Protein AF-0000000065910110 (afdb_homodimer)

InterPro domains:
  IPR002678 DUF34/NIF3 [PF01784] (1-261)
  IPR002678 DUF34/NIF3 [PTHR13799] (2-263)
  IPR002678 DUF34/NIF3 [TIGR00486] (2-240)
  IPR036069 DUF34/NIF3 superfamily [SSF102705] (1-264)

Solvent-accessible surface area (backbone atoms only — not comparable to full-atom values): 27875 Å² total; per-residue (Å²): 96,46,42,45,59,56,50,52,55,48,35,72,70,43,40,71,82,56,33,53,88,89,60,66,60,42,78,77,38,80,65,44,88,37,78,42,53,25,36,30,24,31,48,57,69,46,72,61,39,51,53,50,35,60,74,70,57,34,30,33,34,45,24,32,47,56,76,67,82,62,88,80,88,67,74,56,69,88,37,58,71,35,36,52,55,50,51,33,58,75,62,59,29,19,34,33,25,50,35,52,16,38,38,28,36,81,88,21,56,33,47,50,52,27,63,71,70,53,44,38,85,64,46,56,44,41,77,75,51,90,94,37,17,39,29,26,30,23,35,38,77,75,39,30,42,46,55,49,50,53,47,52,32,58,73,68,69,49,95,52,31,41,33,38,52,83,53,77,68,54,40,64,38,77,32,42,29,42,21,37,25,72,30,72,36,59,86,48,51,63,43,31,49,75,72,59,29,44,32,39,37,27,4,66,68,44,70,69,56,46,46,49,34,48,62,73,66,33,37,36,39,32,70,39,42,62,67,52,48,56,54,16,60,53,49,37,49,51,51,49,51,49,30,65,75,68,64,55,90,56,45,77,39,56,59,81,59,82,81,61,34,70,44,74,87,95,46,42,47,59,56,49,52,56,47,35,72,67,43,39,72,83,57,34,52,88,90,59,65,61,42,78,77,40,79,64,45,89,38,78,43,53,25,36,31,23,32,48,57,69,46,72,60,39,51,52,51,35,60,74,71,57,34,32,34,34,45,26,33,46,55,76,67,81,62,87,80,89,69,74,54,68,90,38,58,72,35,37,51,53,50,51,32,57,76,62,60,29,19,35,34,25,50,36,52,14,38,38,28,35,82,86,21,56,31,48,50,52,27,62,72,71,53,42,37,85,65,44,56,42,41,76,74,51,90,93,37,17,38,30,26,30,23,34,38,77,76,40,30,42,47,56,50,50,52,48,52,31,58,75,67,69,48,94,52,30,41,33,37,52,82,52,77,68,54,40,64,38,77,32,41,29,41,22,37,26,71,30,71,36,58,86,47,50,65,44,32,49,76,71,59,29,45,31,39,37,26,3,64,70,44,70,68,57,46,45,49,35,49,62,73,66,32,36,36,39,33,70,39,41,63,67,51,48,56,53,15,59,53,50,38,50,52,52,50,51,49,28,64,76,68,65,54,89,55,45,77,39,56,59,81,58,81,82,58,35,70,44,76,89

Sequence (530 aa):
MLASEVIQAYEAFCPQEFSMEGDSRGLQIGTLDKGIQRVMVALDIREETVAEAIEKGVDLIIVKHAPIFRPIKDLLASRPQNQIYIDLIKHDIAVYVSHTNIDIVENGLNDWFCQMLGIEETTYLQETGPERGIGRIGNIQPQTFWELAQQVKQVFDLDSLRMVHYQEDDLQKPISRVAICGGSGQSFYKDALAKGADVYITGDIYYHTAQDMLSDGLLALDPGHYIEVIFVEKIAALLSQWKEDKGWSIDILPSQASTNPFHHIMLASEVIQAYEAFCPQEFSMEGDSRGLQIGTLDKGIQRVMVALDIREETVAEAIEKGVDLIIVKHAPIFRPIKDLLASRPQNQIYIDLIKHDIAVYVSHTNIDIVENGLNDWFCQMLGIEETTYLQETGPERGIGRIGNIQPQTFWELAQQVKQVFDLDSLRMVHYQEDDLQKPISRVAICGGSGQSFYKDALAKGADVYITGDIYYHTAQDMLSDGLLALDPGHYIEVIFVEKIAALLSQWKEDKGWSIDILPSQASTNPFHHI

pLDDT: mean 97.44, std 2.27, range [83.0, 98.94]

Structure (mmCIF, N/CA/C/O backbone):
data_AF-0000000065910110-model_v1
#
loop_
_entity.id
_entity.type
_entity.pdbx_description
1 polymer 'GTP cyclohydrolase 1 type 2 homolog'
#
loop_
_atom_site.group_PDB
_atom_site.id
_atom_site.type_symbol
_atom_site.label_atom_id
_atom_site.label_alt_id
_atom_site.label_comp_id
_atom_site.label_asym_id
_atom_site.label_entity_id
_atom_site.label_seq_id
_atom_site.pdbx_PDB_ins_code
_atom_site.Cartn_x
_atom_site.Cartn_y
_atom_site.Cartn_z
_atom_site.occupancy
_atom_site.B_iso_or_equiv
_atom_site.auth_seq_id
_atom_site.auth_comp_id
_atom_site.auth_asym_id
_atom_site.auth_atom_id
_atom_site.pdbx_PDB_model_num
ATOM 1 N N . MET A 1 1 ? -8.703 39.375 13.594 1 95.12 1 MET A N 1
ATOM 2 C CA . MET A 1 1 ? -7.734 39.469 12.5 1 95.12 1 MET A CA 1
ATOM 3 C C . MET A 1 1 ? -8.211 38.688 11.281 1 95.12 1 MET A C 1
ATOM 5 O O . MET A 1 1 ? -9.102 37.844 11.391 1 95.12 1 MET A O 1
ATOM 9 N N . LEU A 1 2 ? -7.582 38.969 10.086 1 97.31 2 LEU A N 1
ATOM 10 C CA . LEU A 1 2 ? -8 38.281 8.867 1 97.31 2 LEU A CA 1
ATOM 11 C C . LEU A 1 2 ? -7.277 36.938 8.719 1 97.31 2 LEU A C 1
ATOM 13 O O . LEU A 1 2 ? -6.133 36.781 9.148 1 97.31 2 LEU A O 1
ATOM 17 N N . ALA A 1 3 ? -7.984 36 8.094 1 98.31 3 ALA A N 1
ATOM 18 C CA . ALA A 1 3 ? -7.379 34.688 7.801 1 98.31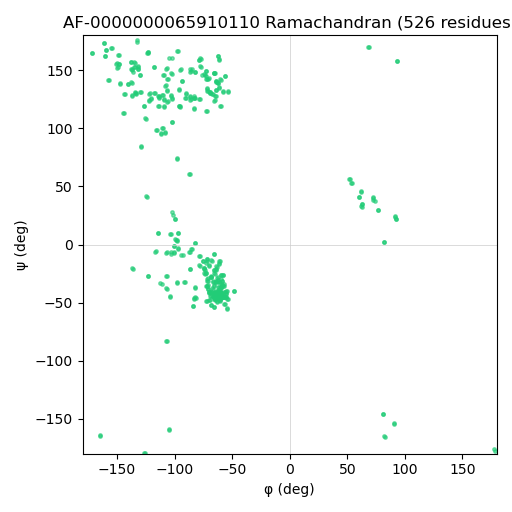 3 ALA A CA 1
ATOM 19 C C . ALA A 1 3 ? -6.113 34.875 6.961 1 98.31 3 ALA A C 1
ATOM 21 O O . ALA A 1 3 ? -5.148 34.125 7.125 1 98.31 3 ALA A O 1
ATOM 22 N N . SER A 1 4 ? -6.121 35.844 6.074 1 98.44 4 SER A N 1
ATOM 23 C CA . SER A 1 4 ? -4.992 36.094 5.176 1 98.44 4 SER A CA 1
ATOM 24 C C . SER A 1 4 ? -3.725 36.406 5.957 1 98.44 4 SER A C 1
ATOM 26 O O . SER A 1 4 ? -2.617 36.125 5.516 1 98.44 4 SER A O 1
ATOM 28 N N . GLU A 1 5 ? -3.857 36.969 7.082 1 98.12 5 GLU A N 1
ATOM 29 C CA . GLU A 1 5 ? -2.701 37.344 7.902 1 98.12 5 GLU A CA 1
ATOM 30 C C . GLU A 1 5 ? -2.012 36.094 8.438 1 98.12 5 GLU A C 1
ATOM 32 O O . GLU A 1 5 ? -0.78 36 8.469 1 98.12 5 GLU A O 1
ATOM 37 N N . VAL A 1 6 ? -2.816 35.156 8.844 1 98.5 6 VAL A N 1
ATOM 38 C CA . VAL A 1 6 ? -2.277 33.875 9.32 1 98.5 6 VAL A CA 1
ATOM 39 C C . VAL A 1 6 ? -1.574 33.156 8.172 1 98.5 6 VAL A C 1
ATOM 41 O O . VAL A 1 6 ? -0.458 32.656 8.344 1 98.5 6 VAL A O 1
ATOM 44 N N . ILE A 1 7 ? -2.197 33.156 7.047 1 98.69 7 ILE A N 1
ATOM 45 C CA . ILE A 1 7 ? -1.679 32.375 5.918 1 98.69 7 ILE A CA 1
ATOM 46 C C . ILE A 1 7 ? -0.417 33.062 5.379 1 98.69 7 ILE A C 1
ATOM 48 O O . ILE A 1 7 ? 0.522 32.375 4.953 1 98.69 7 ILE A O 1
ATOM 52 N N . GLN A 1 8 ? -0.402 34.344 5.406 1 98.19 8 GLN A N 1
ATOM 53 C CA . GLN A 1 8 ? 0.81 35.062 5.008 1 98.19 8 GLN A CA 1
ATOM 54 C C . GLN A 1 8 ? 1.992 34.688 5.891 1 98.19 8 GLN A C 1
ATOM 56 O O . GLN A 1 8 ? 3.1 34.469 5.395 1 98.19 8 GLN A O 1
ATOM 61 N N . ALA A 1 9 ? 1.739 34.625 7.148 1 98.31 9 ALA A N 1
ATOM 62 C CA . ALA A 1 9 ? 2.787 34.188 8.062 1 98.31 9 ALA A CA 1
ATOM 63 C C . ALA A 1 9 ? 3.193 32.75 7.781 1 98.31 9 ALA A C 1
ATOM 65 O O . ALA A 1 9 ? 4.383 32.438 7.777 1 98.31 9 ALA A O 1
ATOM 66 N N . TYR A 1 10 ? 2.244 31.891 7.535 1 98.69 10 TYR A N 1
ATOM 67 C CA . TYR A 1 10 ? 2.518 30.484 7.227 1 98.69 10 TYR A CA 1
ATOM 68 C C . TYR A 1 10 ? 3.348 30.359 5.957 1 98.69 10 TYR A C 1
ATOM 70 O O . TYR A 1 10 ? 4.312 29.594 5.91 1 98.69 10 TYR A O 1
ATOM 78 N N . GLU A 1 11 ? 3.037 31.156 4.988 1 98.5 11 GLU A N 1
ATOM 79 C CA . GLU A 1 11 ? 3.709 31.062 3.695 1 98.5 11 GLU A CA 1
ATOM 80 C C . GLU A 1 11 ? 5.121 31.641 3.768 1 98.5 11 GLU A C 1
ATOM 82 O O . GLU A 1 11 ? 5.977 31.297 2.943 1 98.5 11 GLU A O 1
ATOM 87 N N . ALA A 1 12 ? 5.324 32.5 4.668 1 98.19 12 ALA A N 1
ATOM 88 C CA . ALA A 1 12 ? 6.688 32.969 4.902 1 98.19 12 ALA A CA 1
ATOM 89 C C . ALA A 1 12 ? 7.574 31.828 5.406 1 98.19 12 ALA A C 1
ATOM 91 O O . ALA A 1 12 ? 8.766 31.766 5.078 1 98.19 12 ALA A O 1
ATOM 92 N N . PHE A 1 13 ? 7.004 30.969 6.109 1 98.19 13 PHE A N 1
ATOM 93 C CA . PHE A 1 13 ? 7.688 29.781 6.621 1 98.19 13 PHE A CA 1
ATOM 94 C C . PHE A 1 13 ? 7.723 28.672 5.57 1 98.19 13 PHE A C 1
ATOM 96 O O . PHE A 1 13 ? 8.766 28.062 5.344 1 98.19 13 PHE A O 1
ATOM 103 N N . CYS A 1 14 ? 6.594 28.484 5.004 1 98.31 14 CYS A N 1
ATOM 104 C CA . CYS A 1 14 ? 6.387 27.391 4.07 1 98.31 14 CYS A CA 1
ATOM 105 C C . CYS A 1 14 ? 5.773 27.891 2.77 1 98.31 14 CYS A C 1
ATOM 107 O O . CYS A 1 14 ? 4.57 27.719 2.543 1 98.31 14 CYS A O 1
ATOM 109 N N . PRO A 1 15 ? 6.66 28.344 1.885 1 97.69 15 PRO A N 1
ATOM 110 C CA . PRO A 1 15 ? 6.16 28.938 0.643 1 97.69 15 PRO A CA 1
ATOM 111 C C . PRO A 1 15 ? 5.414 27.938 -0.233 1 97.69 15 PRO A C 1
ATOM 113 O O . PRO A 1 15 ? 5.855 26.781 -0.38 1 97.69 15 PRO A O 1
ATOM 116 N N . GLN A 1 16 ? 4.328 28.406 -0.835 1 96.31 16 GLN A N 1
ATOM 117 C CA . GLN A 1 16 ? 3.529 27.547 -1.717 1 96.31 16 GLN A CA 1
ATOM 118 C C . GLN A 1 16 ? 4.34 27.109 -2.928 1 96.31 16 GLN A C 1
ATOM 120 O O . GLN A 1 16 ? 4.141 26 -3.443 1 96.31 16 GLN A O 1
ATOM 125 N N . GLU A 1 17 ? 5.266 27.875 -3.357 1 95.06 17 GLU A N 1
ATOM 126 C CA . GLU A 1 17 ? 6.055 27.625 -4.559 1 95.06 17 GLU A CA 1
ATOM 127 C C . GLU A 1 17 ? 6.973 26.422 -4.383 1 95.06 17 GLU A C 1
ATOM 129 O O . GLU A 1 17 ? 7.531 25.906 -5.355 1 95.06 17 GLU A O 1
ATOM 134 N N . PHE A 1 18 ? 7.133 25.984 -3.164 1 96.62 18 PHE A N 1
ATOM 135 C CA . PHE A 1 18 ? 7.973 24.828 -2.904 1 96.62 18 PHE A CA 1
ATOM 136 C C . PHE A 1 18 ? 7.234 23.531 -3.244 1 96.62 18 PHE A C 1
ATOM 138 O O . PHE A 1 18 ? 7.848 22.469 -3.348 1 96.62 18 PHE A O 1
ATOM 145 N N . SER A 1 19 ? 5.941 23.656 -3.496 1 95.81 19 SER A N 1
ATOM 146 C CA . SER A 1 19 ? 5.152 22.469 -3.781 1 95.81 19 SER A CA 1
ATOM 147 C C . SER A 1 19 ? 5.594 21.812 -5.086 1 95.81 19 SER A C 1
ATOM 149 O O . SER A 1 19 ? 5.988 22.5 -6.031 1 95.81 19 SER A O 1
ATOM 151 N N . MET A 1 20 ? 5.469 20.5 -5.094 1 94.75 20 MET A N 1
ATOM 152 C CA . MET A 1 20 ? 5.754 19.766 -6.32 1 94.75 20 MET A CA 1
ATOM 153 C C . MET A 1 20 ? 4.82 20.188 -7.445 1 94.75 20 MET A C 1
ATOM 155 O O . MET A 1 20 ? 3.713 20.656 -7.191 1 94.75 20 MET A O 1
ATOM 159 N N . GLU A 1 21 ? 5.281 19.906 -8.633 1 91.62 21 GLU A N 1
ATOM 160 C CA . GLU A 1 21 ? 4.457 20.234 -9.789 1 91.62 21 GLU A CA 1
ATOM 161 C C . GLU A 1 21 ? 3.158 19.438 -9.789 1 91.62 21 GLU A C 1
ATOM 163 O O . GLU A 1 21 ? 3.168 18.234 -9.539 1 91.62 21 GLU A O 1
ATOM 168 N N . GLY A 1 22 ? 2.084 20.156 -10.023 1 90.56 22 GLY A N 1
ATOM 169 C CA . GLY A 1 22 ? 0.792 19.5 -10.133 1 90.56 22 GLY A CA 1
ATOM 170 C C . GLY A 1 22 ? 0.157 19.203 -8.789 1 90.56 22 GLY A C 1
ATOM 171 O O . GLY A 1 22 ? -0.932 18.625 -8.727 1 90.56 22 GLY A O 1
ATOM 172 N N . ASP A 1 23 ? 0.724 19.562 -7.789 1 93.12 23 ASP A N 1
ATOM 173 C CA . ASP A 1 23 ? 0.249 19.297 -6.434 1 93.12 23 ASP A CA 1
ATOM 174 C C . ASP A 1 23 ? -0.969 20.156 -6.105 1 93.12 23 ASP A C 1
ATOM 176 O O . ASP A 1 23 ? -1.176 21.219 -6.719 1 93.12 23 ASP A O 1
ATOM 180 N N . SER A 1 24 ? -1.874 19.656 -5.25 1 91.75 24 SER A N 1
ATOM 181 C CA . SER A 1 24 ? -2.969 20.438 -4.688 1 91.75 24 SER A CA 1
ATOM 182 C C . SER A 1 24 ? -2.506 21.234 -3.479 1 91.75 24 SER A C 1
ATOM 184 O O . SER A 1 24 ? -2.068 20.672 -2.477 1 91.75 24 SER A O 1
ATOM 186 N N . ARG A 1 25 ? -2.582 22.609 -3.609 1 94.25 25 ARG A N 1
ATOM 187 C CA . ARG A 1 25 ? -2.047 23.453 -2.551 1 94.25 25 ARG A CA 1
ATOM 188 C C . ARG A 1 25 ? -2.826 24.766 -2.453 1 94.25 25 ARG A C 1
ATOM 190 O O . ARG A 1 25 ? -3.561 25.125 -3.375 1 94.25 25 ARG A O 1
ATOM 197 N N . GLY A 1 26 ? -2.658 25.422 -1.347 1 97.06 26 GLY A N 1
ATOM 198 C CA . GLY A 1 26 ? -3.262 26.734 -1.163 1 97.06 26 GLY A CA 1
ATOM 199 C C . GLY A 1 26 ? -4.715 26.656 -0.729 1 97.06 26 GLY A C 1
ATOM 200 O O . GLY A 1 26 ? -5.156 25.656 -0.175 1 97.06 26 GLY A O 1
ATOM 201 N N . LEU A 1 27 ? -5.363 27.844 -0.854 1 98.12 27 LEU A N 1
ATOM 202 C CA . LEU A 1 27 ? -6.766 27.922 -0.463 1 98.12 27 LEU A CA 1
ATOM 203 C C . LEU A 1 27 ? -7.633 27.062 -1.369 1 98.12 27 LEU A C 1
ATOM 205 O O . LEU A 1 27 ? -7.602 27.203 -2.592 1 98.12 27 LEU A O 1
ATOM 209 N N . GLN A 1 28 ? -8.383 26.125 -0.744 1 96.75 28 GLN A N 1
ATOM 210 C CA . GLN A 1 28 ? -9.234 25.234 -1.539 1 96.75 28 GLN A CA 1
ATOM 211 C C . GLN A 1 28 ? -10.711 25.547 -1.307 1 96.75 28 GLN A C 1
ATOM 213 O O . GLN A 1 28 ? -11.531 25.359 -2.203 1 96.75 28 GLN A O 1
ATOM 218 N N . ILE A 1 29 ? -10.984 25.938 -0.11 1 97.44 29 ILE A N 1
ATOM 219 C CA . ILE A 1 29 ? -12.375 26.188 0.253 1 97.44 29 ILE A CA 1
ATOM 220 C C . ILE A 1 29 ? -12.477 27.516 1.02 1 97.44 29 ILE A C 1
ATOM 222 O O . ILE A 1 29 ? -11.688 27.766 1.927 1 97.44 29 ILE A O 1
ATOM 226 N N . GLY A 1 30 ? -13.445 28.391 0.574 1 97.75 30 GLY A N 1
ATOM 227 C CA . GLY A 1 30 ? -13.75 29.594 1.32 1 97.75 30 GLY A CA 1
ATOM 228 C C . GLY A 1 30 ? -12.922 30.781 0.886 1 97.75 30 GLY A C 1
ATOM 229 O O . GLY A 1 30 ? -12.609 30.938 -0.298 1 97.75 30 GLY A O 1
ATOM 230 N N . THR A 1 31 ? -12.742 31.719 1.814 1 98.06 31 THR A N 1
ATOM 231 C CA . THR A 1 31 ? -12 32.969 1.555 1 98.06 31 THR A CA 1
ATOM 232 C C . THR A 1 31 ? -11.062 33.281 2.713 1 98.06 31 THR A C 1
ATOM 234 O O . THR A 1 31 ? -11.328 32.906 3.857 1 98.06 31 THR A O 1
ATOM 237 N N . LEU A 1 32 ? -10.047 33.875 2.342 1 98.19 32 LEU A N 1
ATOM 238 C CA . LEU A 1 32 ? -9.109 34.344 3.363 1 98.19 32 LEU A CA 1
ATOM 239 C C . LEU A 1 32 ? -9.398 35.781 3.771 1 98.19 32 LEU A C 1
ATOM 241 O O . LEU A 1 32 ? -8.82 36.281 4.73 1 98.19 32 LEU A O 1
ATOM 245 N N . ASP A 1 33 ? -10.281 36.312 2.98 1 98.06 33 ASP A N 1
ATOM 246 C CA . ASP A 1 33 ? -10.703 37.688 3.271 1 98.06 33 ASP A CA 1
ATOM 247 C C . ASP A 1 33 ? -11.844 37.688 4.285 1 98.06 33 ASP A C 1
ATOM 249 O O . ASP A 1 33 ? -12.922 38.219 4 1 98.06 33 ASP A O 1
ATOM 253 N N . LYS A 1 34 ? -11.672 37.188 5.445 1 97.56 34 LYS A N 1
ATOM 254 C CA . LYS A 1 34 ? -12.648 37.156 6.527 1 97.56 34 LYS A CA 1
ATOM 255 C C . LYS A 1 34 ? -11.969 37.219 7.891 1 97.56 34 LYS A C 1
ATOM 257 O O . LYS A 1 34 ? -10.836 36.719 8.039 1 97.56 34 LYS A O 1
ATOM 262 N N . GLY A 1 35 ? -12.719 37.75 8.844 1 98 35 GLY A N 1
ATOM 263 C CA . GLY A 1 35 ? -12.266 37.688 10.227 1 98 35 GLY A CA 1
ATOM 264 C C . GLY A 1 35 ? -12.336 36.281 10.805 1 98 35 GLY A C 1
ATOM 265 O O . GLY A 1 35 ? -13.273 35.531 10.523 1 98 35 GLY A O 1
ATOM 266 N N . ILE A 1 36 ? -11.281 36 11.633 1 98.38 36 ILE A N 1
ATOM 267 C CA . ILE A 1 36 ? -11.281 34.656 12.227 1 98.38 36 ILE A CA 1
ATOM 268 C C . ILE A 1 36 ? -10.953 34.75 13.711 1 98.38 36 ILE A C 1
ATOM 270 O O . ILE A 1 36 ? -10.312 35.719 14.156 1 98.38 36 ILE A O 1
ATOM 274 N N . GLN A 1 37 ? -11.406 33.719 14.406 1 98.5 37 GLN A N 1
ATOM 275 C CA . GLN A 1 37 ? -11.133 33.625 15.836 1 98.5 37 GLN A CA 1
ATOM 276 C C . GLN A 1 37 ? -10.414 32.312 16.172 1 98.5 37 GLN A C 1
ATOM 278 O O . GLN A 1 37 ? -9.664 32.25 17.141 1 98.5 37 GLN A O 1
ATOM 283 N N . ARG A 1 38 ? -10.609 31.297 15.391 1 98.81 38 ARG A N 1
ATOM 284 C CA . ARG A 1 38 ? -10.047 29.984 15.695 1 98.81 38 ARG A CA 1
ATOM 285 C C . ARG A 1 38 ? -9.469 29.328 14.445 1 98.81 38 ARG A C 1
ATOM 287 O O . ARG A 1 38 ? -10.125 29.281 13.406 1 98.81 38 ARG A O 1
ATOM 294 N N . VAL A 1 39 ? -8.234 28.891 14.547 1 98.88 39 VAL A N 1
ATOM 295 C CA . VAL A 1 39 ? -7.523 28.156 13.5 1 98.88 39 VAL A CA 1
ATOM 296 C C . VAL A 1 39 ? -7.242 26.734 13.961 1 98.88 39 VAL A C 1
ATOM 298 O O . VAL A 1 39 ? -6.707 26.516 15.047 1 98.88 39 VAL A O 1
ATOM 301 N N . MET A 1 40 ? -7.66 25.797 13.133 1 98.94 40 MET A N 1
ATOM 302 C CA . MET A 1 40 ? -7.379 24.391 13.422 1 98.94 40 MET A CA 1
ATOM 303 C C . MET A 1 40 ? -6.328 23.828 12.461 1 98.94 40 MET A C 1
ATOM 305 O O . MET A 1 40 ? -6.344 24.141 11.273 1 98.94 40 MET A O 1
ATOM 309 N N . VAL A 1 41 ? -5.379 23.062 13.008 1 98.94 41 VAL A N 1
ATOM 310 C CA . VAL A 1 41 ? -4.422 22.328 12.195 1 98.94 41 VAL A CA 1
ATOM 311 C C . VAL A 1 41 ? -4.816 20.844 12.156 1 98.94 41 VAL A C 1
ATOM 313 O O . VAL A 1 41 ? -5.113 20.25 13.195 1 98.94 41 VAL A O 1
ATOM 316 N N . ALA A 1 42 ? -4.91 20.266 10.977 1 98.88 42 ALA A N 1
ATOM 317 C CA . ALA A 1 42 ? -5.301 18.875 10.812 1 98.88 42 ALA A CA 1
ATOM 318 C C . ALA A 1 42 ? -4.445 18.172 9.758 1 98.88 42 ALA A C 1
ATOM 320 O O . ALA A 1 42 ? -3.828 18.844 8.922 1 98.88 42 ALA A O 1
ATOM 321 N N . LEU A 1 43 ? -4.367 16.859 9.836 1 98.75 43 LEU A N 1
ATOM 322 C CA . LEU A 1 43 ? -3.684 16.078 8.805 1 98.75 43 LEU A CA 1
ATOM 323 C C . LEU A 1 43 ? -4.602 15.844 7.605 1 98.75 43 LEU A C 1
ATOM 325 O O . LEU A 1 43 ? -4.18 16 6.457 1 98.75 43 LEU A O 1
ATOM 329 N N . ASP A 1 44 ? -5.789 15.477 7.902 1 98.25 44 ASP A N 1
ATOM 330 C CA . ASP A 1 44 ? -6.82 15.141 6.922 1 98.25 44 ASP A CA 1
ATOM 331 C C . ASP A 1 44 ? -8.133 15.844 7.25 1 98.25 44 ASP A C 1
ATOM 333 O O . ASP A 1 44 ? -8.406 16.156 8.414 1 98.25 44 ASP A O 1
ATOM 337 N N . ILE A 1 45 ? -8.875 16.109 6.227 1 97.75 45 ILE A N 1
ATOM 338 C CA . ILE A 1 45 ? -10.258 16.547 6.41 1 97.75 45 ILE A CA 1
ATOM 339 C C . ILE A 1 45 ? -11.195 15.375 6.125 1 97.75 45 ILE A C 1
ATOM 341 O O . ILE A 1 45 ? -11.414 15.016 4.965 1 97.75 45 ILE A O 1
ATOM 345 N N . ARG A 1 46 ? -11.703 14.859 7.203 1 96.88 46 ARG A N 1
ATOM 346 C CA . ARG A 1 46 ? -12.688 13.781 7.172 1 96.88 46 ARG A CA 1
ATOM 347 C C . ARG A 1 46 ? -13.93 14.156 7.965 1 96.88 46 ARG A C 1
ATOM 349 O O . ARG A 1 46 ? -14.023 15.258 8.5 1 96.88 46 ARG A O 1
ATOM 356 N N . GLU A 1 47 ? -14.906 13.242 8.023 1 96.12 47 GLU A N 1
ATOM 357 C CA . GLU A 1 47 ? -16.172 13.516 8.703 1 96.12 47 GLU A CA 1
ATOM 358 C C . GLU A 1 47 ? -15.93 13.945 10.148 1 96.12 47 GLU A C 1
ATOM 360 O O . GLU A 1 47 ? -16.484 14.945 10.602 1 96.12 47 GLU A O 1
ATOM 365 N N . GLU A 1 48 ? -15.008 13.258 10.797 1 96 48 GLU A N 1
ATOM 366 C CA . GLU A 1 48 ? -14.758 13.539 12.211 1 96 48 GLU A CA 1
ATOM 367 C C . GLU A 1 48 ? -14.031 14.867 12.391 1 96 48 GLU A C 1
ATOM 369 O O . GLU A 1 48 ? -14.273 15.594 13.359 1 96 48 GLU A O 1
ATOM 374 N N . THR A 1 49 ? -13.164 15.18 11.484 1 98.12 49 THR A N 1
ATOM 375 C CA . THR A 1 49 ? -12.438 16.453 11.547 1 98.12 49 THR A CA 1
ATOM 376 C C . THR A 1 49 ? -13.391 17.625 11.352 1 98.12 49 THR A C 1
ATOM 378 O O . THR A 1 49 ? -13.289 18.641 12.047 1 98.12 49 THR A O 1
ATOM 381 N N . VAL A 1 50 ? -14.297 17.469 10.406 1 98.19 50 VAL A N 1
ATOM 382 C CA . VAL A 1 50 ? -15.266 18.516 10.117 1 98.19 50 VAL A CA 1
ATOM 383 C C . VAL A 1 50 ? -16.203 18.688 11.305 1 98.19 50 VAL A C 1
ATOM 385 O O . VAL A 1 50 ? -16.5 19.812 11.711 1 98.19 50 VAL A O 1
ATOM 388 N N . ALA A 1 51 ? -16.688 17.594 11.844 1 98.06 51 ALA A N 1
ATOM 389 C CA . ALA A 1 51 ? -17.547 17.656 13.016 1 98.06 51 ALA A CA 1
ATOM 390 C C . ALA A 1 51 ? -16.844 18.391 14.172 1 98.06 51 ALA A C 1
ATOM 392 O O . ALA A 1 51 ? -17.453 19.219 14.844 1 98.06 51 ALA A O 1
ATOM 393 N N . GLU A 1 52 ? -15.594 18.062 14.414 1 98.69 52 GLU A N 1
ATOM 394 C CA . GLU A 1 52 ? -14.812 18.734 15.453 1 98.69 52 GLU A CA 1
ATOM 395 C C . GLU A 1 52 ? -14.703 20.234 15.195 1 98.69 52 GLU A C 1
ATOM 397 O O . GLU A 1 52 ? -14.867 21.031 16.109 1 98.69 52 GLU A O 1
ATOM 402 N N . ALA A 1 53 ? -14.422 20.594 13.953 1 98.81 53 ALA A N 1
ATOM 403 C CA . ALA A 1 53 ? -14.266 22 13.57 1 98.81 53 ALA A CA 1
ATOM 404 C C . ALA A 1 53 ? -15.555 22.781 13.812 1 98.81 53 ALA A C 1
ATOM 406 O O . ALA A 1 53 ? -15.516 23.906 14.336 1 98.81 53 ALA A O 1
ATOM 407 N N . ILE A 1 54 ? -16.656 22.156 13.438 1 98.81 54 ILE A N 1
ATOM 408 C CA . ILE A 1 54 ? -17.953 22.797 13.617 1 98.81 54 ILE A CA 1
ATOM 409 C C . ILE A 1 54 ? -18.234 22.969 15.109 1 98.81 54 ILE A C 1
ATOM 411 O O . ILE A 1 54 ? -18.609 24.062 15.555 1 98.81 54 ILE A O 1
ATOM 415 N N . GLU A 1 55 ? -18 21.922 15.828 1 98.69 55 GLU A N 1
ATOM 416 C CA . GLU A 1 55 ? -18.266 21.922 17.266 1 98.69 55 GLU A CA 1
ATOM 417 C C . GLU A 1 55 ? -17.453 23 17.969 1 98.69 55 GLU A C 1
ATOM 419 O O . GLU A 1 55 ? -17.953 23.672 18.891 1 98.69 55 GLU A O 1
ATOM 424 N N . LYS A 1 56 ? -16.266 23.266 17.547 1 98.69 56 LYS A N 1
ATOM 425 C CA . LYS A 1 56 ? -15.344 24.172 18.234 1 98.69 56 LYS A CA 1
ATOM 426 C C . LYS A 1 56 ? -15.391 25.562 17.625 1 98.69 56 LYS A C 1
ATOM 428 O O . LYS A 1 56 ? -14.648 26.453 18.031 1 98.69 56 LYS A O 1
ATOM 433 N N . GLY A 1 57 ? -16.172 25.734 16.578 1 98.62 57 GLY A N 1
ATOM 434 C CA . GLY A 1 57 ? -16.328 27.047 15.969 1 98.62 57 GLY A CA 1
ATOM 435 C C . GLY A 1 57 ? -15.094 27.484 15.195 1 98.62 57 GLY A C 1
ATOM 436 O O . GLY A 1 57 ? -14.688 28.656 15.297 1 98.62 57 GLY A O 1
ATOM 437 N N . VAL A 1 58 ? -14.492 26.625 14.508 1 98.81 58 VAL A N 1
ATOM 438 C CA . VAL A 1 58 ? -13.281 26.906 13.734 1 98.81 58 VAL A CA 1
ATOM 439 C C . VAL A 1 58 ? -13.625 27.75 12.516 1 98.81 58 VAL A C 1
ATOM 441 O O . VAL A 1 58 ? -14.656 27.531 11.867 1 98.81 58 VAL A O 1
ATOM 444 N N . ASP A 1 59 ? -12.711 28.688 12.211 1 98.88 59 ASP A N 1
ATOM 445 C CA . ASP A 1 59 ? -12.922 29.562 11.062 1 98.88 59 ASP A CA 1
ATOM 446 C C . ASP A 1 59 ? -12 29.203 9.906 1 98.88 59 ASP A C 1
ATOM 448 O O . ASP A 1 59 ? -12.305 29.484 8.75 1 98.88 59 ASP A O 1
ATOM 452 N N . LEU A 1 60 ? -10.852 28.625 10.227 1 98.88 60 LEU A N 1
ATOM 453 C CA . LEU A 1 60 ? -9.82 28.281 9.258 1 98.88 60 LEU A CA 1
ATOM 454 C C . LEU A 1 60 ? -9.141 26.969 9.641 1 98.88 60 LEU A C 1
ATOM 456 O O . LEU A 1 60 ? -8.758 26.766 10.797 1 98.88 60 LEU A O 1
ATOM 460 N N . ILE A 1 61 ? -9.062 26.047 8.664 1 98.94 61 ILE A N 1
ATOM 461 C CA . ILE A 1 61 ? -8.281 24.828 8.844 1 98.94 61 ILE A CA 1
ATOM 462 C C . ILE A 1 61 ? -7.035 24.891 7.965 1 98.94 61 ILE A C 1
ATOM 464 O O . ILE A 1 61 ? -7.125 25.172 6.766 1 98.94 61 ILE A O 1
ATOM 468 N N . ILE A 1 62 ? -5.887 24.719 8.547 1 98.88 62 ILE A N 1
ATOM 469 C CA . ILE A 1 62 ? -4.66 24.422 7.816 1 98.88 62 ILE A CA 1
ATOM 470 C C . ILE A 1 62 ? -4.426 22.906 7.816 1 98.88 62 ILE A C 1
ATOM 472 O O . ILE A 1 62 ? -4.305 22.297 8.883 1 98.88 62 ILE A O 1
ATOM 476 N N . VAL A 1 63 ? -4.402 22.328 6.633 1 98.88 63 VAL A N 1
ATOM 477 C CA . VAL A 1 63 ? -4.387 20.875 6.531 1 98.88 63 VAL A CA 1
ATOM 478 C C . VAL A 1 63 ? -3.293 20.438 5.559 1 98.88 63 VAL A C 1
ATOM 480 O O . VAL A 1 63 ? -2.928 21.188 4.648 1 98.88 63 VAL A O 1
ATOM 483 N N . LYS A 1 64 ? -2.799 19.219 5.785 1 98.56 64 LYS A N 1
ATOM 484 C CA . LYS A 1 64 ? -1.766 18.703 4.887 1 98.56 64 LYS A CA 1
ATOM 485 C C . LYS A 1 64 ? -2.383 18.078 3.641 1 98.56 64 LYS A C 1
ATOM 487 O O . LYS A 1 64 ? -1.968 18.391 2.52 1 98.56 64 LYS A O 1
ATOM 492 N N . HIS A 1 65 ? -3.326 17.141 3.84 1 98.12 65 HIS A N 1
ATOM 493 C CA . HIS A 1 65 ? -3.922 16.438 2.707 1 98.12 65 HIS A CA 1
ATOM 494 C C . HIS A 1 65 ? -5.156 17.172 2.191 1 98.12 65 HIS A C 1
ATOM 496 O O . HIS A 1 65 ? -6.082 17.453 2.957 1 98.12 65 HIS A O 1
ATOM 502 N N . ALA A 1 66 ? -5.184 17.391 0.957 1 96.94 66 ALA A N 1
ATOM 503 C CA . ALA A 1 66 ? -6.25 18.156 0.318 1 96.94 66 ALA A CA 1
ATOM 504 C C . ALA A 1 66 ? -7.566 17.391 0.347 1 96.94 66 ALA A C 1
ATOM 506 O O . ALA A 1 66 ? -7.617 16.219 -0.036 1 96.94 66 ALA A O 1
ATOM 507 N N . PRO A 1 67 ? -8.617 18.078 0.783 1 94.94 67 PRO A N 1
ATOM 508 C CA . PRO A 1 67 ? -9.914 17.391 0.731 1 94.94 67 PRO A CA 1
ATOM 509 C C . PRO A 1 67 ? -10.445 17.25 -0.692 1 94.94 67 PRO A C 1
ATOM 511 O O . PRO A 1 67 ? -11.297 16.391 -0.951 1 94.94 67 PRO A O 1
ATOM 514 N N . ILE A 1 68 ? -10.008 18.109 -1.55 1 91.94 68 ILE A N 1
ATOM 515 C CA . ILE A 1 68 ? -10.367 18.031 -2.961 1 91.94 68 ILE A CA 1
ATOM 516 C C . ILE A 1 68 ? -9.156 17.578 -3.773 1 91.94 68 ILE A C 1
ATOM 518 O O . ILE A 1 68 ? -8.289 18.391 -4.105 1 91.94 68 ILE A O 1
ATOM 522 N N . PHE A 1 69 ? -9.156 16.328 -3.988 1 83.81 69 PHE A N 1
ATOM 523 C CA . PHE A 1 69 ? -8.008 15.797 -4.711 1 83.81 69 PHE A CA 1
ATOM 524 C C . PHE A 1 69 ? -8.328 15.633 -6.191 1 83.81 69 PHE A C 1
ATOM 526 O O . PHE A 1 69 ? -7.434 15.719 -7.039 1 83.81 69 PHE A O 1
ATOM 533 N N . ARG A 1 70 ? -9.617 15.32 -6.453 1 83 70 ARG A N 1
ATOM 534 C CA . ARG A 1 70 ? -10.141 15.258 -7.812 1 83 70 ARG A CA 1
ATOM 535 C C . ARG A 1 70 ? -11.25 16.281 -8.023 1 83 70 ARG A C 1
ATOM 537 O O . ARG A 1 70 ? -11.938 16.656 -7.07 1 83 70 ARG A O 1
ATOM 544 N N . PRO A 1 71 ? -11.328 16.641 -9.312 1 89.12 71 PRO A N 1
ATOM 545 C CA . PRO A 1 71 ? -12.383 17.625 -9.57 1 89.12 71 PRO A CA 1
ATOM 546 C C . PRO A 1 71 ? -13.758 17.156 -9.109 1 89.12 71 PRO A C 1
ATOM 548 O O . PRO A 1 71 ? -14.086 15.969 -9.258 1 89.12 71 PRO A O 1
ATOM 551 N N . ILE A 1 72 ? -14.539 18.094 -8.633 1 91.5 72 ILE A N 1
ATOM 552 C CA . ILE A 1 72 ? -15.875 17.828 -8.125 1 91.5 72 ILE A CA 1
ATOM 553 C C . ILE A 1 72 ? -16.875 17.766 -9.281 1 91.5 72 ILE A C 1
ATOM 555 O O . ILE A 1 72 ? -16.969 18.703 -10.07 1 91.5 72 ILE A O 1
ATOM 559 N N . LYS A 1 73 ? -17.656 16.734 -9.43 1 91.06 73 LYS A N 1
ATOM 560 C CA . LYS A 1 73 ? -18.594 16.547 -10.523 1 91.06 73 LYS A CA 1
ATOM 561 C C . LYS A 1 73 ? -19.969 17.109 -10.172 1 91.06 73 LYS A C 1
ATOM 563 O O . LYS A 1 73 ? -20.703 17.562 -11.047 1 91.06 73 LYS A O 1
ATOM 568 N N . ASP A 1 74 ? -20.266 17.031 -8.969 1 92.25 74 ASP A N 1
ATOM 569 C CA . ASP A 1 74 ? -21.531 17.5 -8.43 1 92.25 74 ASP A CA 1
ATOM 570 C C . ASP A 1 74 ? -21.438 17.703 -6.918 1 92.25 74 ASP A C 1
ATOM 572 O O . ASP A 1 74 ? -20.391 17.453 -6.312 1 92.25 74 ASP A O 1
ATOM 576 N N . LEU A 1 75 ? -22.406 18.219 -6.344 1 94.19 75 LEU A N 1
ATOM 577 C CA . LEU A 1 75 ? -22.453 18.438 -4.902 1 94.19 75 LEU A CA 1
ATOM 578 C C . LEU A 1 75 ? -23.688 17.781 -4.293 1 94.19 75 LEU A C 1
ATOM 580 O O . LEU A 1 75 ? -24.344 18.375 -3.438 1 94.19 75 LEU A O 1
ATOM 584 N N . LEU A 1 76 ? -23.984 16.578 -4.75 1 94.19 76 LEU A N 1
ATOM 585 C CA . LEU A 1 76 ? -25.078 15.805 -4.176 1 94.19 76 LEU A CA 1
ATOM 586 C C . LEU A 1 76 ? -24.781 15.438 -2.723 1 94.19 76 LEU A C 1
ATOM 588 O O . LEU A 1 76 ? -23.75 14.836 -2.422 1 94.19 76 LEU A O 1
ATOM 592 N N . ALA A 1 77 ? -25.719 15.742 -1.841 1 92.69 77 ALA A N 1
ATOM 593 C CA . ALA A 1 77 ? -25.531 15.562 -0.403 1 92.69 77 ALA A CA 1
ATOM 594 C C . ALA A 1 77 ? -25.5 14.086 -0.036 1 92.69 77 ALA A C 1
ATOM 596 O O . ALA A 1 77 ? -25.047 13.719 1.056 1 92.69 77 ALA A O 1
ATOM 597 N N . SER A 1 78 ? -25.984 13.25 -0.903 1 91 78 SER A N 1
ATOM 598 C CA . SER A 1 78 ? -26.031 11.82 -0.63 1 91 78 SER A CA 1
ATOM 599 C C . SER A 1 78 ? -24.641 11.203 -0.691 1 91 78 SER A C 1
ATOM 601 O O . SER A 1 78 ? -24.422 10.086 -0.218 1 91 78 SER A O 1
ATOM 603 N N . ARG A 1 79 ? -23.719 11.898 -1.251 1 90.44 79 ARG A N 1
ATOM 604 C CA . ARG A 1 79 ? -22.328 11.445 -1.303 1 90.44 79 ARG A CA 1
ATOM 605 C C . ARG A 1 79 ? -21.547 11.938 -0.093 1 90.44 79 ARG A C 1
ATOM 607 O O . ARG A 1 79 ? -21.391 13.148 0.102 1 90.44 79 ARG A O 1
ATOM 614 N N . PRO A 1 80 ? -20.922 11.094 0.619 1 91.38 80 PRO A N 1
ATOM 615 C CA . PRO A 1 80 ? -20.266 11.469 1.868 1 91.38 80 PRO A CA 1
ATOM 616 C C . PRO A 1 80 ? -19.156 12.508 1.662 1 91.38 80 PRO A C 1
ATOM 618 O O . PRO A 1 80 ? -19.047 13.461 2.443 1 91.38 80 PRO A O 1
ATOM 621 N N . GLN A 1 81 ? -18.453 12.375 0.668 1 91.69 81 GLN A N 1
ATOM 622 C CA . GLN A 1 81 ? -17.391 13.336 0.386 1 91.69 81 GLN A CA 1
ATOM 623 C C . GLN A 1 81 ? -17.969 14.727 0.138 1 91.69 81 GLN A C 1
ATOM 625 O O . GLN A 1 81 ? -17.406 15.727 0.583 1 91.69 81 GLN A O 1
ATOM 630 N N . ASN A 1 82 ? -19.016 14.766 -0.624 1 94.5 82 ASN A N 1
ATOM 631 C CA . ASN A 1 82 ? -19.672 16.047 -0.875 1 94.5 82 ASN A CA 1
ATOM 632 C C . ASN A 1 82 ? -20.172 16.688 0.42 1 94.5 82 ASN A C 1
ATOM 634 O O . ASN A 1 82 ? -20.141 17.906 0.566 1 94.5 82 ASN A O 1
ATOM 638 N N . GLN A 1 83 ? -20.656 15.836 1.294 1 95.5 83 GLN A N 1
ATOM 639 C CA . GLN A 1 83 ? -21.172 16.359 2.553 1 95.5 83 GLN A CA 1
ATOM 640 C C . GLN A 1 83 ? -20.094 17.094 3.336 1 95.5 83 GLN A C 1
ATOM 642 O O . GLN A 1 83 ? -20.375 18.078 4.023 1 95.5 83 GLN A O 1
ATOM 647 N N . ILE A 1 84 ? -18.891 16.656 3.203 1 95.88 84 ILE A N 1
ATOM 648 C CA . ILE A 1 84 ? -17.75 17.312 3.82 1 95.88 84 ILE A CA 1
ATOM 649 C C . ILE A 1 84 ? -17.641 18.75 3.285 1 95.88 84 ILE A C 1
ATOM 651 O O . ILE A 1 84 ? -17.562 19.703 4.059 1 95.88 84 ILE A O 1
ATOM 655 N N . TYR A 1 85 ? -17.719 18.875 1.976 1 96.5 85 TYR A N 1
ATOM 656 C CA . TYR A 1 85 ? -17.609 20.188 1.354 1 96.5 85 TYR A CA 1
ATOM 657 C C . TYR A 1 85 ? -18.781 21.078 1.763 1 96.5 85 TYR A C 1
ATOM 659 O O . TYR A 1 85 ? -18.594 22.25 2.096 1 96.5 85 TYR A O 1
ATOM 667 N N . ILE A 1 86 ? -19.938 20.469 1.726 1 97.44 86 ILE A N 1
ATOM 668 C CA . ILE A 1 86 ? -21.156 21.203 2.021 1 97.44 86 ILE A CA 1
ATOM 669 C C . ILE A 1 86 ? -21.109 21.734 3.455 1 97.44 86 ILE A C 1
ATOM 671 O O . ILE A 1 86 ? -21.391 22.906 3.701 1 97.44 86 ILE A O 1
ATOM 675 N N . ASP A 1 87 ? -20.656 20.891 4.367 1 97.94 87 ASP A N 1
ATOM 676 C CA . ASP A 1 87 ? -20.594 21.297 5.766 1 97.94 87 ASP A CA 1
ATOM 677 C C . ASP A 1 87 ? -19.578 22.422 5.961 1 97.94 87 ASP A C 1
ATOM 679 O O . ASP A 1 87 ? -19.828 23.375 6.688 1 97.94 87 ASP A O 1
ATOM 683 N N . LEU A 1 88 ? -18.453 22.312 5.363 1 98.25 88 LEU A N 1
ATOM 684 C CA . LEU A 1 88 ? -17.422 23.344 5.48 1 98.25 88 LEU A CA 1
ATOM 685 C C . LEU A 1 88 ? -17.938 24.688 4.977 1 98.25 88 LEU A C 1
ATOM 687 O O . LEU A 1 88 ? -17.75 25.719 5.625 1 98.25 88 LEU A O 1
ATOM 691 N N . ILE A 1 89 ? -18.625 24.641 3.883 1 97.5 89 ILE A N 1
ATOM 692 C CA . ILE A 1 89 ? -19.141 25.859 3.256 1 97.5 89 ILE A CA 1
ATOM 693 C C . ILE A 1 89 ? -20.25 26.453 4.117 1 97.5 89 ILE A C 1
ATOM 695 O O . ILE A 1 89 ? -20.266 27.656 4.395 1 97.5 89 ILE A O 1
ATOM 699 N N . LYS A 1 90 ? -21.156 25.594 4.527 1 97.94 90 LYS A N 1
ATOM 700 C CA . LYS A 1 90 ? -22.297 26.031 5.32 1 97.94 90 LYS A CA 1
ATOM 701 C C . LYS A 1 90 ? -21.844 26.703 6.609 1 97.94 90 LYS A C 1
ATOM 703 O O . LYS A 1 90 ? -22.516 27.625 7.105 1 97.94 90 LYS A O 1
ATOM 708 N N . HIS A 1 91 ? -20.781 26.328 7.152 1 98.5 91 HIS A N 1
ATOM 709 C CA . HIS A 1 91 ? -20.344 26.844 8.445 1 98.5 91 HIS A CA 1
ATOM 710 C C . HIS A 1 91 ? -19.219 27.859 8.273 1 98.5 91 HIS A C 1
ATOM 712 O O . HIS A 1 91 ? -18.547 28.203 9.242 1 98.5 91 HIS A O 1
ATOM 718 N N . ASP A 1 92 ? -18.953 28.234 7.066 1 98.38 92 ASP A N 1
ATOM 719 C CA . ASP A 1 92 ? -18.016 29.297 6.711 1 98.38 92 ASP A CA 1
ATOM 720 C C . ASP A 1 92 ? -16.609 28.984 7.203 1 98.38 92 ASP A C 1
ATOM 722 O O . ASP A 1 92 ? -15.945 29.828 7.801 1 98.38 92 ASP A O 1
ATOM 726 N N . ILE A 1 93 ? -16.234 27.719 7.062 1 98.81 93 ILE A N 1
ATOM 727 C CA . ILE A 1 93 ? -14.891 27.281 7.434 1 98.81 93 ILE A CA 1
ATOM 728 C C . ILE A 1 93 ? -13.992 27.266 6.199 1 98.81 93 ILE A C 1
ATOM 730 O O . ILE A 1 93 ? -14.266 26.562 5.23 1 98.81 93 ILE A O 1
ATOM 734 N N . ALA A 1 94 ? -12.93 28.047 6.195 1 98.81 94 ALA A N 1
ATOM 735 C CA . ALA A 1 94 ? -11.953 28.047 5.109 1 98.81 94 ALA A CA 1
ATOM 736 C C . ALA A 1 94 ? -10.945 26.906 5.285 1 98.81 94 ALA A C 1
ATOM 738 O O . ALA A 1 94 ? -10.633 26.516 6.414 1 98.81 94 ALA A O 1
ATOM 739 N N . VAL A 1 95 ? -10.453 26.375 4.168 1 98.81 95 VAL A N 1
ATOM 740 C CA . VAL A 1 95 ? -9.477 25.297 4.203 1 98.81 95 VAL A CA 1
ATOM 741 C C . VAL A 1 95 ? -8.25 25.672 3.377 1 98.81 95 VAL A C 1
ATOM 743 O O . VAL A 1 95 ? -8.367 25.953 2.182 1 98.81 95 VAL A O 1
ATOM 746 N N . TYR A 1 96 ? -7.078 25.734 3.998 1 98.88 96 TYR A N 1
ATOM 747 C CA . TYR A 1 96 ? -5.789 25.969 3.365 1 98.88 96 TYR A CA 1
ATOM 748 C C . TYR A 1 96 ? -4.918 24.719 3.393 1 98.88 96 TYR A C 1
ATOM 750 O O . TYR A 1 96 ? -4.699 24.141 4.453 1 98.88 96 TYR A O 1
ATOM 758 N N . VAL A 1 97 ? -4.391 24.344 2.211 1 98.62 97 VAL A N 1
ATOM 759 C CA . VAL A 1 97 ? -3.666 23.094 2.066 1 98.62 97 VAL A CA 1
ATOM 760 C C . VAL A 1 97 ? -2.17 23.359 1.945 1 98.62 97 VAL A C 1
ATOM 762 O O . VAL A 1 97 ? -1.742 24.141 1.09 1 98.62 97 VAL A O 1
ATOM 765 N N . SER A 1 98 ? -1.406 22.781 2.814 1 98.44 98 SER A N 1
ATOM 766 C CA . SER A 1 98 ? 0.048 22.672 2.744 1 98.44 98 SER A CA 1
ATOM 767 C C . SER A 1 98 ? 0.492 21.234 2.6 1 98.44 98 SER A C 1
ATOM 769 O O . SER A 1 98 ? 0.612 20.5 3.594 1 98.44 98 SER A O 1
ATOM 771 N N . HIS A 1 99 ? 0.794 20.781 1.365 1 97.81 99 HIS A N 1
ATOM 772 C CA . HIS A 1 99 ? 0.963 19.375 1.083 1 97.81 99 HIS A CA 1
ATOM 773 C C . HIS A 1 99 ? 2.432 19.016 0.862 1 97.81 99 HIS A C 1
ATOM 775 O O . HIS A 1 99 ? 3.176 18.812 1.823 1 97.81 99 HIS A O 1
ATOM 781 N N . THR A 1 100 ? 2.99 19.203 -0.351 1 97.62 100 THR A N 1
ATOM 782 C CA . THR A 1 100 ? 4.367 18.781 -0.58 1 97.62 100 THR A CA 1
ATOM 783 C C . THR A 1 100 ? 5.348 19.875 -0.184 1 97.62 100 THR A C 1
ATOM 785 O O . THR A 1 100 ? 6.535 19.609 0.018 1 97.62 100 THR A O 1
ATOM 788 N N . ASN A 1 101 ? 4.883 21.141 -0.119 1 98 101 ASN A N 1
ATOM 789 C CA . ASN A 1 101 ? 5.766 22.219 0.324 1 98 101 ASN A CA 1
ATOM 790 C C . ASN A 1 101 ? 6.285 21.969 1.738 1 98 101 ASN A C 1
ATOM 792 O O . ASN A 1 101 ? 7.461 22.203 2.02 1 98 101 ASN A O 1
ATOM 796 N N . ILE A 1 102 ? 5.453 21.406 2.609 1 98.44 102 ILE A N 1
ATOM 797 C CA . ILE A 1 102 ? 5.875 21.141 3.98 1 98.44 102 ILE A CA 1
ATOM 798 C C . ILE A 1 102 ? 6.82 19.953 4.008 1 98.44 102 ILE A C 1
ATOM 800 O O . ILE A 1 102 ? 7.57 19.766 4.969 1 98.44 102 ILE A O 1
ATOM 804 N N . ASP A 1 103 ? 6.832 19.094 2.977 1 98.19 103 ASP A N 1
ATOM 805 C CA . ASP A 1 103 ? 7.762 17.969 2.842 1 98.19 103 ASP A CA 1
ATOM 806 C C . ASP A 1 103 ? 9.125 18.453 2.357 1 98.19 103 ASP A C 1
ATOM 808 O O . ASP A 1 103 ? 10.109 17.703 2.438 1 98.19 103 ASP A O 1
ATOM 812 N N . ILE A 1 104 ? 9.211 19.609 1.81 1 98.19 104 ILE A N 1
ATOM 813 C CA . ILE A 1 104 ? 10.391 20.094 1.102 1 98.19 104 ILE A CA 1
ATOM 814 C C . ILE A 1 104 ? 11.094 21.156 1.947 1 98.19 104 ILE A C 1
ATOM 816 O O . ILE A 1 104 ? 12.328 21.172 2.027 1 98.19 104 ILE A O 1
ATOM 820 N N . VAL A 1 105 ? 10.367 21.984 2.627 1 97.94 105 VAL A N 1
ATOM 821 C CA . VAL A 1 105 ? 10.898 23.156 3.301 1 97.94 105 VAL A CA 1
ATOM 822 C C . VAL A 1 105 ? 11.844 22.734 4.422 1 97.94 105 VAL A C 1
ATOM 824 O O . VAL A 1 105 ? 11.672 21.672 5.016 1 97.94 105 VAL A O 1
ATOM 827 N N . GLU A 1 106 ? 12.852 23.578 4.645 1 96.56 106 GLU A N 1
ATOM 828 C CA . GLU A 1 106 ? 13.711 23.375 5.805 1 96.56 106 GLU A CA 1
ATOM 829 C C . GLU A 1 106 ? 12.914 23.5 7.105 1 96.56 106 GLU A C 1
ATOM 831 O O . GLU A 1 106 ? 12.039 24.344 7.23 1 96.56 106 GLU A O 1
ATOM 836 N N . ASN A 1 107 ? 13.242 22.609 7.984 1 97.06 107 ASN A N 1
ATOM 837 C CA . ASN A 1 107 ? 12.508 22.547 9.242 1 97.06 107 ASN A CA 1
ATOM 838 C C . ASN A 1 107 ? 11.039 22.203 9.016 1 97.06 107 ASN A C 1
ATOM 840 O O . ASN A 1 107 ? 10.156 22.828 9.625 1 97.06 107 ASN A O 1
ATOM 844 N N . GLY A 1 108 ? 10.82 21.359 8.016 1 98.19 108 GLY A N 1
ATOM 845 C CA . GLY A 1 108 ? 9.5 20.812 7.746 1 98.19 108 GLY A CA 1
ATOM 846 C C . GLY A 1 108 ? 9.367 19.359 8.172 1 98.19 108 GLY A C 1
ATOM 847 O O . GLY A 1 108 ? 10.102 18.891 9.047 1 98.19 108 GLY A O 1
ATOM 848 N N . LEU A 1 109 ? 8.422 18.734 7.594 1 98.5 109 LEU A N 1
ATOM 849 C CA . LEU A 1 109 ? 7.965 17.422 8.039 1 98.5 109 LEU A CA 1
ATOM 850 C C . LEU A 1 109 ? 9.109 16.422 8.039 1 98.5 109 LEU A C 1
ATOM 852 O O . LEU A 1 109 ? 9.336 15.727 9.039 1 98.5 109 LEU A O 1
ATOM 856 N N . ASN A 1 110 ? 9.836 16.312 6.961 1 98.62 110 ASN A N 1
ATOM 857 C CA . ASN A 1 110 ? 10.891 15.305 6.867 1 98.62 110 ASN A CA 1
ATOM 858 C C . ASN A 1 110 ? 12.086 15.664 7.754 1 98.62 110 ASN A C 1
ATOM 860 O O . ASN A 1 110 ? 12.773 14.773 8.266 1 98.62 110 ASN A O 1
ATOM 864 N N . ASP A 1 111 ? 12.344 16.984 7.996 1 98.62 111 ASP A N 1
ATOM 865 C CA . ASP A 1 111 ? 13.344 17.375 8.984 1 98.62 111 ASP A CA 1
ATOM 866 C C . ASP A 1 111 ? 12.93 16.953 10.391 1 98.62 111 ASP A C 1
ATOM 868 O O . ASP A 1 111 ? 13.758 16.5 11.18 1 98.62 111 ASP A O 1
ATOM 872 N N . TRP A 1 112 ? 11.641 17.141 10.68 1 98.75 112 TRP A N 1
ATOM 873 C CA . TRP A 1 112 ? 11.141 16.75 11.984 1 98.75 112 TRP A CA 1
ATOM 874 C C . TRP A 1 112 ? 11.297 15.242 12.195 1 98.75 112 TRP A C 1
ATOM 876 O O . TRP A 1 112 ? 11.656 14.797 13.289 1 98.75 112 TRP A O 1
ATOM 886 N N . PHE A 1 113 ? 11.023 14.406 11.172 1 98.75 113 PHE A N 1
ATOM 887 C CA . PHE A 1 113 ? 11.258 12.969 11.266 1 98.75 113 PHE A CA 1
ATOM 888 C C . PHE A 1 113 ? 12.719 12.68 11.586 1 98.75 113 PHE A C 1
ATOM 890 O O . PHE A 1 113 ? 13.016 11.836 12.422 1 98.75 113 PHE A O 1
ATOM 897 N N . CYS A 1 114 ? 13.633 13.383 10.875 1 98.81 114 CYS A N 1
ATOM 898 C CA . CYS A 1 114 ? 15.062 13.18 11.094 1 98.81 114 CYS A CA 1
ATOM 899 C C . CYS A 1 114 ? 15.445 13.492 12.531 1 98.81 114 CYS A C 1
ATOM 901 O O . CYS A 1 114 ? 16.188 12.742 13.156 1 98.81 114 CYS A O 1
ATOM 903 N N . GLN A 1 115 ? 14.906 14.594 13.047 1 98.62 115 GLN A N 1
ATOM 904 C CA . GLN A 1 115 ? 15.18 14.977 14.43 1 98.62 115 GLN A CA 1
ATOM 905 C C . GLN A 1 115 ? 14.703 13.906 15.406 1 98.62 115 GLN A C 1
ATOM 907 O O . GLN A 1 115 ? 15.414 13.547 16.344 1 98.62 115 GLN A O 1
ATOM 912 N N . MET A 1 116 ? 13.578 13.375 15.188 1 98.56 116 MET A N 1
ATOM 913 C CA . MET A 1 116 ? 12.977 12.383 16.062 1 98.56 116 MET A CA 1
ATOM 914 C C . MET A 1 116 ? 13.781 11.086 16.047 1 98.56 116 MET A C 1
ATOM 916 O O . MET A 1 116 ? 13.859 10.383 17.062 1 98.56 116 MET A O 1
ATOM 920 N N . LEU A 1 117 ? 14.3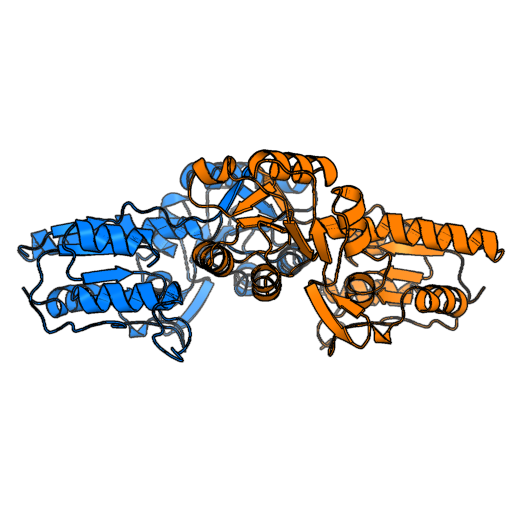98 10.781 14.891 1 98.69 117 LEU A N 1
ATOM 921 C CA . LEU A 1 117 ? 15.047 9.484 14.703 1 98.69 117 LEU A CA 1
ATOM 922 C C . LEU A 1 117 ? 16.547 9.594 14.898 1 98.69 117 LEU A C 1
ATOM 924 O O . LEU A 1 117 ? 17.266 8.586 14.852 1 98.69 117 LEU A O 1
ATOM 928 N N . GLY A 1 118 ? 17.078 10.773 15.055 1 98.56 118 GLY A N 1
ATOM 929 C CA . GLY A 1 118 ? 18.5 10.984 15.234 1 98.56 118 GLY A CA 1
ATOM 930 C C . GLY A 1 118 ? 19.281 10.867 13.945 1 98.56 118 GLY A C 1
ATOM 931 O O . GLY A 1 118 ? 20.422 10.398 13.945 1 98.56 118 GLY A O 1
ATOM 932 N N . ILE A 1 119 ? 18.625 11.195 12.867 1 98.81 119 ILE A N 1
ATOM 933 C CA . ILE A 1 119 ? 19.344 11.242 11.586 1 98.81 119 ILE A CA 1
ATOM 934 C C . ILE A 1 119 ? 20.047 12.586 11.438 1 98.81 119 ILE A C 1
ATOM 936 O O . ILE A 1 119 ? 19.406 13.633 11.477 1 98.81 119 ILE A O 1
ATOM 940 N N . GLU A 1 120 ? 21.297 12.562 11.188 1 98.62 120 GLU A N 1
ATOM 941 C CA . GLU A 1 120 ? 22.109 13.781 11.195 1 98.62 120 GLU A CA 1
ATOM 942 C C . GLU A 1 120 ? 22.812 13.977 9.852 1 98.62 120 GLU A C 1
ATOM 944 O O . GLU A 1 120 ? 22.812 13.078 9.008 1 98.62 120 GLU A O 1
ATOM 949 N N . GLU A 1 121 ? 23.359 15.258 9.656 1 98.38 121 GLU A N 1
ATOM 950 C CA . GLU A 1 121 ? 24.062 15.617 8.43 1 98.38 121 GLU A CA 1
ATOM 951 C C . GLU A 1 121 ? 23.203 15.312 7.199 1 98.38 121 GLU A C 1
ATOM 953 O O . GLU A 1 121 ? 23.656 14.641 6.27 1 98.38 121 GLU A O 1
ATOM 958 N N . THR A 1 122 ? 22.031 15.828 7.25 1 98.38 122 THR A N 1
ATOM 959 C CA . THR A 1 122 ? 21.031 15.43 6.266 1 98.38 122 THR A CA 1
ATOM 960 C C . THR A 1 122 ? 21.172 16.266 4.992 1 98.38 122 THR A C 1
ATOM 962 O O . THR A 1 122 ? 21.672 17.391 5.031 1 98.38 122 THR A O 1
ATOM 965 N N . THR A 1 123 ? 20.797 15.688 3.879 1 98 123 THR A N 1
ATOM 966 C CA . THR A 1 123 ? 20.547 16.344 2.602 1 98 123 THR A CA 1
ATOM 967 C C . THR A 1 123 ? 19.234 15.867 1.999 1 98 123 THR A C 1
ATOM 969 O O . THR A 1 123 ? 18.531 15.055 2.6 1 98 123 THR A O 1
ATOM 972 N N . TYR A 1 124 ? 18.891 16.484 0.865 1 97.44 124 TYR A N 1
ATOM 973 C CA . TYR A 1 124 ? 17.641 16.125 0.217 1 97.44 124 TYR A CA 1
ATOM 974 C C . TYR A 1 124 ? 17.781 14.789 -0.517 1 97.44 124 TYR A C 1
ATOM 976 O O . TYR A 1 124 ? 18.859 14.461 -1.023 1 97.44 124 TYR A O 1
ATOM 984 N N . LEU A 1 125 ? 16.688 14.016 -0.541 1 97.44 125 LEU A N 1
ATOM 985 C CA . LEU A 1 125 ? 16.641 12.789 -1.334 1 97.44 125 LEU A CA 1
ATOM 986 C C . LEU A 1 125 ? 16.656 13.109 -2.826 1 97.44 125 LEU A C 1
ATOM 988 O O . LEU A 1 125 ? 17.422 12.516 -3.586 1 97.44 125 LEU A O 1
ATOM 992 N N . GLN A 1 126 ? 15.734 13.984 -3.166 1 97.38 126 GLN A N 1
ATOM 993 C CA . GLN A 1 126 ? 15.617 14.438 -4.547 1 97.38 126 GLN A CA 1
ATOM 994 C C . GLN A 1 126 ? 15.484 15.953 -4.625 1 97.38 126 GLN A C 1
ATOM 996 O O . GLN A 1 126 ? 14.609 16.547 -3.992 1 97.38 126 GLN A O 1
ATOM 1001 N N . GLU A 1 127 ? 16.297 16.516 -5.441 1 96.31 127 GLU A N 1
ATOM 1002 C CA . GLU A 1 127 ? 16.219 17.953 -5.637 1 96.31 127 GLU A CA 1
ATOM 1003 C C . GLU A 1 127 ? 14.977 18.359 -6.414 1 96.31 127 GLU A C 1
ATOM 1005 O O . GLU A 1 127 ? 14.656 17.75 -7.438 1 96.31 127 GLU A O 1
ATOM 1010 N N . THR A 1 128 ? 14.281 19.375 -5.887 1 95.88 128 THR A N 1
ATOM 1011 C CA . THR A 1 128 ? 13.062 19.844 -6.539 1 95.88 128 THR A CA 1
ATOM 1012 C C . THR A 1 128 ? 13.219 21.281 -7.016 1 95.88 128 THR A C 1
ATOM 1014 O O . THR A 1 128 ? 12.305 21.844 -7.633 1 95.88 128 THR A O 1
ATOM 1017 N N . GLY A 1 129 ? 14.242 21.938 -6.738 1 93.56 129 GLY A N 1
ATOM 1018 C CA . GLY A 1 129 ? 14.617 23.297 -7.09 1 93.56 129 GLY A CA 1
ATOM 1019 C C . GLY A 1 129 ? 15.938 23.734 -6.48 1 93.56 129 GLY A C 1
ATOM 1020 O O . GLY A 1 129 ? 16.641 22.922 -5.875 1 93.56 129 GLY A O 1
ATOM 1021 N N . PRO A 1 130 ? 16.266 24.984 -6.719 1 92.62 130 PRO A N 1
ATOM 1022 C CA . PRO A 1 130 ? 17.531 25.453 -6.137 1 92.62 130 PRO A CA 1
ATOM 1023 C C . PRO A 1 130 ? 17.547 25.375 -4.609 1 92.62 130 PRO A C 1
ATOM 1025 O O . PRO A 1 130 ? 16.719 26.016 -3.955 1 92.62 130 PRO A O 1
ATOM 1028 N N . GLU A 1 131 ? 18.391 24.656 -4.113 1 92.25 131 GLU A N 1
ATOM 1029 C CA . GLU A 1 131 ? 18.656 24.531 -2.684 1 92.25 131 GLU A CA 1
ATOM 1030 C C . GLU A 1 131 ? 17.422 23.984 -1.95 1 92.25 131 GLU A C 1
ATOM 1032 O O . GLU A 1 131 ? 17.125 24.422 -0.836 1 92.25 131 GLU A O 1
ATOM 1037 N N . ARG A 1 132 ? 16.719 23.172 -2.584 1 96 132 ARG A N 1
ATOM 1038 C CA . ARG A 1 132 ? 15.562 22.531 -1.961 1 96 132 ARG A CA 1
ATOM 1039 C C . ARG A 1 132 ? 15.305 21.156 -2.576 1 96 132 ARG A C 1
ATOM 1041 O O . ARG A 1 132 ? 15.719 20.891 -3.709 1 96 132 ARG A O 1
ATOM 1048 N N . GLY A 1 133 ? 14.656 20.312 -1.789 1 97.75 133 GLY A N 1
ATOM 1049 C CA . GLY A 1 133 ? 14.336 18.969 -2.248 1 97.75 133 GLY A CA 1
ATOM 1050 C C . GLY A 1 133 ? 13.422 18.219 -1.302 1 97.75 133 GLY A C 1
ATOM 1051 O O . GLY A 1 133 ? 13.25 18.625 -0.148 1 97.75 133 GLY A O 1
ATOM 1052 N N . ILE A 1 134 ? 12.914 17.203 -1.817 1 98.31 134 ILE A N 1
ATOM 1053 C CA . ILE A 1 134 ? 11.969 16.406 -1.045 1 98.31 134 ILE A CA 1
ATOM 1054 C C . ILE A 1 134 ? 12.703 15.25 -0.375 1 98.31 134 ILE A C 1
ATOM 1056 O O . ILE A 1 134 ? 13.688 14.734 -0.912 1 98.31 134 ILE A O 1
ATOM 1060 N N . GLY A 1 135 ? 12.172 14.82 0.799 1 98.5 135 GLY A N 1
ATOM 1061 C CA . GLY A 1 135 ? 12.812 13.75 1.554 1 98.5 135 GLY A CA 1
ATOM 1062 C C . GLY A 1 135 ? 14.141 14.164 2.15 1 98.5 135 GLY A C 1
ATOM 1063 O O . GLY A 1 135 ? 14.625 15.273 1.903 1 98.5 135 GLY A O 1
ATOM 1064 N N . ARG A 1 136 ? 14.641 13.352 2.979 1 98.88 136 ARG A N 1
ATOM 1065 C CA . ARG A 1 136 ? 15.938 13.562 3.605 1 98.88 136 ARG A CA 1
ATOM 1066 C C . ARG A 1 136 ? 16.75 12.273 3.646 1 98.88 136 ARG A C 1
ATOM 1068 O O . ARG A 1 136 ? 16.172 11.18 3.619 1 98.88 136 ARG A O 1
ATOM 1075 N N . ILE A 1 137 ? 17.953 12.398 3.625 1 98.88 137 ILE A N 1
ATOM 1076 C CA . ILE A 1 137 ? 18.891 11.297 3.84 1 98.88 137 ILE A CA 1
ATOM 1077 C C . ILE A 1 137 ? 20.062 11.773 4.68 1 98.88 137 ILE A C 1
ATOM 1079 O O . ILE A 1 137 ? 20.562 12.891 4.492 1 98.88 137 ILE A O 1
ATOM 1083 N N . GLY A 1 138 ? 20.453 10.969 5.59 1 98.88 138 GLY A N 1
ATOM 1084 C CA . GLY A 1 138 ? 21.547 11.312 6.477 1 98.88 138 GLY A CA 1
ATOM 1085 C C . GLY A 1 138 ? 22.094 10.125 7.234 1 98.88 138 GLY A C 1
ATOM 1086 O O . GLY A 1 138 ? 21.906 8.977 6.832 1 98.88 138 GLY A O 1
ATOM 1087 N N . ASN A 1 139 ? 22.891 10.453 8.305 1 98.88 139 ASN A N 1
ATOM 1088 C CA . ASN A 1 139 ? 23.609 9.43 9.055 1 98.88 139 ASN A CA 1
ATOM 1089 C C . ASN A 1 139 ? 23.016 9.227 10.445 1 98.88 139 ASN A C 1
ATOM 1091 O O . ASN A 1 139 ? 22.469 10.164 11.031 1 98.88 139 ASN A O 1
ATOM 1095 N N . ILE A 1 140 ? 23.062 8.023 10.875 1 98.75 140 ILE A N 1
ATOM 1096 C CA . ILE A 1 140 ? 22.734 7.711 12.258 1 98.75 140 ILE A CA 1
ATOM 1097 C C . ILE A 1 140 ? 23.906 6.992 12.922 1 98.75 140 ILE A C 1
ATOM 1099 O O . ILE A 1 140 ? 24.828 6.543 12.242 1 98.75 140 ILE A O 1
ATOM 1103 N N . GLN A 1 141 ? 23.875 6.934 14.297 1 98.12 141 GLN A N 1
ATOM 1104 C CA . GLN A 1 141 ? 24.797 6.027 14.961 1 98.12 141 GLN A CA 1
ATOM 1105 C C . GLN A 1 141 ? 24.594 4.59 14.492 1 98.12 141 GLN A C 1
ATOM 1107 O O . GLN A 1 141 ? 23.469 4.098 14.438 1 98.12 141 GLN A O 1
ATOM 1112 N N . PRO A 1 142 ? 25.734 3.969 14.156 1 98.38 142 PRO A N 1
ATOM 1113 C CA . PRO A 1 142 ? 25.594 2.605 13.641 1 98.38 142 PRO A CA 1
ATOM 1114 C C . PRO A 1 142 ? 24.797 1.699 14.586 1 98.38 142 PRO A C 1
ATOM 1116 O O . PRO A 1 142 ? 25.031 1.713 15.797 1 98.38 142 PRO A O 1
ATOM 1119 N N . GLN A 1 143 ? 23.875 1.022 14.023 1 98.69 143 GLN A N 1
ATOM 1120 C CA . GLN A 1 143 ? 23.047 0.042 14.711 1 98.69 143 GLN A CA 1
ATOM 1121 C C . GLN A 1 143 ? 22.5 -1.001 13.742 1 98.69 143 GLN A C 1
ATOM 1123 O O . GLN A 1 143 ? 22.625 -0.845 12.523 1 98.69 143 GLN A O 1
ATOM 1128 N N . THR A 1 144 ? 21.906 -2.084 14.266 1 98.88 144 THR A N 1
ATOM 1129 C CA . THR A 1 144 ? 21.375 -3.115 13.375 1 98.88 144 THR A CA 1
ATOM 1130 C C . THR A 1 144 ? 20.047 -2.684 12.781 1 98.88 144 THR A C 1
ATOM 1132 O O . THR A 1 144 ? 19.375 -1.781 13.305 1 98.88 144 THR A O 1
ATOM 1135 N N . PHE A 1 145 ? 19.719 -3.334 11.719 1 98.88 145 PHE A N 1
ATOM 1136 C CA . PHE A 1 145 ? 18.422 -3.102 11.109 1 98.88 145 PHE A CA 1
ATOM 1137 C C . PHE A 1 145 ? 17.297 -3.316 12.125 1 98.88 145 PHE A C 1
ATOM 1139 O O . PHE A 1 145 ? 16.344 -2.535 12.188 1 98.88 145 PHE A O 1
ATOM 1146 N N . TRP A 1 146 ? 17.422 -4.312 12.953 1 98.81 146 TRP A N 1
ATOM 1147 C CA . TRP A 1 146 ? 16.453 -4.648 13.984 1 98.81 146 TRP A CA 1
ATOM 1148 C C . TRP A 1 146 ? 16.344 -3.525 15.008 1 98.81 146 TRP A C 1
ATOM 1150 O O . TRP A 1 146 ? 15.234 -3.111 15.359 1 98.81 146 TRP A O 1
ATOM 1160 N N . GLU A 1 147 ? 17.406 -3.004 15.422 1 98.81 147 GLU A N 1
ATOM 1161 C CA . GLU A 1 147 ? 17.406 -1.926 16.406 1 98.81 147 GLU A CA 1
ATOM 1162 C C . GLU A 1 147 ? 16.766 -0.662 15.844 1 98.81 147 GLU A C 1
ATOM 1164 O O . GLU A 1 147 ? 16 0.016 16.531 1 98.81 147 GLU A O 1
ATOM 1169 N N . LEU A 1 148 ? 17.109 -0.404 14.602 1 98.88 148 LEU A N 1
ATOM 1170 C CA . LEU A 1 148 ? 16.484 0.751 13.961 1 98.88 148 LEU A CA 1
ATOM 1171 C C . LEU A 1 148 ? 14.969 0.576 13.875 1 98.88 148 LEU A C 1
ATOM 1173 O O . LEU A 1 148 ? 14.219 1.517 14.133 1 98.88 148 LEU A O 1
ATOM 1177 N N . ALA A 1 149 ? 14.578 -0.62 13.516 1 98.88 149 ALA A N 1
ATOM 1178 C CA . ALA A 1 149 ? 13.148 -0.903 13.422 1 98.88 149 ALA A CA 1
ATOM 1179 C C . ALA A 1 149 ? 12.461 -0.672 14.766 1 98.88 149 ALA A C 1
ATOM 1181 O O . ALA A 1 149 ? 11.391 -0.06 14.82 1 98.88 149 ALA A O 1
ATOM 1182 N N . GLN A 1 150 ? 13.055 -1.139 15.805 1 98.81 150 GLN A N 1
ATOM 1183 C CA . GLN A 1 150 ? 12.5 -0.941 17.141 1 98.81 150 GLN A CA 1
ATOM 1184 C C . GLN A 1 150 ? 12.406 0.542 17.484 1 98.81 150 GLN A C 1
ATOM 1186 O O . GLN A 1 150 ? 11.422 0.993 18.062 1 98.81 150 GLN A O 1
ATOM 1191 N N . GLN A 1 151 ? 13.422 1.232 17.141 1 98.75 151 GLN A N 1
ATOM 1192 C CA . GLN A 1 151 ? 13.438 2.67 17.391 1 98.75 151 GLN A CA 1
ATOM 1193 C C . GLN A 1 151 ? 12.312 3.373 16.641 1 98.75 151 GLN A C 1
ATOM 1195 O O . GLN A 1 151 ? 11.609 4.215 17.203 1 98.75 151 GLN A O 1
ATOM 1200 N N . VAL A 1 152 ? 12.195 3.031 15.375 1 98.88 152 VAL A N 1
ATOM 1201 C CA . VAL A 1 152 ? 11.156 3.641 14.555 1 98.88 152 VAL A CA 1
ATOM 1202 C C . VAL A 1 152 ? 9.781 3.344 15.148 1 98.88 152 VAL A C 1
ATOM 1204 O O . VAL A 1 152 ? 8.945 4.242 15.266 1 98.88 152 VAL A O 1
ATOM 1207 N N . LYS A 1 153 ? 9.555 2.096 15.516 1 98.81 153 LYS A N 1
ATOM 1208 C CA . LYS A 1 153 ? 8.281 1.692 16.094 1 98.81 153 LYS A CA 1
ATOM 1209 C C . LYS A 1 153 ? 7.98 2.479 17.359 1 98.81 153 LYS A C 1
ATOM 1211 O O . LYS A 1 153 ? 6.852 2.934 17.562 1 98.81 153 LYS A O 1
ATOM 1216 N N . GLN A 1 154 ? 8.969 2.664 18.172 1 98.62 154 GLN A N 1
ATOM 1217 C CA . GLN A 1 154 ? 8.812 3.355 19.453 1 98.62 154 GLN A CA 1
ATOM 1218 C C . GLN A 1 154 ? 8.609 4.852 19.234 1 98.62 154 GLN A C 1
ATOM 1220 O O . GLN A 1 154 ? 7.68 5.441 19.797 1 98.62 154 GLN A O 1
ATOM 1225 N N . VAL A 1 155 ? 9.438 5.449 18.422 1 98.5 155 VAL A N 1
ATOM 1226 C CA . VAL A 1 155 ? 9.445 6.891 18.219 1 98.5 155 VAL A CA 1
ATOM 1227 C C . VAL A 1 155 ? 8.109 7.344 17.641 1 98.5 155 VAL A C 1
ATOM 1229 O O . VAL A 1 155 ? 7.582 8.391 18.031 1 98.5 155 VAL A O 1
ATOM 1232 N N . PHE A 1 156 ? 7.535 6.52 16.781 1 98.25 156 PHE A N 1
ATOM 1233 C CA . PHE A 1 156 ? 6.289 6.914 16.141 1 98.25 156 PHE A CA 1
ATOM 1234 C C . PHE A 1 156 ? 5.09 6.273 16.828 1 98.25 156 PHE A C 1
ATOM 1236 O O . PHE A 1 156 ? 3.957 6.402 16.359 1 98.25 156 PHE A O 1
ATOM 1243 N N . ASP A 1 157 ? 5.25 5.543 17.922 1 97.69 157 ASP A N 1
ATOM 1244 C CA . ASP A 1 157 ? 4.203 4.93 18.719 1 97.69 157 ASP A CA 1
ATOM 1245 C C . ASP A 1 157 ? 3.262 4.094 17.859 1 97.69 157 ASP A C 1
ATOM 1247 O O . ASP A 1 157 ? 2.049 4.312 17.859 1 97.69 157 ASP A O 1
ATOM 1251 N N . LEU A 1 158 ? 3.838 3.154 17.156 1 98.31 158 LEU A N 1
ATOM 1252 C CA . LEU A 1 158 ? 3.094 2.34 16.203 1 98.31 158 LEU A CA 1
ATOM 1253 C C . LEU A 1 158 ? 2.613 1.045 16.859 1 98.31 158 LEU A C 1
ATOM 1255 O O . LEU A 1 158 ? 3.34 0.432 17.641 1 98.31 158 LEU A O 1
ATOM 1259 N N . ASP A 1 159 ? 1.374 0.621 16.531 1 97.75 159 ASP A N 1
ATOM 1260 C CA . ASP A 1 159 ? 0.887 -0.676 16.984 1 97.75 159 ASP A CA 1
ATOM 1261 C C . ASP A 1 159 ? 1.544 -1.816 16.219 1 97.75 159 ASP A C 1
ATOM 1263 O O . ASP A 1 159 ? 1.554 -2.961 16.672 1 97.75 159 ASP A O 1
ATOM 1267 N N . SER A 1 160 ? 2.066 -1.482 15.016 1 98.25 160 SER A N 1
ATOM 1268 C CA . SER A 1 160 ? 2.781 -2.418 14.156 1 98.25 160 SER A CA 1
ATOM 1269 C C . SER A 1 160 ? 3.701 -1.685 13.188 1 98.25 160 SER A C 1
ATOM 1271 O O . SER A 1 160 ? 3.377 -0.591 12.719 1 98.25 160 SER A O 1
ATOM 1273 N N . LEU A 1 161 ? 4.863 -2.248 12.945 1 98.81 161 LEU A N 1
ATOM 1274 C CA . LEU A 1 161 ? 5.789 -1.745 11.938 1 98.81 161 LEU A CA 1
ATOM 1275 C C . LEU A 1 161 ? 6.07 -2.809 10.883 1 98.81 161 LEU A C 1
ATOM 1277 O O . LEU A 1 161 ? 6.426 -3.941 11.219 1 98.81 161 LEU A O 1
ATOM 1281 N N . ARG A 1 162 ? 5.855 -2.48 9.648 1 98.81 162 ARG A N 1
ATOM 1282 C CA . ARG A 1 162 ? 6.148 -3.387 8.539 1 98.81 162 ARG A CA 1
ATOM 1283 C C . ARG A 1 162 ? 7.605 -3.258 8.102 1 98.81 162 ARG A C 1
ATOM 1285 O O . ARG A 1 162 ? 8.062 -2.166 7.75 1 98.81 162 ARG A O 1
ATOM 1292 N N . MET A 1 163 ? 8.289 -4.336 8.086 1 98.88 163 MET A N 1
ATOM 1293 C CA . MET A 1 163 ? 9.688 -4.395 7.676 1 98.88 163 MET A CA 1
ATOM 1294 C C . MET A 1 163 ? 9.828 -5.047 6.305 1 98.88 163 MET A C 1
ATOM 1296 O O . MET A 1 163 ? 9.148 -6.027 6.008 1 98.88 163 MET A O 1
ATOM 1300 N N . VAL A 1 164 ? 10.75 -4.52 5.52 1 98.81 164 VAL A N 1
ATOM 1301 C CA . VAL A 1 164 ? 11.016 -5.047 4.188 1 98.81 164 VAL A CA 1
ATOM 1302 C C . VAL A 1 164 ? 12.383 -5.727 4.164 1 98.81 164 VAL A C 1
ATOM 1304 O O . VAL A 1 164 ? 13.422 -5.059 4.16 1 98.81 164 VAL A O 1
ATOM 1307 N N . HIS A 1 165 ? 12.352 -6.992 4.246 1 98.44 165 HIS A N 1
ATOM 1308 C CA . HIS A 1 165 ? 13.531 -7.844 4.172 1 98.44 165 HIS A CA 1
ATOM 1309 C C . HIS A 1 165 ? 13.156 -9.281 3.832 1 98.44 165 HIS A C 1
ATOM 1311 O O . HIS A 1 165 ? 11.992 -9.664 3.949 1 98.44 165 HIS A O 1
ATOM 1317 N N . TYR A 1 166 ? 14.102 -10.117 3.381 1 95.69 166 TYR A N 1
ATOM 1318 C CA . TYR A 1 166 ? 13.805 -11.508 3.061 1 95.69 166 TYR A CA 1
ATOM 1319 C C . TYR A 1 166 ? 14.32 -12.445 4.152 1 95.69 166 TYR A C 1
ATOM 1321 O O . TYR A 1 166 ? 13.602 -13.336 4.609 1 95.69 166 TYR A O 1
ATOM 1329 N N . GLN A 1 167 ? 15.578 -12.156 4.582 1 93.88 167 GLN A N 1
ATOM 1330 C CA . GLN A 1 167 ? 16.25 -13.125 5.445 1 93.88 167 GLN A CA 1
ATOM 1331 C C . GLN A 1 167 ? 16.312 -12.625 6.883 1 93.88 167 GLN A C 1
ATOM 1333 O O . GLN A 1 167 ? 16.453 -11.422 7.121 1 93.88 167 GLN A O 1
ATOM 1338 N N . GLU A 1 168 ? 16.344 -13.531 7.77 1 94.31 168 GLU A N 1
ATOM 1339 C CA . GLU A 1 168 ? 16.484 -13.188 9.18 1 94.31 168 GLU A CA 1
ATOM 1340 C C . GLU A 1 168 ? 17.828 -12.516 9.445 1 94.31 168 GLU A C 1
ATOM 1342 O O . GLU A 1 168 ? 17.938 -11.633 10.305 1 94.31 168 GLU A O 1
ATOM 1347 N N . ASP A 1 169 ? 18.812 -12.875 8.703 1 96 169 ASP A N 1
ATOM 1348 C CA . ASP A 1 169 ? 20.141 -12.305 8.875 1 96 169 ASP A CA 1
ATOM 1349 C C . ASP A 1 169 ? 20.156 -10.812 8.531 1 96 169 ASP A C 1
ATOM 1351 O O . ASP A 1 169 ? 21.047 -10.078 8.969 1 96 169 ASP A O 1
ATOM 1355 N N . ASP A 1 170 ? 19.203 -10.43 7.699 1 97.12 170 ASP A N 1
ATOM 1356 C CA . ASP A 1 170 ? 19.094 -9.008 7.375 1 97.12 170 ASP A CA 1
ATOM 1357 C C . ASP A 1 170 ? 18.891 -8.172 8.641 1 97.12 170 ASP A C 1
ATOM 1359 O O . ASP A 1 170 ? 19.297 -7.008 8.688 1 97.12 170 ASP A O 1
ATOM 1363 N N . LEU A 1 171 ? 18.328 -8.758 9.664 1 98.25 171 LEU A N 1
ATOM 1364 C CA . LEU A 1 171 ? 18.016 -8.07 10.906 1 98.25 171 LEU A CA 1
ATOM 1365 C C . LEU A 1 171 ? 19.281 -7.621 11.617 1 98.25 171 LEU A C 1
ATOM 1367 O O . LEU A 1 171 ? 19.266 -6.66 12.391 1 98.25 171 LEU A O 1
ATOM 1371 N N . GLN A 1 172 ? 20.406 -8.289 11.273 1 98.38 172 GLN A N 1
ATOM 1372 C CA . GLN A 1 172 ? 21.672 -8 11.969 1 98.38 172 GLN A CA 1
ATOM 1373 C C . GLN A 1 172 ? 22.562 -7.082 11.133 1 98.38 172 GLN A C 1
ATOM 1375 O O . GLN A 1 172 ? 23.625 -6.68 11.586 1 98.38 172 GLN A O 1
ATOM 1380 N N . LYS A 1 173 ? 22.094 -6.723 9.953 1 98.31 173 LYS A N 1
ATOM 1381 C CA . LYS A 1 173 ? 22.891 -5.844 9.102 1 98.31 173 LYS A CA 1
ATOM 1382 C C . LYS A 1 173 ? 23.125 -4.492 9.773 1 98.31 173 LYS A C 1
ATOM 1384 O O . LYS A 1 173 ? 22.203 -3.908 10.344 1 98.31 173 LYS A O 1
ATOM 1389 N N . PRO A 1 174 ? 24.359 -4.023 9.719 1 98.44 174 PRO A N 1
ATOM 1390 C CA . PRO A 1 174 ? 24.625 -2.689 10.266 1 98.44 174 PRO A CA 1
ATOM 1391 C C . PRO A 1 174 ? 24.047 -1.57 9.406 1 98.44 174 PRO A C 1
ATOM 1393 O O . PRO A 1 174 ? 24.172 -1.6 8.18 1 98.44 174 PRO A O 1
ATOM 1396 N N . ILE A 1 175 ? 23.422 -0.655 10.023 1 98.75 175 ILE A N 1
ATOM 1397 C CA . ILE A 1 175 ? 22.797 0.495 9.375 1 98.75 175 ILE A CA 1
ATOM 1398 C C . ILE A 1 175 ? 23.469 1.782 9.867 1 98.75 175 ILE A C 1
ATOM 1400 O O . ILE A 1 175 ? 23.625 1.988 11.07 1 98.75 175 ILE A O 1
ATOM 1404 N N . SER A 1 176 ? 23.875 2.66 8.922 1 98.69 176 SER A N 1
ATOM 1405 C CA . SER A 1 176 ? 24.453 3.93 9.328 1 98.69 176 SER A CA 1
ATOM 1406 C C . SER A 1 176 ? 23.922 5.086 8.492 1 98.69 176 SER A C 1
ATOM 1408 O O . SER A 1 176 ? 24.062 6.25 8.867 1 98.69 176 SER A O 1
ATOM 1410 N N . ARG A 1 177 ? 23.406 4.852 7.367 1 98.81 177 ARG A N 1
ATOM 1411 C CA . ARG A 1 177 ? 22.844 5.879 6.492 1 98.81 177 ARG A CA 1
ATOM 1412 C C . ARG A 1 177 ? 21.375 5.59 6.164 1 98.81 177 ARG A C 1
ATOM 1414 O O . ARG A 1 177 ? 21.047 4.512 5.664 1 98.81 177 ARG A O 1
ATOM 1421 N N . VAL A 1 178 ? 20.484 6.543 6.453 1 98.94 178 VAL A N 1
ATOM 1422 C CA . VAL A 1 178 ? 19.031 6.32 6.391 1 98.94 178 VAL A CA 1
ATOM 1423 C C . VAL A 1 178 ? 18.375 7.426 5.562 1 98.94 178 VAL A C 1
ATOM 1425 O O . VAL A 1 178 ? 18.703 8.602 5.727 1 98.94 178 VAL A O 1
ATOM 1428 N N . ALA A 1 179 ? 17.547 7.023 4.633 1 98.94 179 ALA A N 1
ATOM 1429 C CA . ALA A 1 179 ? 16.672 7.938 3.891 1 98.94 179 ALA A CA 1
ATOM 1430 C C . ALA A 1 179 ? 15.242 7.879 4.406 1 98.94 179 ALA A C 1
ATOM 1432 O O . ALA A 1 179 ? 14.781 6.828 4.859 1 98.94 179 ALA A O 1
ATOM 1433 N N . ILE A 1 180 ? 14.555 9.039 4.344 1 98.94 180 ILE A N 1
ATOM 1434 C CA . ILE A 1 180 ? 13.172 9.055 4.812 1 98.94 180 ILE A CA 1
ATOM 1435 C C . ILE A 1 180 ? 12.367 10.055 3.986 1 98.94 180 ILE A C 1
ATOM 1437 O O . ILE A 1 180 ? 12.852 11.141 3.656 1 98.94 180 ILE A O 1
ATOM 1441 N N . CYS A 1 181 ? 11.203 9.719 3.639 1 98.81 181 CYS A N 1
ATOM 1442 C CA . CYS A 1 181 ? 10.172 10.586 3.08 1 98.81 181 CYS A CA 1
ATOM 1443 C C . CYS A 1 181 ? 8.789 10.172 3.568 1 98.81 181 CYS A C 1
ATOM 1445 O O . CYS A 1 181 ? 8.289 9.102 3.203 1 98.81 181 CYS A O 1
ATOM 1447 N N . GLY A 1 182 ? 8.156 10.992 4.348 1 97.81 182 GLY A N 1
ATOM 1448 C CA . GLY A 1 182 ? 6.828 10.68 4.852 1 97.81 182 GLY A CA 1
ATOM 1449 C C . GLY A 1 182 ? 5.793 10.547 3.75 1 97.81 182 GLY A C 1
ATOM 1450 O O . GLY A 1 182 ? 5.984 11.055 2.643 1 97.81 182 GLY A O 1
ATOM 1451 N N . GLY A 1 183 ? 4.672 9.906 4.121 1 97.25 183 GLY A N 1
ATOM 1452 C CA . GLY A 1 183 ? 3.623 9.688 3.137 1 97.25 183 GLY A CA 1
ATOM 1453 C C . GLY A 1 183 ? 3.895 8.5 2.234 1 97.25 183 GLY A C 1
ATOM 1454 O O . GLY A 1 183 ? 4.395 7.469 2.689 1 97.25 183 GLY A O 1
ATOM 1455 N N . SER A 1 184 ? 3.492 8.609 1.034 1 97.31 184 SER A N 1
ATOM 1456 C CA . SER A 1 184 ? 3.713 7.586 0.019 1 97.31 184 SER A CA 1
ATOM 1457 C C . SER A 1 184 ? 4.918 7.922 -0.852 1 97.31 184 SER A C 1
ATOM 1459 O O . SER A 1 184 ? 4.77 8.258 -2.029 1 97.31 184 SER A O 1
ATOM 1461 N N . GLY A 1 185 ? 6.082 7.766 -0.321 1 97.75 185 GLY A N 1
ATOM 1462 C CA . GLY A 1 185 ? 7.297 8.18 -1.004 1 97.75 185 GLY A CA 1
ATOM 1463 C C . GLY A 1 185 ? 8.016 7.035 -1.689 1 97.75 185 GLY A C 1
ATOM 1464 O O . GLY A 1 185 ? 9.227 7.109 -1.936 1 97.75 185 GLY A O 1
ATOM 1465 N N . GLN A 1 186 ? 7.371 5.926 -2.012 1 97.06 186 GLN A N 1
ATOM 1466 C CA . GLN A 1 186 ? 8.055 4.734 -2.508 1 97.06 186 GLN A CA 1
ATOM 1467 C C . GLN A 1 186 ? 8.727 5.004 -3.85 1 97.06 186 GLN A C 1
ATOM 1469 O O . GLN A 1 186 ? 9.711 4.352 -4.199 1 97.06 186 GLN A O 1
ATOM 1474 N N . SER A 1 187 ? 8.289 6.02 -4.578 1 97.12 187 SER A N 1
ATOM 1475 C CA . SER A 1 187 ? 8.852 6.305 -5.895 1 97.12 187 SER A CA 1
ATOM 1476 C C . SER A 1 187 ? 10.258 6.883 -5.785 1 97.12 187 SER A C 1
ATOM 1478 O O . SER A 1 187 ? 10.992 6.93 -6.77 1 97.12 187 SER A O 1
ATOM 1480 N N . PHE A 1 188 ? 10.664 7.277 -4.598 1 97.94 188 PHE A N 1
ATOM 1481 C CA . PHE A 1 188 ? 11.961 7.918 -4.414 1 97.94 188 PHE A CA 1
ATOM 1482 C C . PHE A 1 188 ? 13.008 6.906 -3.967 1 97.94 188 PHE A C 1
ATOM 1484 O O . PHE A 1 188 ? 14.125 7.281 -3.611 1 97.94 188 PHE A O 1
ATOM 1491 N N . TYR A 1 189 ? 12.68 5.582 -4 1 98.19 189 TYR A N 1
ATOM 1492 C CA . TYR A 1 189 ? 13.617 4.629 -3.416 1 98.19 189 TYR A CA 1
ATOM 1493 C C . TYR A 1 189 ? 14.891 4.539 -4.242 1 98.19 189 TYR A C 1
ATOM 1495 O O . TYR A 1 189 ? 15.969 4.262 -3.709 1 98.19 189 TYR A O 1
ATOM 1503 N N . LYS A 1 190 ? 14.805 4.809 -5.578 1 97.5 190 LYS A N 1
ATOM 1504 C CA . LYS A 1 190 ? 16 4.781 -6.41 1 97.5 190 LYS A CA 1
ATOM 1505 C C . LYS A 1 190 ? 16.953 5.91 -6.035 1 97.5 190 LYS A C 1
ATOM 1507 O O . LYS A 1 190 ? 18.172 5.742 -6.09 1 97.5 190 LYS A O 1
ATOM 1512 N N . ASP A 1 191 ? 16.359 7.102 -5.703 1 98.56 191 ASP A N 1
ATOM 1513 C CA . ASP A 1 191 ? 17.188 8.203 -5.211 1 98.56 191 ASP A CA 1
ATOM 1514 C C . ASP A 1 191 ? 17.891 7.828 -3.908 1 98.56 191 ASP A C 1
ATOM 1516 O O . ASP A 1 191 ? 19.062 8.141 -3.721 1 98.56 191 ASP A O 1
ATOM 1520 N N . ALA A 1 192 ? 17.156 7.18 -2.998 1 98.75 192 ALA A N 1
ATOM 1521 C CA . ALA A 1 192 ? 17.734 6.715 -1.74 1 98.75 192 ALA A CA 1
ATOM 1522 C C . ALA A 1 192 ? 18.906 5.773 -1.992 1 98.75 192 ALA A C 1
ATOM 1524 O O . ALA A 1 192 ? 19.969 5.918 -1.385 1 98.75 192 ALA A O 1
ATOM 1525 N N . LEU A 1 193 ? 18.703 4.879 -2.906 1 97.88 193 LEU A N 1
ATOM 1526 C CA . LEU A 1 193 ? 19.719 3.906 -3.268 1 97.88 193 LEU A CA 1
ATOM 1527 C C . LEU A 1 193 ? 20.953 4.602 -3.852 1 97.88 193 LEU A C 1
ATOM 1529 O O . LEU A 1 193 ? 22.078 4.316 -3.451 1 97.88 193 LEU A O 1
ATOM 1533 N N . ALA A 1 194 ? 20.75 5.473 -4.777 1 97.75 194 ALA A N 1
ATOM 1534 C CA . ALA A 1 194 ? 21.828 6.18 -5.465 1 97.75 194 ALA A CA 1
ATOM 1535 C C . ALA A 1 194 ? 22.672 6.984 -4.48 1 97.75 194 ALA A C 1
ATOM 1537 O O . ALA A 1 194 ? 23.875 7.168 -4.691 1 97.75 194 ALA A O 1
ATOM 1538 N N . LYS A 1 195 ? 22.078 7.352 -3.418 1 98.38 195 LYS A N 1
ATOM 1539 C CA . LYS A 1 195 ? 22.766 8.18 -2.441 1 98.38 195 LYS A CA 1
ATOM 1540 C C . LYS A 1 195 ? 23.328 7.34 -1.301 1 98.38 195 LYS A C 1
ATOM 1542 O O . LYS A 1 195 ? 23.797 7.879 -0.291 1 98.38 195 LYS A O 1
ATOM 1547 N N . GLY A 1 196 ? 23.188 6.059 -1.396 1 98.31 196 GLY A N 1
ATOM 1548 C CA . GLY A 1 196 ? 23.906 5.137 -0.534 1 98.31 196 GLY A CA 1
ATOM 1549 C C . GLY A 1 196 ? 23.141 4.762 0.72 1 98.31 196 GLY A C 1
ATOM 1550 O O . GLY A 1 196 ? 23.734 4.355 1.721 1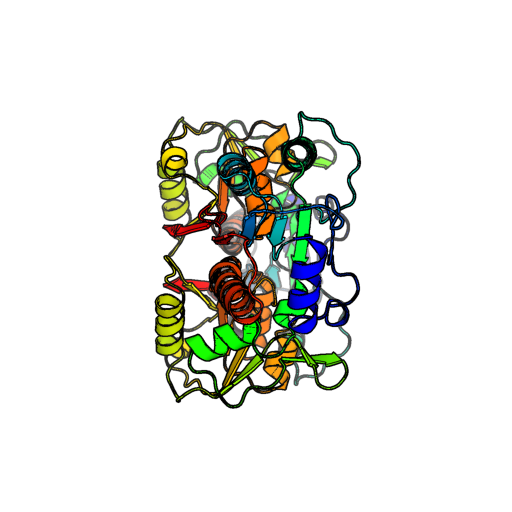 98.31 196 GLY A O 1
ATOM 1551 N N . ALA A 1 197 ? 21.859 4.898 0.718 1 98.81 197 ALA A N 1
ATOM 1552 C CA . ALA A 1 197 ? 21.062 4.531 1.887 1 98.81 197 ALA A CA 1
ATOM 1553 C C . ALA A 1 197 ? 21.172 3.033 2.17 1 98.81 197 ALA A C 1
ATOM 1555 O O . ALA A 1 197 ? 21.141 2.217 1.246 1 98.81 197 ALA A O 1
ATOM 1556 N N . ASP A 1 198 ? 21.266 2.709 3.475 1 98.75 198 ASP A N 1
ATOM 1557 C CA . ASP A 1 198 ? 21.109 1.327 3.924 1 98.75 198 ASP A CA 1
ATOM 1558 C C . ASP A 1 198 ? 19.641 0.949 4.07 1 98.75 198 ASP A C 1
ATOM 1560 O O . ASP A 1 198 ? 19.266 -0.197 3.824 1 98.75 198 ASP A O 1
ATOM 1564 N N . VAL A 1 199 ? 18.891 1.946 4.535 1 98.94 199 VAL A N 1
ATOM 1565 C CA . VAL A 1 199 ? 17.469 1.755 4.805 1 98.94 199 VAL A CA 1
ATOM 1566 C C . VAL A 1 199 ? 16.672 2.963 4.305 1 98.94 199 VAL A C 1
ATOM 1568 O O . VAL A 1 199 ? 17.125 4.105 4.438 1 98.94 199 VAL A O 1
ATOM 1571 N N . TYR A 1 200 ? 15.562 2.666 3.725 1 98.94 200 TYR A N 1
ATOM 1572 C CA . TYR A 1 200 ? 14.617 3.709 3.324 1 98.94 200 TYR A CA 1
ATOM 1573 C C . TYR A 1 200 ? 13.328 3.613 4.125 1 98.94 200 TYR A C 1
ATOM 1575 O O . TYR A 1 200 ? 12.719 2.541 4.211 1 98.94 200 TYR A O 1
ATOM 1583 N N . ILE A 1 201 ? 12.906 4.719 4.738 1 98.94 201 ILE A N 1
ATOM 1584 C CA . ILE A 1 201 ? 11.703 4.766 5.555 1 98.94 201 ILE A CA 1
ATOM 1585 C C . ILE A 1 201 ? 10.625 5.57 4.836 1 98.94 201 ILE A C 1
ATOM 1587 O O . ILE A 1 201 ? 10.812 6.754 4.547 1 98.94 201 ILE A O 1
ATOM 1591 N N . THR A 1 202 ? 9.508 4.984 4.523 1 98.88 202 THR A N 1
ATOM 1592 C CA . THR A 1 202 ? 8.359 5.664 3.939 1 98.88 202 THR A CA 1
ATOM 1593 C C . THR A 1 202 ? 7.086 4.852 4.156 1 98.88 202 THR A C 1
ATOM 1595 O O . THR A 1 202 ? 7.133 3.744 4.695 1 98.88 202 THR A O 1
ATOM 1598 N N . GLY A 1 203 ? 5.914 5.457 3.908 1 98.38 203 GLY A N 1
ATOM 1599 C CA . GLY A 1 203 ? 4.648 4.746 4.012 1 98.38 203 GLY A CA 1
ATOM 1600 C C . GLY A 1 203 ? 4.133 4.246 2.676 1 98.38 203 GLY A C 1
ATOM 1601 O O . GLY A 1 203 ? 4.676 4.594 1.625 1 98.38 203 GLY A O 1
ATOM 1602 N N . ASP A 1 204 ? 3.125 3.348 2.719 1 98 204 ASP A N 1
ATOM 1603 C CA . ASP A 1 204 ? 2.375 2.871 1.562 1 98 204 ASP A CA 1
ATOM 1604 C C . ASP A 1 204 ? 3.287 2.145 0.576 1 98 204 ASP A C 1
ATOM 1606 O O . ASP A 1 204 ? 3.234 2.398 -0.629 1 98 204 ASP A O 1
ATOM 1610 N N . ILE A 1 205 ? 4.125 1.28 1.075 1 98.44 205 ILE A N 1
ATOM 1611 C CA . ILE A 1 205 ? 4.992 0.537 0.167 1 98.44 205 ILE A CA 1
ATOM 1612 C C . ILE A 1 205 ? 4.207 -0.601 -0.481 1 98.44 205 ILE A C 1
ATOM 1614 O O . ILE A 1 205 ? 3.623 -1.435 0.214 1 98.44 205 ILE A O 1
ATOM 1618 N N . TYR A 1 206 ? 4.234 -0.609 -1.787 1 97.69 206 TYR A N 1
ATOM 1619 C CA . TYR A 1 206 ? 3.574 -1.662 -2.553 1 97.69 206 TYR A CA 1
ATOM 1620 C C . TYR A 1 206 ? 4.406 -2.939 -2.551 1 97.69 206 TYR A C 1
ATOM 1622 O O . TYR A 1 206 ? 5.633 -2.889 -2.445 1 97.69 206 TYR A O 1
ATOM 1630 N N . TYR A 1 207 ? 3.748 -4.082 -2.719 1 98.19 207 TYR A N 1
ATOM 1631 C CA . TYR A 1 207 ? 4.336 -5.418 -2.682 1 98.19 207 TYR A CA 1
ATOM 1632 C C . TYR A 1 207 ? 5.492 -5.531 -3.668 1 98.19 207 TYR A C 1
ATOM 1634 O O . TYR A 1 207 ? 6.617 -5.855 -3.279 1 98.19 207 TYR A O 1
ATOM 1642 N N . HIS A 1 208 ? 5.27 -5.227 -4.93 1 97.12 208 HIS A N 1
ATOM 1643 C CA . HIS A 1 208 ? 6.281 -5.395 -5.969 1 97.12 208 HIS A CA 1
ATOM 1644 C C . HIS A 1 208 ? 7.395 -4.359 -5.828 1 97.12 208 HIS A C 1
ATOM 1646 O O . HIS A 1 208 ? 8.555 -4.648 -6.137 1 97.12 208 HIS A O 1
ATOM 1652 N N . THR A 1 209 ? 7.043 -3.156 -5.32 1 97.62 209 THR A N 1
ATOM 1653 C CA . THR A 1 209 ? 8.07 -2.148 -5.062 1 97.62 209 THR A CA 1
ATOM 1654 C C . THR A 1 209 ? 9.023 -2.619 -3.971 1 97.62 209 THR A C 1
ATOM 1656 O O . THR A 1 209 ? 10.242 -2.445 -4.086 1 97.62 209 THR A O 1
ATOM 1659 N N . ALA A 1 210 ? 8.453 -3.242 -2.941 1 98.5 210 ALA A N 1
ATOM 1660 C CA . ALA A 1 210 ? 9.281 -3.793 -1.872 1 98.5 210 ALA A CA 1
ATOM 1661 C C . ALA A 1 210 ? 10.242 -4.848 -2.41 1 98.5 210 ALA A C 1
ATOM 1663 O O . ALA A 1 210 ? 11.422 -4.871 -2.039 1 98.5 210 ALA A O 1
ATOM 1664 N N . GLN A 1 211 ? 9.742 -5.707 -3.283 1 97.38 211 GLN A N 1
ATOM 1665 C CA . GLN A 1 211 ? 10.586 -6.727 -3.895 1 97.38 211 GLN A CA 1
ATOM 1666 C C . GLN A 1 211 ? 11.719 -6.094 -4.707 1 97.38 211 GLN A C 1
ATOM 1668 O O . GLN A 1 211 ? 12.859 -6.539 -4.641 1 97.38 211 GLN A O 1
ATOM 1673 N N . ASP A 1 212 ? 11.391 -5.051 -5.434 1 96.25 212 ASP A N 1
ATOM 1674 C CA . ASP A 1 212 ? 12.383 -4.348 -6.234 1 96.25 212 ASP A CA 1
ATOM 1675 C C . ASP A 1 212 ? 13.453 -3.711 -5.348 1 96.25 212 ASP A C 1
ATOM 1677 O O . ASP A 1 212 ? 14.641 -3.754 -5.668 1 96.25 212 ASP A O 1
ATOM 1681 N N . MET A 1 213 ? 13.023 -3.098 -4.254 1 97.88 213 MET A N 1
ATOM 1682 C CA . MET A 1 213 ? 13.977 -2.52 -3.309 1 97.88 213 MET A CA 1
ATOM 1683 C C . MET A 1 213 ? 14.977 -3.566 -2.84 1 97.88 213 MET A C 1
ATOM 1685 O O . MET A 1 213 ? 16.188 -3.318 -2.842 1 97.88 213 MET A O 1
ATOM 1689 N N . LEU A 1 214 ? 14.484 -4.742 -2.502 1 97.56 214 LEU A N 1
ATOM 1690 C CA . LEU A 1 214 ? 15.344 -5.801 -1.98 1 97.56 214 LEU A CA 1
ATOM 1691 C C . LEU A 1 214 ? 16.281 -6.328 -3.062 1 97.56 214 LEU A C 1
ATOM 1693 O O . LEU A 1 214 ? 17.453 -6.574 -2.801 1 97.56 214 LEU A O 1
ATOM 1697 N N . SER A 1 215 ? 15.766 -6.473 -4.254 1 95.56 215 SER A N 1
ATOM 1698 C CA . SER A 1 215 ? 16.609 -6.895 -5.367 1 95.56 215 SER A CA 1
ATOM 1699 C C . SER A 1 215 ? 17.766 -5.918 -5.59 1 95.56 215 SER A C 1
ATOM 1701 O O . SER A 1 215 ? 18.859 -6.328 -5.961 1 95.56 215 SER A O 1
ATOM 1703 N N . ASP A 1 216 ? 17.484 -4.648 -5.359 1 95.94 216 ASP A N 1
ATOM 1704 C CA . ASP A 1 216 ? 18.484 -3.609 -5.586 1 95.94 216 ASP A CA 1
ATOM 1705 C C . ASP A 1 216 ? 19.391 -3.441 -4.367 1 95.94 216 ASP A C 1
ATOM 1707 O O . ASP A 1 216 ? 20.312 -2.623 -4.379 1 95.94 216 ASP A O 1
ATOM 1711 N N . GLY A 1 217 ? 19.094 -4.172 -3.307 1 95.88 217 GLY A N 1
ATOM 1712 C CA . GLY A 1 217 ? 19.953 -4.176 -2.137 1 95.88 217 GLY A CA 1
ATOM 1713 C C . GLY A 1 217 ? 19.562 -3.133 -1.105 1 95.88 217 GLY A C 1
ATOM 1714 O O . GLY A 1 217 ? 20.406 -2.678 -0.33 1 95.88 217 GLY A O 1
ATOM 1715 N N . LEU A 1 218 ? 18.312 -2.738 -1.128 1 98.31 218 LEU A N 1
ATOM 1716 C CA . LEU A 1 218 ? 17.828 -1.703 -0.219 1 98.31 218 LEU A CA 1
ATOM 1717 C C . LEU A 1 218 ? 16.797 -2.27 0.757 1 98.31 218 LEU A C 1
ATOM 1719 O O . LEU A 1 218 ? 15.766 -2.789 0.341 1 98.31 218 LEU A O 1
ATOM 1723 N N . LEU A 1 219 ? 17.094 -2.199 2.064 1 98.81 219 LEU A N 1
ATOM 1724 C CA . LEU A 1 219 ? 16.109 -2.502 3.096 1 98.81 219 LEU A CA 1
ATOM 1725 C C . LEU A 1 219 ? 15.156 -1.329 3.297 1 98.81 219 LEU A C 1
ATOM 1727 O O . LEU A 1 219 ? 15.484 -0.189 2.963 1 98.81 219 LEU A O 1
ATOM 1731 N N . ALA A 1 220 ? 13.984 -1.64 3.861 1 98.94 220 ALA A N 1
ATOM 1732 C CA . ALA A 1 220 ? 13.055 -0.535 4.078 1 98.94 220 ALA A CA 1
ATOM 1733 C C . ALA A 1 220 ? 12.195 -0.775 5.32 1 98.94 220 ALA A C 1
ATOM 1735 O O . ALA A 1 220 ? 12.109 -1.9 5.816 1 98.94 220 ALA A O 1
ATOM 1736 N N . LEU A 1 221 ? 11.703 0.265 5.906 1 98.94 221 LEU A N 1
ATOM 1737 C CA . LEU A 1 221 ? 10.695 0.292 6.961 1 98.94 221 LEU A CA 1
ATOM 1738 C C . LEU A 1 221 ? 9.477 1.108 6.535 1 98.94 221 LEU A C 1
ATOM 1740 O O . LEU A 1 221 ? 9.625 2.229 6.039 1 98.94 221 LEU A O 1
ATOM 1744 N N . ASP A 1 222 ? 8.336 0.519 6.707 1 98.88 222 ASP A N 1
ATOM 1745 C CA . ASP A 1 222 ? 7.074 1.194 6.422 1 98.88 222 ASP A CA 1
ATOM 1746 C C . ASP A 1 222 ? 6.293 1.464 7.703 1 98.88 222 ASP A C 1
ATOM 1748 O O . ASP A 1 222 ? 5.539 0.606 8.172 1 98.88 222 ASP A O 1
ATOM 1752 N N . PRO A 1 223 ? 6.445 2.639 8.25 1 98.75 223 PRO A N 1
ATOM 1753 C CA . PRO A 1 223 ? 5.73 2.977 9.484 1 98.75 223 PRO A CA 1
ATOM 1754 C C . PRO A 1 223 ? 4.293 3.426 9.227 1 98.75 223 PRO A C 1
ATOM 1756 O O . PRO A 1 223 ? 3.572 3.758 10.172 1 98.75 223 PRO A O 1
ATOM 1759 N N . GLY A 1 224 ? 3.889 3.426 7.961 1 98.38 224 GLY A N 1
ATOM 1760 C CA . GLY A 1 224 ? 2.568 3.908 7.594 1 98.38 224 GLY A CA 1
ATOM 1761 C C . GLY A 1 224 ? 2.557 5.371 7.199 1 98.38 224 GLY A C 1
ATOM 1762 O O . GLY A 1 224 ? 3.428 6.141 7.617 1 98.38 224 GLY A O 1
ATOM 1763 N N . HIS A 1 225 ? 1.537 5.684 6.461 1 98.62 225 HIS A N 1
ATOM 1764 C CA . HIS A 1 225 ? 1.336 7.039 5.957 1 98.62 225 HIS A CA 1
ATOM 1765 C C . HIS A 1 225 ? 1.014 8.008 7.09 1 98.62 225 HIS A C 1
ATOM 1767 O O . HIS A 1 225 ? 1.379 9.18 7.031 1 98.62 225 HIS A O 1
ATOM 1773 N N . TYR A 1 226 ? 0.456 7.559 8.117 1 98.44 226 TYR A N 1
ATOM 1774 C CA . TYR A 1 226 ? -0.178 8.359 9.156 1 98.44 226 TYR A CA 1
ATOM 1775 C C . TYR A 1 226 ? 0.866 9.031 10.039 1 98.44 226 TYR A C 1
ATOM 1777 O O . TYR A 1 226 ? 0.552 9.953 10.789 1 98.44 226 TYR A O 1
ATOM 1785 N N . ILE A 1 227 ? 2.152 8.617 9.992 1 98.38 227 ILE A N 1
ATOM 1786 C CA . ILE A 1 227 ? 3.156 9.227 10.852 1 98.38 227 ILE A CA 1
ATOM 1787 C C . ILE A 1 227 ? 3.264 10.719 10.547 1 98.38 227 ILE A C 1
ATOM 1789 O O . ILE A 1 227 ? 3.814 11.484 11.336 1 98.38 227 ILE A O 1
ATOM 1793 N N . GLU A 1 228 ? 2.689 11.102 9.438 1 98.69 228 GLU A N 1
ATOM 1794 C CA . GLU A 1 228 ? 2.658 12.516 9.062 1 98.69 228 GLU A CA 1
ATOM 1795 C C . GLU A 1 228 ? 1.808 13.328 10.031 1 98.69 228 GLU A C 1
ATOM 1797 O O . GLU A 1 228 ? 1.852 14.562 10.023 1 98.69 228 GLU A O 1
ATOM 1802 N N . VAL A 1 229 ? 1.124 12.672 10.922 1 98.5 229 VAL A N 1
ATOM 1803 C CA . VAL A 1 229 ? 0.224 13.336 11.859 1 98.5 229 VAL A CA 1
ATOM 1804 C C . VAL A 1 229 ? 1.015 14.305 12.742 1 98.5 229 VAL A C 1
ATOM 1806 O O . VAL A 1 229 ? 0.443 15.219 13.344 1 98.5 229 VAL A O 1
ATOM 1809 N N . ILE A 1 230 ? 2.338 14.195 12.797 1 98.31 230 ILE A N 1
ATOM 1810 C CA . ILE A 1 230 ? 3.15 15.109 13.594 1 98.31 230 ILE A CA 1
ATOM 1811 C C . ILE A 1 230 ? 3.021 16.531 13.039 1 98.31 230 ILE A C 1
ATOM 1813 O O . ILE A 1 230 ? 3.33 17.5 13.727 1 98.31 230 ILE A O 1
ATOM 1817 N N . PHE A 1 231 ? 2.561 16.656 11.773 1 98.81 231 PHE A N 1
ATOM 1818 C CA . PHE A 1 231 ? 2.225 17.922 11.148 1 98.81 231 PHE A CA 1
ATOM 1819 C C . PHE A 1 231 ? 1.336 18.75 12.07 1 98.81 231 PHE A C 1
ATOM 1821 O O . PHE A 1 231 ? 1.539 19.969 12.211 1 98.81 231 PHE A O 1
ATOM 1828 N N . VAL A 1 232 ? 0.43 18.109 12.711 1 98.81 232 VAL A N 1
ATOM 1829 C CA . VAL A 1 232 ? -0.599 18.781 13.492 1 98.81 232 VAL A CA 1
ATOM 1830 C C . VAL A 1 232 ? 0.042 19.5 14.68 1 98.81 232 VAL A C 1
ATOM 1832 O O . VAL A 1 232 ? -0.054 20.719 14.797 1 98.81 232 VAL A O 1
ATOM 1835 N N . GLU A 1 233 ? 0.783 18.812 15.453 1 98.38 233 GLU A N 1
ATOM 1836 C CA . GLU A 1 233 ? 1.371 19.406 16.656 1 98.38 233 GLU A CA 1
ATOM 1837 C C . GLU A 1 233 ? 2.471 20.406 16.297 1 98.38 233 GLU A C 1
ATOM 1839 O O . GLU A 1 233 ? 2.588 21.453 16.922 1 98.38 233 GLU A O 1
ATOM 1844 N N . LYS A 1 234 ? 3.244 20.094 15.305 1 98.69 234 LYS A N 1
ATOM 1845 C CA . LYS A 1 234 ? 4.375 20.938 14.938 1 98.69 234 LYS A CA 1
ATOM 1846 C C . LYS A 1 234 ? 3.902 22.281 14.359 1 98.69 234 LYS A C 1
ATOM 1848 O O . LYS A 1 234 ? 4.414 23.328 14.727 1 98.69 234 LYS A O 1
ATOM 1853 N N . ILE A 1 235 ? 2.949 22.203 13.508 1 98.88 235 ILE A N 1
ATOM 1854 C CA . ILE A 1 235 ? 2.439 23.438 12.906 1 98.88 235 ILE A CA 1
ATOM 1855 C C . ILE A 1 235 ? 1.676 24.234 13.945 1 98.88 235 ILE A C 1
ATOM 1857 O O . ILE A 1 235 ? 1.78 25.469 13.992 1 98.88 235 ILE A O 1
ATOM 1861 N N . ALA A 1 236 ? 0.876 23.547 14.781 1 98.81 236 ALA A N 1
ATOM 1862 C CA . ALA A 1 236 ? 0.182 24.266 15.859 1 98.81 236 ALA A CA 1
ATOM 1863 C C . ALA A 1 236 ? 1.17 25 16.75 1 98.81 236 ALA A C 1
ATOM 1865 O O . ALA A 1 236 ? 0.915 26.141 17.156 1 98.81 236 ALA A O 1
ATOM 1866 N N . ALA A 1 237 ? 2.271 24.391 17.047 1 98.69 237 ALA A N 1
ATOM 1867 C CA . ALA A 1 237 ? 3.299 25.016 17.875 1 98.69 237 ALA A CA 1
ATOM 1868 C C . ALA A 1 237 ? 3.893 26.234 17.188 1 98.69 237 ALA A C 1
ATOM 1870 O O . ALA A 1 237 ? 4.098 27.266 17.828 1 98.69 237 ALA A O 1
ATOM 1871 N N . LEU A 1 238 ? 4.184 26.125 15.93 1 98.62 238 LEU A N 1
ATOM 1872 C CA . LEU A 1 238 ? 4.723 27.25 15.172 1 98.62 238 LEU A CA 1
ATOM 1873 C C . LEU A 1 238 ? 3.734 28.406 15.156 1 98.62 238 LEU A C 1
ATOM 1875 O O . LEU A 1 238 ? 4.113 29.562 15.398 1 98.62 238 LEU A O 1
ATOM 1879 N N . LEU A 1 239 ? 2.492 28.078 14.875 1 98.81 239 LEU A N 1
ATOM 1880 C CA . LEU A 1 239 ? 1.455 29.094 14.844 1 98.81 239 LEU A CA 1
ATOM 1881 C C . LEU A 1 239 ? 1.317 29.781 16.203 1 98.81 239 LEU A C 1
ATOM 1883 O O . LEU A 1 239 ? 1.118 30.984 16.281 1 98.81 239 LEU A O 1
ATOM 1887 N N . SER A 1 240 ? 1.392 29.016 17.234 1 98.69 240 SER A N 1
ATOM 1888 C CA . SER A 1 240 ? 1.295 29.562 18.578 1 98.69 240 SER A CA 1
ATOM 1889 C C . SER A 1 240 ? 2.449 30.516 18.875 1 98.69 240 SER A C 1
ATOM 1891 O O . SER A 1 240 ? 2.254 31.547 19.5 1 98.69 240 SER A O 1
ATOM 1893 N N . GLN A 1 241 ? 3.592 30.125 18.484 1 98.44 241 GLN A N 1
ATOM 1894 C CA . GLN A 1 241 ? 4.75 31 18.641 1 98.44 241 GLN A CA 1
ATOM 1895 C C . GLN A 1 241 ? 4.559 32.312 17.875 1 98.44 241 GLN A C 1
ATOM 1897 O O . GLN A 1 241 ? 4.844 33.375 18.406 1 98.44 241 GLN A O 1
ATOM 1902 N N . TRP A 1 242 ? 4.109 32.188 16.672 1 98.19 242 TRP A N 1
ATOM 1903 C CA . TRP A 1 242 ? 3.879 33.375 15.859 1 98.19 242 TRP A CA 1
ATOM 1904 C C . TRP A 1 242 ? 2.805 34.25 16.484 1 98.19 242 TRP A C 1
ATOM 1906 O O . TRP A 1 242 ? 2.893 35.5 16.438 1 98.19 242 TRP A O 1
ATOM 1916 N N . LYS A 1 243 ? 1.778 33.625 17.016 1 98.12 243 LYS A N 1
ATOM 1917 C CA . LYS A 1 243 ? 0.715 34.312 17.719 1 98.12 243 LYS A CA 1
ATOM 1918 C C . LYS A 1 243 ? 1.283 35.188 18.844 1 98.12 243 LYS A C 1
ATOM 1920 O O . LYS A 1 243 ? 0.905 36.344 18.969 1 98.12 243 LYS A O 1
ATOM 1925 N N . GLU A 1 244 ? 2.145 34.656 19.609 1 97.88 244 GLU A N 1
ATOM 1926 C CA . GLU A 1 244 ? 2.771 35.375 20.703 1 97.88 244 GLU A CA 1
ATOM 1927 C C . GLU A 1 244 ? 3.654 36.531 20.172 1 97.88 244 GLU A C 1
ATOM 1929 O O . GLU A 1 244 ? 3.578 37.656 20.656 1 97.88 244 GLU A O 1
ATOM 1934 N N . ASP A 1 245 ? 4.414 36.219 19.219 1 97.88 245 ASP A N 1
ATOM 1935 C CA . ASP A 1 245 ? 5.367 37.188 18.672 1 97.88 245 ASP A CA 1
ATOM 1936 C C . ASP A 1 245 ? 4.648 38.344 18.016 1 97.88 245 ASP A C 1
ATOM 1938 O O . ASP A 1 245 ? 5.117 39.5 18.094 1 97.88 245 ASP A O 1
ATOM 1942 N N . LYS A 1 246 ? 3.516 38 17.422 1 97.31 246 LYS A N 1
ATOM 1943 C CA . LYS A 1 246 ? 2.846 39 16.609 1 97.31 246 LYS A CA 1
ATOM 1944 C C . LYS A 1 246 ? 1.633 39.594 17.344 1 97.31 246 LYS A C 1
ATOM 1946 O O . LYS A 1 246 ? 0.983 40.5 16.844 1 97.31 246 LYS A O 1
ATOM 1951 N N . GLY A 1 247 ? 1.341 39.031 18.406 1 97.19 247 GLY A N 1
ATOM 1952 C CA . GLY A 1 247 ? 0.238 39.531 19.219 1 97.19 247 GLY A CA 1
ATOM 1953 C C . GLY A 1 247 ? -1.123 39.219 18.641 1 97.19 247 GLY A C 1
ATOM 1954 O O . GLY A 1 247 ? -2.02 40.062 18.641 1 97.19 247 GLY A O 1
ATOM 1955 N N . TRP A 1 248 ? -1.234 38 18.047 1 97.19 248 TRP A N 1
ATOM 1956 C CA . TRP A 1 248 ? -2.521 37.625 17.484 1 97.19 248 TRP A CA 1
ATOM 1957 C C . TRP A 1 248 ? -3.516 37.281 18.594 1 97.19 248 TRP A C 1
ATOM 1959 O O . TRP A 1 248 ? -3.135 36.75 19.641 1 97.19 248 TRP A O 1
ATOM 1969 N N . SER A 1 249 ? -4.852 37.594 18.406 1 96.25 249 SER A N 1
ATOM 1970 C CA . SER A 1 249 ? -5.898 37.281 19.375 1 96.25 249 SER A CA 1
ATOM 1971 C C . SER A 1 249 ? -6.703 36.062 18.969 1 96.25 249 SER A C 1
ATOM 1973 O O . SER A 1 249 ? -7.867 35.906 19.359 1 96.25 249 SER A O 1
ATOM 1975 N N . ILE A 1 250 ? -6.125 35.188 18.25 1 98.06 250 ILE A N 1
ATOM 1976 C CA . ILE A 1 250 ? -6.848 34.031 17.766 1 98.06 250 ILE A CA 1
ATOM 1977 C C . ILE A 1 250 ? -6.441 32.812 18.578 1 98.06 250 ILE A C 1
ATOM 1979 O O . ILE A 1 250 ? -5.406 32.812 19.25 1 98.06 250 ILE A O 1
ATOM 1983 N N . ASP A 1 251 ? -7.297 31.719 18.562 1 98.62 251 ASP A N 1
ATOM 1984 C CA . ASP A 1 251 ? -6.996 30.438 19.156 1 98.62 251 ASP A CA 1
ATOM 1985 C C . ASP A 1 251 ? -6.449 29.453 18.125 1 98.62 251 ASP A C 1
ATOM 1987 O O . ASP A 1 251 ? -6.938 29.406 17 1 98.62 251 ASP A O 1
ATOM 1991 N N . ILE A 1 252 ? -5.41 28.812 18.5 1 98.75 252 ILE A N 1
ATOM 1992 C CA . ILE A 1 252 ? -4.84 27.766 17.672 1 98.75 252 ILE A CA 1
ATOM 1993 C C . ILE A 1 252 ? -5.234 26.391 18.234 1 98.75 252 ILE A C 1
ATOM 1995 O O . ILE A 1 252 ? -4.961 26.094 19.406 1 98.75 252 ILE A O 1
ATOM 1999 N N . LEU A 1 253 ? -5.852 25.516 17.375 1 98.75 253 LEU A N 1
ATOM 2000 C CA . LEU A 1 253 ? -6.391 24.234 17.828 1 98.75 253 LEU A CA 1
ATOM 2001 C C . LEU A 1 253 ? -5.812 23.078 17.031 1 98.75 253 LEU A C 1
ATOM 2003 O O . LEU A 1 253 ? -6.121 22.938 15.836 1 98.75 253 LEU A O 1
ATOM 2007 N N . PRO A 1 254 ? -4.93 22.266 17.625 1 98.81 254 PRO A N 1
ATOM 2008 C CA . PRO A 1 254 ? -4.617 21 16.969 1 98.81 254 PRO A CA 1
ATOM 2009 C C . PRO A 1 254 ? -5.801 20.047 16.938 1 98.81 254 PRO A C 1
ATOM 2011 O O . PRO A 1 254 ? -6.426 19.797 17.969 1 98.81 254 PRO A O 1
ATOM 2014 N N . SER A 1 255 ? -6.082 19.531 15.797 1 98.69 255 SER A N 1
ATOM 2015 C CA . SER A 1 255 ? -7.188 18.594 15.695 1 98.69 255 SER A CA 1
ATOM 2016 C C . SER A 1 255 ? -6.953 17.375 16.578 1 98.69 255 SER A C 1
ATOM 2018 O O . SER A 1 255 ? -5.828 16.859 16.656 1 98.69 255 SER A O 1
ATOM 2020 N N . GLN A 1 256 ? -8.023 16.906 17.172 1 97.12 256 GLN A N 1
ATOM 2021 C CA . GLN A 1 256 ? -7.965 15.711 18.016 1 97.12 256 GLN A CA 1
ATOM 2022 C C . GLN A 1 256 ? -8.602 14.516 17.328 1 97.12 256 GLN A C 1
ATOM 2024 O O . GLN A 1 256 ? -8.508 13.383 17.812 1 97.12 256 GLN A O 1
ATOM 2029 N N . ALA A 1 257 ? -9.195 14.734 16.219 1 93.31 257 ALA A N 1
ATOM 2030 C CA . ALA A 1 257 ? -9.836 13.664 15.477 1 93.31 257 ALA A CA 1
ATOM 2031 C C . ALA A 1 257 ? -8.797 12.695 14.898 1 93.31 257 ALA A C 1
ATOM 2033 O O . ALA A 1 257 ? -7.816 13.125 14.289 1 93.31 257 ALA A O 1
ATOM 2034 N N . SER A 1 258 ? -9.039 11.406 15.133 1 92.56 258 SER A N 1
ATOM 2035 C CA . SER A 1 258 ? -8.156 10.43 14.492 1 92.56 258 SER A CA 1
ATOM 2036 C C . SER A 1 258 ? -8.641 10.086 13.086 1 92.56 258 SER A C 1
ATOM 2038 O O . SER A 1 258 ? -9.805 9.75 12.891 1 92.56 258 SER A O 1
ATOM 2040 N N . THR A 1 259 ? -7.738 10.234 12.203 1 96.25 259 THR A N 1
ATOM 2041 C CA . THR A 1 259 ? -8.07 9.93 10.812 1 96.25 259 THR A CA 1
ATOM 2042 C C . THR A 1 259 ? -7.27 8.727 10.328 1 96.25 259 THR A C 1
ATOM 2044 O O . THR A 1 259 ? -7.203 8.469 9.117 1 96.25 259 THR A O 1
ATOM 2047 N N . ASN A 1 260 ? -6.559 8.016 11.273 1 97.75 260 ASN A N 1
ATOM 2048 C CA . ASN A 1 260 ? -5.848 6.797 10.906 1 97.75 260 ASN A CA 1
ATOM 2049 C C . ASN A 1 260 ? -6.816 5.648 10.641 1 97.75 260 ASN A C 1
ATOM 2051 O O . ASN A 1 260 ? -7.477 5.156 11.555 1 97.75 260 ASN A O 1
ATOM 2055 N N . PRO A 1 261 ? -6.871 5.164 9.414 1 98.31 261 PRO A N 1
ATOM 2056 C CA . PRO A 1 261 ? -7.836 4.102 9.109 1 98.31 261 PRO A CA 1
ATOM 2057 C C . PRO A 1 261 ? -7.289 2.707 9.398 1 98.31 261 PRO A C 1
ATOM 2059 O O . PRO A 1 261 ? -8.023 1.72 9.289 1 98.31 261 PRO A O 1
ATOM 2062 N N . PHE A 1 262 ? -6.027 2.619 9.734 1 98.56 262 PHE A N 1
ATOM 2063 C CA . PHE A 1 262 ? -5.379 1.316 9.812 1 98.56 262 PHE A CA 1
ATOM 2064 C C . PHE A 1 262 ? -5.156 0.912 11.266 1 98.56 262 PHE A C 1
ATOM 2066 O O . PHE A 1 262 ? -4.699 1.719 12.078 1 98.56 262 PHE A O 1
ATOM 2073 N N . HIS A 1 263 ? -5.5 -0.281 11.586 1 98.25 263 HIS A N 1
ATOM 2074 C CA . HIS A 1 263 ? -5.242 -0.965 12.852 1 98.25 263 HIS A CA 1
ATOM 2075 C C . HIS A 1 263 ? -4.746 -2.387 12.617 1 98.25 263 HIS A C 1
ATOM 2077 O O . HIS A 1 263 ? -5.051 -2.994 11.586 1 98.25 263 HIS A O 1
ATOM 2083 N N . HIS A 1 264 ? -3.949 -2.961 13.578 1 98.19 264 HIS A N 1
ATOM 2084 C CA . HIS A 1 264 ? -3.328 -4.25 13.289 1 98.19 264 HIS A CA 1
ATOM 2085 C C . HIS A 1 264 ? -3.58 -5.246 14.422 1 98.19 264 HIS A C 1
ATOM 2087 O O . HIS A 1 264 ? -3.639 -4.859 15.586 1 98.19 264 HIS A O 1
ATOM 2093 N N . ILE A 1 265 ? -3.713 -6.465 14.047 1 97.31 265 ILE A N 1
ATOM 2094 C CA . ILE A 1 265 ? -3.738 -7.578 14.992 1 97.31 265 ILE A CA 1
ATOM 2095 C C . ILE A 1 265 ? -2.744 -8.648 14.555 1 97.31 265 ILE A C 1
ATOM 2097 O O . ILE A 1 265 ? -2.375 -8.719 13.375 1 97.31 265 ILE A O 1
ATOM 2101 N N . MET B 1 1 ? 8.156 -35.188 -22.688 1 95.25 1 MET B N 1
ATOM 2102 C CA . MET B 1 1 ? 7.035 -34.5 -23.297 1 95.25 1 MET B CA 1
ATOM 2103 C C . MET B 1 1 ? 7.379 -33.031 -23.547 1 95.25 1 MET B C 1
ATOM 2105 O O . MET B 1 1 ? 8.328 -32.5 -22.969 1 95.25 1 MET B O 1
ATOM 2109 N N . LEU B 1 2 ? 6.547 -32.344 -24.422 1 97.38 2 LEU B N 1
ATOM 2110 C CA . LEU B 1 2 ? 6.824 -30.938 -24.734 1 97.38 2 LEU B CA 1
ATOM 2111 C C . LEU B 1 2 ? 6.184 -30.016 -23.703 1 97.38 2 LEU B C 1
ATOM 2113 O O . LEU B 1 2 ? 5.129 -30.328 -23.156 1 97.38 2 LEU B O 1
ATOM 2117 N N . ALA B 1 3 ? 6.855 -28.891 -23.484 1 98.31 3 ALA B N 1
ATOM 2118 C CA . ALA B 1 3 ? 6.305 -27.875 -22.594 1 98.31 3 ALA B CA 1
ATOM 2119 C C . ALA B 1 3 ? 4.918 -27.422 -23.047 1 98.31 3 ALA B C 1
ATOM 2121 O O . ALA B 1 3 ? 4.047 -27.141 -22.234 1 98.31 3 ALA B O 1
ATOM 2122 N N . SER B 1 4 ? 4.719 -27.391 -24.375 1 98.44 4 SER B N 1
ATOM 2123 C CA . SER B 1 4 ? 3.453 -26.938 -24.953 1 98.44 4 SER B CA 1
ATOM 2124 C C . SER B 1 4 ? 2.301 -27.844 -24.516 1 98.44 4 SER B C 1
ATOM 2126 O O . SER B 1 4 ? 1.162 -27.391 -24.391 1 98.44 4 SER B O 1
ATOM 2128 N N . GLU B 1 5 ? 2.562 -29.031 -24.25 1 98.12 5 GLU B N 1
ATOM 2129 C CA . GLU B 1 5 ? 1.522 -29.969 -23.828 1 98.12 5 GLU B CA 1
ATOM 2130 C C . GLU B 1 5 ? 1.014 -29.625 -22.422 1 98.12 5 GLU B C 1
ATOM 2132 O O . GLU B 1 5 ? -0.189 -29.688 -22.172 1 98.12 5 GLU B O 1
ATOM 2137 N N . VAL B 1 6 ? 1.94 -29.266 -21.578 1 98.56 6 VAL B N 1
ATOM 2138 C CA . VAL B 1 6 ? 1.572 -28.859 -20.234 1 98.56 6 VAL B CA 1
ATOM 2139 C C . VAL B 1 6 ? 0.755 -27.562 -20.297 1 98.56 6 VAL B C 1
ATOM 2141 O O . VAL B 1 6 ? -0.285 -27.453 -19.641 1 98.56 6 VAL B O 1
ATOM 2144 N N . ILE B 1 7 ? 1.2 -26.656 -21.109 1 98.69 7 ILE B N 1
ATOM 2145 C CA . ILE B 1 7 ? 0.57 -25.344 -21.156 1 98.69 7 ILE B CA 1
ATOM 2146 C C . ILE B 1 7 ? -0.802 -25.453 -21.812 1 98.69 7 ILE B C 1
ATOM 2148 O O . ILE B 1 7 ? -1.744 -24.766 -21.422 1 98.69 7 ILE B O 1
ATOM 2152 N N . GLN B 1 8 ? -0.911 -26.328 -22.781 1 98.19 8 GLN B N 1
ATOM 2153 C CA . GLN B 1 8 ? -2.217 -26.562 -23.391 1 98.19 8 GLN B CA 1
ATOM 2154 C C . GLN B 1 8 ? -3.219 -27.062 -22.359 1 98.19 8 GLN B C 1
ATOM 2156 O O . GLN B 1 8 ? -4.371 -26.625 -22.328 1 98.19 8 GLN B O 1
ATOM 2161 N N . ALA B 1 9 ? -2.783 -27.969 -21.562 1 98.31 9 ALA B N 1
ATOM 2162 C CA . ALA B 1 9 ? -3.643 -28.469 -20.5 1 98.31 9 ALA B CA 1
ATOM 2163 C C . ALA B 1 9 ? -3.984 -27.344 -19.516 1 98.31 9 ALA B C 1
ATOM 2165 O O . ALA B 1 9 ? -5.133 -27.219 -19.094 1 98.31 9 ALA B O 1
ATOM 2166 N N . TYR B 1 10 ? -3.016 -26.531 -19.156 1 98.69 10 TYR B N 1
ATOM 2167 C CA . TYR B 1 10 ? -3.23 -25.406 -18.25 1 98.69 10 TYR B CA 1
ATOM 2168 C C . TYR B 1 10 ? -4.234 -24.422 -18.828 1 98.69 10 TYR B C 1
ATOM 2170 O O . TYR B 1 10 ? -5.137 -23.953 -18.125 1 98.69 10 TYR B O 1
ATOM 2178 N N . GLU B 1 11 ? -4.133 -24.172 -20.094 1 98.5 11 GLU B N 1
ATOM 2179 C CA . GLU B 1 11 ? -4.988 -23.188 -20.734 1 98.5 11 GLU B CA 1
ATOM 2180 C C . GLU B 1 11 ? -6.41 -23.703 -20.906 1 98.5 11 GLU B C 1
ATOM 2182 O O . GLU B 1 11 ? -7.355 -22.922 -21.047 1 98.5 11 GLU B O 1
ATOM 2187 N N . ALA B 1 12 ? -6.531 -24.953 -20.969 1 98.19 12 ALA B N 1
ATOM 2188 C CA . ALA B 1 12 ? -7.875 -25.531 -20.953 1 98.19 12 ALA B CA 1
ATOM 2189 C C . ALA B 1 12 ? -8.586 -25.25 -19.641 1 98.19 12 ALA B C 1
ATOM 2191 O O . ALA B 1 12 ? -9.805 -25.047 -19.625 1 98.19 12 ALA B O 1
ATOM 2192 N N . PHE B 1 13 ? -7.859 -25.188 -18.625 1 98.19 13 PHE B N 1
ATOM 2193 C CA . PHE B 1 13 ? -8.367 -24.859 -17.312 1 98.19 13 PHE B CA 1
ATOM 2194 C C . PHE B 1 13 ? -8.484 -23.344 -17.125 1 98.19 13 PHE B C 1
ATOM 2196 O O . PHE B 1 13 ? -9.5 -22.844 -16.641 1 98.19 13 PHE B O 1
ATOM 2203 N N . CYS B 1 14 ? -7.457 -22.703 -17.516 1 98.38 14 CYS B N 1
ATOM 2204 C CA . CYS B 1 14 ? -7.312 -21.281 -17.297 1 98.38 14 CYS B CA 1
ATOM 2205 C C . CYS B 1 14 ? -6.938 -20.562 -18.594 1 98.38 14 CYS B C 1
ATOM 2207 O O . CYS B 1 14 ? -5.773 -20.203 -18.797 1 98.38 14 CYS B O 1
ATOM 2209 N N . PRO B 1 15 ? -7.973 -20.25 -19.375 1 97.69 15 PRO B N 1
ATOM 2210 C CA . PRO B 1 15 ? -7.707 -19.656 -20.688 1 97.69 15 PRO B CA 1
ATOM 2211 C C . PRO B 1 15 ? -7.031 -18.281 -20.578 1 97.69 15 PRO B C 1
ATOM 2213 O O . PRO B 1 15 ? -7.41 -17.469 -19.734 1 97.69 15 PRO B O 1
ATOM 2216 N N . GLN B 1 16 ? -6.082 -18.047 -21.484 1 96.38 16 GLN B N 1
ATOM 2217 C CA . GLN B 1 16 ? -5.375 -16.781 -21.516 1 96.38 16 GLN B CA 1
ATOM 2218 C C . GLN B 1 16 ? -6.332 -15.625 -21.812 1 96.38 16 GLN B C 1
ATOM 2220 O O . GLN B 1 16 ? -6.137 -14.508 -21.328 1 96.38 16 GLN B O 1
ATOM 2225 N N . GLU B 1 17 ? -7.359 -15.859 -22.531 1 95.12 17 GLU B N 1
ATOM 2226 C CA . GLU B 1 17 ? -8.305 -14.844 -22.984 1 95.12 17 GLU B CA 1
ATOM 2227 C C . GLU B 1 17 ? -9.094 -14.266 -21.812 1 95.12 17 GLU B C 1
ATOM 2229 O O . GLU B 1 17 ? -9.766 -13.242 -21.953 1 95.12 17 GLU B O 1
ATOM 2234 N N . PHE B 1 18 ? -9.047 -14.922 -20.688 1 96.62 18 PHE B N 1
ATOM 2235 C CA . PHE B 1 18 ? -9.75 -14.43 -19.516 1 96.62 18 PHE B CA 1
ATOM 2236 C C . PHE B 1 18 ? -8.984 -13.289 -18.859 1 96.62 18 PHE B C 1
ATOM 2238 O O . PHE B 1 18 ? -9.523 -12.562 -18.016 1 96.62 18 PHE B O 1
ATOM 2245 N N . SER B 1 19 ? -7.75 -13.086 -19.312 1 95.75 19 SER B N 1
ATOM 2246 C CA . SER B 1 19 ? -6.934 -12.039 -18.703 1 95.75 19 SER B CA 1
ATOM 2247 C C . SER B 1 19 ? -7.52 -10.656 -18.969 1 95.75 19 SER B C 1
ATOM 2249 O O . SER B 1 19 ? -8.102 -10.422 -20.031 1 95.75 19 SER B O 1
ATOM 2251 N N . MET B 1 20 ? -7.309 -9.805 -18 1 94.75 20 MET B N 1
ATOM 2252 C CA . MET B 1 20 ? -7.727 -8.414 -18.172 1 94.75 20 MET B CA 1
ATOM 2253 C C . MET B 1 20 ? -7.004 -7.77 -19.344 1 94.75 20 MET B C 1
ATOM 2255 O O . MET B 1 20 ? -5.906 -8.195 -19.703 1 94.75 20 MET B O 1
ATOM 2259 N N . GLU B 1 21 ? -7.613 -6.723 -19.812 1 91.56 21 GLU B N 1
ATOM 2260 C CA . GLU B 1 21 ? -7 -5.988 -20.922 1 91.56 21 GLU B CA 1
ATOM 2261 C C . GLU B 1 21 ? -5.664 -5.383 -20.5 1 91.56 21 GLU B C 1
ATOM 2263 O O . GLU B 1 21 ? -5.551 -4.797 -19.422 1 91.56 21 GLU B O 1
ATOM 2268 N N . GLY B 1 22 ? -4.695 -5.586 -21.359 1 90.5 22 GLY B N 1
ATOM 2269 C CA . GLY B 1 22 ? -3.395 -4.984 -21.109 1 90.5 22 GLY B CA 1
ATOM 2270 C C . GLY B 1 22 ? -2.543 -5.773 -20.141 1 90.5 22 GLY B C 1
ATOM 2271 O O . GLY B 1 22 ? -1.422 -5.371 -19.812 1 90.5 22 GLY B O 1
ATOM 2272 N N . ASP B 1 23 ? -2.969 -6.809 -19.703 1 93.06 23 ASP B N 1
ATOM 2273 C CA . ASP B 1 23 ? -2.277 -7.645 -18.734 1 93.06 23 ASP B CA 1
ATOM 2274 C C . ASP B 1 23 ? -1.088 -8.359 -19.359 1 93.06 23 ASP B C 1
ATOM 2276 O O . ASP B 1 23 ? -1.044 -8.547 -20.578 1 93.06 23 ASP B O 1
ATOM 2280 N N . SER B 1 24 ? -0.033 -8.625 -18.562 1 91.56 24 SER B N 1
ATOM 2281 C CA . SER B 1 24 ? 1.075 -9.484 -18.969 1 91.56 24 SER B CA 1
ATOM 2282 C C . SER B 1 24 ? 0.74 -10.953 -18.75 1 91.56 24 SER B C 1
ATOM 2284 O O . SER B 1 24 ? 0.503 -11.391 -17.625 1 91.56 24 SER B O 1
ATOM 2286 N N . ARG B 1 25 ? 0.692 -11.742 -19.891 1 94.06 25 ARG B N 1
ATOM 2287 C CA . ARG B 1 25 ? 0.263 -13.133 -19.781 1 94.06 25 ARG B CA 1
ATOM 2288 C C . ARG B 1 25 ? 0.958 -14 -20.828 1 94.06 25 ARG B C 1
ATOM 2290 O O . ARG B 1 25 ? 1.516 -13.477 -21.797 1 94.06 25 ARG B O 1
ATOM 2297 N N . GLY B 1 26 ? 0.912 -15.266 -20.594 1 97.06 26 GLY B N 1
ATOM 2298 C CA . GLY B 1 26 ? 1.445 -16.219 -21.562 1 97.06 26 GLY B CA 1
ATOM 2299 C C . GLY B 1 26 ? 2.949 -16.391 -21.453 1 97.06 26 GLY B C 1
ATOM 2300 O O . GLY B 1 26 ? 3.539 -16.125 -20.406 1 97.06 26 GLY B O 1
ATOM 2301 N N . LEU B 1 27 ? 3.488 -17.016 -22.547 1 98.12 27 LEU B N 1
ATOM 2302 C CA . LEU B 1 27 ? 4.926 -17.25 -22.578 1 98.12 27 LEU B CA 1
ATOM 2303 C C . LEU B 1 27 ? 5.699 -15.945 -22.609 1 98.12 27 LEU B C 1
ATOM 2305 O O . LEU B 1 27 ? 5.469 -15.109 -23.5 1 98.12 27 LEU B O 1
ATOM 2309 N N . GLN B 1 28 ? 6.602 -15.766 -21.641 1 96.75 28 GLN B N 1
ATOM 2310 C CA . GLN B 1 28 ? 7.375 -14.523 -21.594 1 96.75 28 GLN B CA 1
ATOM 2311 C C . GLN B 1 28 ? 8.852 -14.789 -21.891 1 96.75 28 GLN B C 1
ATOM 2313 O O . GLN B 1 28 ? 9.539 -13.93 -22.438 1 96.75 28 GLN B O 1
ATOM 2318 N N . ILE B 1 29 ? 9.281 -15.938 -21.469 1 97.5 29 ILE B N 1
ATOM 2319 C CA . ILE B 1 29 ? 10.688 -16.281 -21.656 1 97.5 29 ILE B CA 1
ATOM 2320 C C . ILE B 1 29 ? 10.812 -17.703 -22.188 1 97.5 29 ILE B C 1
ATOM 2322 O O . ILE B 1 29 ? 10.156 -18.625 -21.688 1 97.5 29 ILE B O 1
ATOM 2326 N N . GLY B 1 30 ? 11.633 -17.859 -23.266 1 97.75 30 GLY B N 1
ATOM 2327 C CA . GLY B 1 30 ? 11.961 -19.188 -23.766 1 97.75 30 GLY B CA 1
ATOM 2328 C C . GLY B 1 30 ? 10.992 -19.688 -24.828 1 97.75 30 GLY B C 1
ATOM 2329 O O . GLY B 1 30 ? 10.5 -18.906 -25.641 1 97.75 30 GLY B O 1
ATOM 2330 N N . THR B 1 31 ? 10.883 -21.016 -24.922 1 98.12 31 THR B N 1
ATOM 2331 C CA . THR B 1 31 ? 10.023 -21.656 -25.906 1 98.12 31 THR B CA 1
ATOM 2332 C C . THR B 1 31 ? 9.25 -22.812 -25.281 1 98.12 31 THR B C 1
ATOM 2334 O O . THR B 1 31 ? 9.719 -23.422 -24.312 1 98.12 31 THR B O 1
ATOM 2337 N N . LEU B 1 32 ? 8.148 -23 -25.828 1 98.19 32 LEU B N 1
ATOM 2338 C CA . LEU B 1 32 ? 7.352 -24.141 -25.391 1 98.19 32 LEU B CA 1
ATOM 2339 C C . LEU B 1 32 ? 7.605 -25.359 -26.281 1 98.19 32 LEU B C 1
ATOM 2341 O O . LEU B 1 32 ? 7.152 -26.453 -25.969 1 98.19 32 LEU B O 1
ATOM 2345 N N . ASP B 1 33 ? 8.32 -25.031 -27.312 1 98.06 33 ASP B N 1
ATOM 2346 C CA . ASP B 1 33 ? 8.68 -26.109 -28.219 1 98.06 33 ASP B CA 1
ATOM 2347 C C . ASP B 1 33 ? 9.961 -26.797 -27.781 1 98.06 33 ASP B C 1
ATOM 2349 O O . ASP B 1 33 ? 10.945 -26.844 -28.516 1 98.06 33 ASP B O 1
ATOM 2353 N N . LYS B 1 34 ? 10 -27.375 -26.625 1 97.56 34 LYS B N 1
ATOM 2354 C CA . LYS B 1 34 ? 11.141 -28.109 -26.078 1 97.56 34 LYS B CA 1
ATOM 2355 C C . LYS B 1 34 ? 10.672 -29.219 -25.141 1 97.56 34 LYS B C 1
ATOM 2357 O O . LYS B 1 34 ? 9.617 -29.109 -24.516 1 97.56 34 LYS B O 1
ATOM 2362 N N . GLY B 1 35 ? 11.523 -30.25 -25.078 1 98 35 GLY B N 1
ATOM 2363 C CA . GLY B 1 35 ? 11.281 -31.281 -24.078 1 98 35 GLY B CA 1
ATOM 2364 C C . GLY B 1 35 ? 11.539 -30.812 -22.656 1 98 35 GLY B C 1
ATOM 2365 O O . GLY B 1 35 ? 12.477 -30.062 -22.406 1 98 35 GLY B O 1
ATOM 2366 N N . ILE B 1 36 ? 10.648 -31.344 -21.75 1 98.38 36 ILE B N 1
ATOM 2367 C CA . ILE B 1 36 ? 10.836 -30.922 -20.375 1 98.38 36 ILE B CA 1
ATOM 2368 C C . ILE B 1 36 ? 10.734 -32.156 -19.453 1 98.38 36 ILE B C 1
ATOM 2370 O O . ILE B 1 36 ? 10.102 -33.125 -19.797 1 98.38 36 ILE B O 1
ATOM 2374 N N . GLN B 1 37 ? 11.352 -31.969 -18.297 1 98.5 37 GLN B N 1
ATOM 2375 C CA . GLN B 1 37 ? 11.312 -33 -17.266 1 98.5 37 GLN B CA 1
ATOM 2376 C C . GLN B 1 37 ? 10.75 -32.469 -15.961 1 98.5 37 GLN B C 1
ATOM 2378 O O . GLN B 1 37 ? 10.164 -33.219 -15.172 1 98.5 37 GLN B O 1
ATOM 2383 N N . ARG B 1 38 ? 10.891 -31.203 -15.711 1 98.81 38 ARG B N 1
ATOM 2384 C CA . ARG B 1 38 ? 10.484 -30.625 -14.43 1 98.81 38 ARG B CA 1
ATOM 2385 C C . ARG B 1 38 ? 9.766 -29.297 -14.633 1 98.81 38 ARG B C 1
ATOM 2387 O O . ARG B 1 38 ? 10.258 -28.422 -15.352 1 98.81 38 ARG B O 1
ATOM 2394 N N . VAL B 1 39 ? 8.594 -29.172 -14.047 1 98.88 39 VAL B N 1
ATOM 2395 C CA . VAL B 1 39 ? 7.785 -27.969 -14.047 1 98.88 39 VAL B CA 1
ATOM 2396 C C . VAL B 1 39 ? 7.684 -27.406 -12.633 1 98.88 39 VAL B C 1
ATOM 2398 O O . VAL B 1 39 ? 7.336 -28.141 -11.695 1 98.88 39 VAL B O 1
ATOM 2401 N N . MET B 1 40 ? 8.039 -26.141 -12.5 1 98.94 40 MET B N 1
ATOM 2402 C CA . MET B 1 40 ? 7.902 -25.469 -11.203 1 98.94 40 MET B CA 1
ATOM 2403 C C . MET B 1 40 ? 6.762 -24.469 -11.227 1 98.94 40 MET B C 1
ATOM 2405 O O . MET B 1 40 ? 6.574 -23.75 -12.219 1 98.94 40 MET B O 1
ATOM 2409 N N . VAL B 1 41 ? 5.969 -24.438 -10.156 1 98.94 41 VAL B N 1
ATOM 2410 C CA . VAL B 1 41 ? 4.953 -23.422 -9.953 1 98.94 41 VAL B CA 1
ATOM 2411 C C . VAL B 1 41 ? 5.441 -22.406 -8.922 1 98.94 41 VAL B C 1
ATOM 2413 O O . VAL B 1 41 ? 5.93 -22.781 -7.855 1 98.94 41 VAL B O 1
ATOM 2416 N N . ALA B 1 42 ? 5.391 -21.125 -9.25 1 98.88 42 ALA B N 1
ATOM 2417 C CA . ALA B 1 42 ? 5.852 -20.062 -8.352 1 98.88 42 ALA B CA 1
ATOM 2418 C C . ALA B 1 42 ? 4.891 -18.875 -8.359 1 98.88 42 ALA B C 1
ATOM 2420 O O . ALA B 1 42 ? 4.105 -18.719 -9.297 1 98.88 42 ALA B O 1
ATOM 2421 N N . LEU B 1 43 ? 4.922 -18.094 -7.297 1 98.75 43 LEU B N 1
ATOM 2422 C CA . LEU B 1 43 ? 4.145 -16.859 -7.262 1 98.75 43 LEU B CA 1
ATOM 2423 C C . LEU B 1 43 ? 4.879 -15.727 -7.977 1 98.75 43 LEU B C 1
ATOM 2425 O O . LEU B 1 43 ? 4.281 -14.992 -8.766 1 98.75 43 LEU B O 1
ATOM 2429 N N . ASP B 1 44 ? 6.125 -15.625 -7.684 1 98.25 44 ASP B N 1
ATOM 2430 C CA . ASP B 1 44 ? 7.012 -14.594 -8.211 1 98.25 44 ASP B CA 1
ATOM 2431 C C . ASP B 1 44 ? 8.312 -15.203 -8.734 1 98.25 44 ASP B C 1
ATOM 2433 O O . ASP B 1 44 ? 8.734 -16.266 -8.273 1 98.25 44 ASP B O 1
ATOM 2437 N N . ILE B 1 45 ? 8.859 -14.547 -9.695 1 97.75 45 ILE B N 1
ATOM 2438 C CA . ILE B 1 45 ? 10.219 -14.867 -10.117 1 97.75 45 ILE B CA 1
ATOM 2439 C C . ILE B 1 45 ? 11.188 -13.828 -9.555 1 97.75 45 ILE B C 1
ATOM 2441 O O . ILE B 1 45 ? 11.242 -12.695 -10.039 1 97.75 45 ILE B O 1
ATOM 2445 N N . ARG B 1 46 ? 11.891 -14.289 -8.562 1 96.88 46 ARG B N 1
ATOM 2446 C CA . ARG B 1 46 ? 12.93 -13.492 -7.91 1 96.88 46 ARG B CA 1
ATOM 2447 C C . ARG B 1 46 ? 14.25 -14.25 -7.879 1 96.88 46 ARG B C 1
ATOM 2449 O O . ARG B 1 46 ? 14.344 -15.367 -8.398 1 96.88 46 ARG B O 1
ATOM 2456 N N . GLU B 1 47 ? 15.289 -13.633 -7.289 1 96.12 47 GLU B N 1
ATOM 2457 C CA . GLU B 1 47 ? 16.609 -14.242 -7.262 1 96.12 47 GLU B CA 1
ATOM 2458 C C . GLU B 1 47 ? 16.562 -15.641 -6.645 1 96.12 47 GLU B C 1
ATOM 2460 O O . GLU B 1 47 ? 17.109 -16.594 -7.207 1 96.12 47 GLU B O 1
ATOM 2465 N N . GLU B 1 48 ? 15.812 -15.75 -5.57 1 96.06 48 GLU B N 1
ATOM 2466 C CA . GLU B 1 48 ? 15.766 -17.031 -4.859 1 96.06 48 GLU B CA 1
ATOM 2467 C C . GLU B 1 48 ? 14.977 -18.078 -5.645 1 96.06 48 GLU B C 1
ATOM 2469 O O . GLU B 1 48 ? 15.312 -19.25 -5.617 1 96.06 48 GLU B O 1
ATOM 2474 N N . THR B 1 49 ? 13.961 -17.656 -6.312 1 98.12 49 THR B N 1
ATOM 2475 C CA . THR B 1 49 ? 13.164 -18.562 -7.129 1 98.12 49 THR B CA 1
ATOM 2476 C C . THR B 1 49 ? 13.992 -19.109 -8.289 1 98.12 49 THR B C 1
ATOM 2478 O O . THR B 1 49 ? 13.922 -20.297 -8.602 1 98.12 49 THR B O 1
ATOM 2481 N N . VAL B 1 50 ? 14.75 -18.219 -8.906 1 98.19 50 VAL B N 1
ATOM 2482 C CA . VAL B 1 50 ? 15.586 -18.609 -10.039 1 98.19 50 VAL B CA 1
ATOM 2483 C C . VAL B 1 50 ? 16.688 -19.547 -9.57 1 98.19 50 VAL B C 1
ATOM 2485 O O . VAL B 1 50 ? 16.953 -20.578 -10.211 1 98.19 50 VAL B O 1
ATOM 2488 N N . ALA B 1 51 ? 17.312 -19.219 -8.461 1 98.06 51 ALA B N 1
ATOM 2489 C CA . ALA B 1 51 ? 18.328 -20.094 -7.902 1 98.06 51 ALA B CA 1
ATOM 2490 C C . ALA B 1 51 ? 17.781 -21.484 -7.621 1 98.06 51 ALA B C 1
ATOM 2492 O O . ALA B 1 51 ? 18.422 -22.484 -7.918 1 98.06 51 ALA B O 1
ATOM 2493 N N . GLU B 1 52 ? 16.609 -21.562 -7.031 1 98.69 52 GLU B N 1
ATOM 2494 C CA . GLU B 1 52 ? 15.938 -22.828 -6.754 1 98.69 52 GLU B CA 1
ATOM 2495 C C . GLU B 1 52 ? 15.688 -23.609 -8.039 1 98.69 52 GLU B C 1
ATOM 2497 O O . GLU B 1 52 ? 15.93 -24.812 -8.102 1 98.69 52 GLU B O 1
ATOM 2502 N N . ALA B 1 53 ? 15.195 -22.922 -9.062 1 98.81 53 ALA B N 1
ATOM 2503 C CA . ALA B 1 53 ? 14.883 -23.547 -10.352 1 98.81 53 ALA B CA 1
ATOM 2504 C C . ALA B 1 53 ? 16.141 -24.156 -10.984 1 98.81 53 ALA B C 1
ATOM 2506 O O . ALA B 1 53 ? 16.094 -25.266 -11.5 1 98.81 53 ALA B O 1
ATOM 2507 N N . ILE B 1 54 ? 17.203 -23.391 -10.914 1 98.81 54 ILE B N 1
ATOM 2508 C CA . ILE B 1 54 ? 18.469 -23.844 -11.484 1 98.81 54 ILE B CA 1
ATOM 2509 C C . ILE B 1 54 ? 18.953 -25.062 -10.719 1 98.81 54 ILE B C 1
ATOM 2511 O O . ILE B 1 54 ? 19.312 -26.078 -11.328 1 98.81 54 ILE B O 1
ATOM 2515 N N . GLU B 1 55 ? 18.922 -24.953 -9.43 1 98.69 55 GLU B N 1
ATOM 2516 C CA . GLU B 1 55 ? 19.391 -26.031 -8.562 1 98.69 55 GLU B CA 1
ATOM 2517 C C . GLU B 1 55 ? 18.625 -27.328 -8.82 1 98.69 55 GLU B C 1
ATOM 2519 O O . GLU B 1 55 ? 19.203 -28.406 -8.82 1 98.69 55 GLU B O 1
ATOM 2524 N N . LYS B 1 56 ? 17.375 -27.25 -9.109 1 98.69 56 LYS B N 1
ATOM 2525 C CA . LYS B 1 56 ? 16.5 -28.422 -9.219 1 98.69 56 LYS B CA 1
ATOM 2526 C C . LYS B 1 56 ? 16.359 -28.859 -10.68 1 98.69 56 LYS B C 1
ATOM 2528 O O . LYS B 1 56 ? 15.617 -29.797 -10.977 1 98.69 56 LYS B O 1
ATOM 2533 N N . GLY B 1 57 ? 16.953 -28.109 -11.578 1 98.62 57 GLY B N 1
ATOM 2534 C CA . GLY B 1 57 ? 16.922 -28.484 -12.984 1 98.62 57 GLY B CA 1
ATOM 2535 C C . GLY B 1 57 ? 15.562 -28.281 -13.625 1 98.62 57 GLY B C 1
ATOM 2536 O O . GLY B 1 57 ? 15.086 -29.125 -14.375 1 98.62 57 GLY B O 1
ATOM 2537 N N . VAL B 1 58 ? 14.922 -27.234 -13.312 1 98.81 58 VAL B N 1
ATOM 2538 C CA . VAL B 1 58 ? 13.594 -26.922 -13.82 1 98.81 58 VAL B CA 1
ATOM 2539 C C . VAL B 1 58 ? 13.68 -26.516 -15.289 1 98.81 58 VAL B C 1
ATOM 2541 O O . VAL B 1 58 ? 14.609 -25.797 -15.688 1 98.81 58 VAL B O 1
ATOM 2544 N N . ASP B 1 59 ? 12.664 -26.953 -16.047 1 98.88 59 ASP B N 1
ATOM 2545 C CA . ASP B 1 59 ? 12.641 -26.641 -17.484 1 98.88 59 ASP B CA 1
ATOM 2546 C C . ASP B 1 59 ? 11.57 -25.594 -17.797 1 98.88 59 ASP B C 1
ATOM 2548 O O . ASP B 1 59 ? 11.68 -24.875 -18.797 1 98.88 59 ASP B O 1
ATOM 2552 N N . LEU B 1 60 ? 10.531 -25.547 -16.984 1 98.88 60 LEU B N 1
ATOM 2553 C CA . LEU B 1 60 ? 9.391 -24.656 -17.172 1 98.88 60 LEU B CA 1
ATOM 2554 C C . LEU B 1 60 ? 8.875 -24.141 -15.828 1 98.88 60 LEU B C 1
ATOM 2556 O O . LEU B 1 60 ? 8.688 -24.922 -14.891 1 98.88 60 LEU B O 1
ATOM 2560 N N . ILE B 1 61 ? 8.711 -22.812 -15.734 1 98.94 61 ILE B N 1
ATOM 2561 C CA . ILE B 1 61 ? 8.062 -22.219 -14.578 1 98.94 61 ILE B CA 1
ATOM 2562 C C . ILE B 1 61 ? 6.691 -21.672 -14.977 1 98.94 61 ILE B C 1
ATOM 2564 O O . ILE B 1 61 ? 6.578 -20.938 -15.961 1 98.94 61 ILE B O 1
ATOM 2568 N N . ILE B 1 62 ? 5.656 -22.094 -14.312 1 98.88 62 ILE B N 1
ATOM 2569 C CA . ILE B 1 62 ? 4.359 -21.422 -14.352 1 98.88 62 ILE B CA 1
ATOM 2570 C C . ILE B 1 62 ? 4.234 -20.469 -13.164 1 98.88 62 ILE B C 1
ATOM 2572 O O . ILE B 1 62 ? 4.324 -20.891 -12.008 1 98.88 62 ILE B O 1
ATOM 2576 N N . VAL B 1 63 ? 4.074 -19.203 -13.484 1 98.88 63 VAL B N 1
ATOM 2577 C CA . VAL B 1 63 ? 4.148 -18.188 -12.438 1 98.88 63 VAL B CA 1
ATOM 2578 C C . VAL B 1 63 ? 2.949 -17.234 -12.547 1 98.88 63 VAL B C 1
ATOM 2580 O O . VAL B 1 63 ? 2.396 -17.062 -13.633 1 98.88 63 VAL B O 1
ATOM 2583 N N . LYS B 1 64 ? 2.592 -16.656 -11.406 1 98.56 64 LYS B N 1
ATOM 2584 C CA . LYS B 1 64 ? 1.472 -15.727 -11.422 1 98.56 64 LYS B CA 1
ATOM 2585 C C . LYS B 1 64 ? 1.93 -14.328 -11.836 1 98.56 64 LYS B C 1
ATOM 2587 O O . LYS B 1 64 ? 1.324 -13.695 -12.703 1 98.56 64 LYS B O 1
ATOM 2592 N N . HIS B 1 65 ? 2.957 -13.805 -11.141 1 98.12 65 HIS B N 1
ATOM 2593 C CA . HIS B 1 65 ? 3.416 -12.453 -11.422 1 98.12 65 HIS B CA 1
ATOM 2594 C C . HIS B 1 65 ? 4.5 -12.445 -12.492 1 98.12 65 HIS B C 1
ATOM 2596 O O . HIS B 1 65 ? 5.512 -13.141 -12.367 1 98.12 65 HIS B O 1
ATOM 2602 N N . ALA B 1 66 ? 4.332 -11.641 -13.43 1 96.94 66 ALA B N 1
ATOM 2603 C CA . ALA B 1 66 ? 5.234 -11.57 -14.578 1 96.94 66 ALA B CA 1
ATOM 2604 C C . ALA B 1 66 ? 6.594 -11.008 -14.172 1 96.94 66 ALA B C 1
ATOM 2606 O O . ALA B 1 66 ? 6.668 -9.953 -13.531 1 96.94 66 ALA B O 1
ATOM 2607 N N . PRO B 1 67 ? 7.641 -11.695 -14.586 1 95 67 PRO B N 1
ATOM 2608 C CA . PRO B 1 67 ? 8.961 -11.133 -14.297 1 95 67 PRO B CA 1
ATOM 2609 C C . PRO B 1 67 ? 9.281 -9.914 -15.164 1 95 67 PRO B C 1
ATOM 2611 O O . PRO B 1 67 ? 10.148 -9.109 -14.812 1 95 67 PRO B O 1
ATOM 2614 N N . ILE B 1 68 ? 8.648 -9.852 -16.297 1 92 68 ILE B N 1
ATOM 2615 C CA . ILE B 1 68 ? 8.797 -8.695 -17.172 1 92 68 ILE B CA 1
ATOM 2616 C C . ILE B 1 68 ? 7.508 -7.871 -17.156 1 92 68 ILE B C 1
ATOM 2618 O O . ILE B 1 68 ? 6.547 -8.203 -17.844 1 92 68 ILE B O 1
ATOM 2622 N N . PHE B 1 69 ? 7.566 -6.906 -16.344 1 84.06 69 PHE B N 1
ATOM 2623 C CA . PHE B 1 69 ? 6.359 -6.094 -16.219 1 84.06 69 PHE B CA 1
ATOM 2624 C C . PHE B 1 69 ? 6.465 -4.836 -17.078 1 84.06 69 PHE B C 1
ATOM 2626 O O . PHE B 1 69 ? 5.449 -4.309 -17.531 1 84.06 69 PHE B O 1
ATOM 2633 N N . ARG B 1 70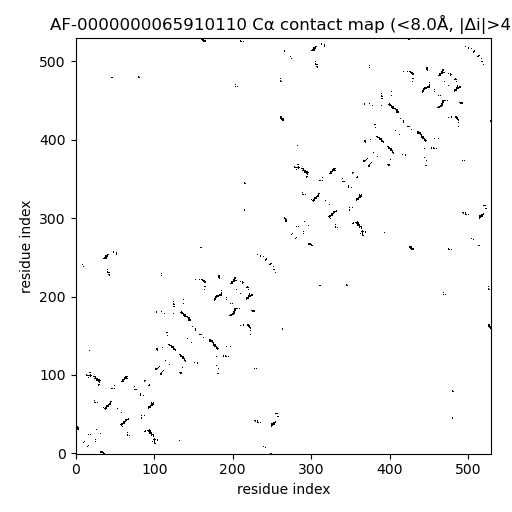 ? 7.723 -4.332 -17.203 1 83.19 70 ARG B N 1
ATOM 2634 C CA . ARG B 1 70 ? 8.039 -3.223 -18.094 1 83.19 70 ARG B CA 1
ATOM 2635 C C . ARG B 1 70 ? 9.031 -3.65 -19.172 1 83.19 70 ARG B C 1
ATOM 2637 O O . ARG B 1 70 ? 9.828 -4.562 -18.953 1 83.19 70 ARG B O 1
ATOM 2644 N N . PRO B 1 71 ? 8.891 -2.904 -20.266 1 89.25 71 PRO B N 1
ATOM 2645 C CA . PRO B 1 71 ? 9.828 -3.27 -21.344 1 89.25 71 PRO B CA 1
ATOM 2646 C C . PRO B 1 71 ? 11.281 -3.213 -20.891 1 89.25 71 PRO B C 1
ATOM 2648 O O . PRO B 1 71 ? 11.672 -2.316 -20.141 1 89.25 71 PRO B O 1
ATOM 2651 N N . ILE B 1 72 ? 12.055 -4.137 -21.438 1 91.56 72 ILE B N 1
ATOM 2652 C CA . ILE B 1 72 ? 13.469 -4.25 -21.109 1 91.56 72 ILE B CA 1
ATOM 2653 C C . ILE B 1 72 ? 14.273 -3.264 -21.938 1 91.56 72 ILE B C 1
ATOM 2655 O O . ILE B 1 72 ? 14.188 -3.271 -23.172 1 91.56 72 ILE B O 1
ATOM 2659 N N . LYS B 1 73 ? 15.109 -2.426 -21.375 1 91.12 73 LYS B N 1
ATOM 2660 C CA . LYS B 1 73 ? 15.883 -1.404 -22.078 1 91.12 73 LYS B CA 1
ATOM 2661 C C . LYS B 1 73 ? 17.25 -1.941 -22.484 1 91.12 73 LYS B C 1
ATOM 2663 O O . LYS B 1 73 ? 17.812 -1.51 -23.5 1 91.12 73 LYS B O 1
ATOM 2668 N N . ASP B 1 74 ? 17.719 -2.771 -21.719 1 92.38 74 ASP B N 1
ATOM 2669 C CA . ASP B 1 74 ? 19.016 -3.402 -21.938 1 92.38 74 ASP B CA 1
ATOM 2670 C C . ASP B 1 74 ? 19.156 -4.688 -21.125 1 92.38 74 ASP B C 1
ATOM 2672 O O . ASP B 1 74 ? 18.219 -5.066 -20.406 1 92.38 74 ASP B O 1
ATOM 2676 N N . LEU B 1 75 ? 20.156 -5.402 -21.297 1 94.25 75 LEU B N 1
ATOM 2677 C CA . LEU B 1 75 ? 20.406 -6.633 -20.562 1 94.25 75 LEU B CA 1
ATOM 2678 C C . LEU B 1 75 ? 21.766 -6.582 -19.859 1 94.25 75 LEU B C 1
ATOM 2680 O O . LEU B 1 75 ? 22.5 -7.566 -19.875 1 94.25 75 LEU B O 1
ATOM 2684 N N . LEU B 1 76 ? 22.062 -5.434 -19.297 1 94.38 76 LEU B N 1
ATOM 2685 C CA . LEU B 1 76 ? 23.281 -5.293 -18.5 1 94.38 76 LEU B CA 1
ATOM 2686 C C . LEU B 1 76 ? 23.234 -6.184 -17.266 1 94.38 76 LEU B C 1
ATOM 2688 O O . LEU B 1 76 ? 22.312 -6.094 -16.469 1 94.38 76 LEU B O 1
ATOM 2692 N N . ALA B 1 77 ? 24.266 -6.988 -17.078 1 92.88 77 ALA B N 1
ATOM 2693 C CA . ALA B 1 77 ? 24.312 -7.977 -16.016 1 92.88 77 ALA B CA 1
ATOM 2694 C C . ALA B 1 77 ? 24.438 -7.305 -14.648 1 92.88 77 ALA B C 1
ATOM 2696 O O . ALA B 1 77 ? 24.203 -7.934 -13.609 1 92.88 77 ALA B O 1
ATOM 2697 N N . SER B 1 78 ? 24.859 -6.07 -14.641 1 91.19 78 SER B N 1
ATOM 2698 C CA . SER B 1 78 ? 25.031 -5.352 -13.383 1 91.19 78 SER B CA 1
ATOM 2699 C C . SER B 1 78 ? 23.688 -5.004 -12.75 1 91.19 78 SER B C 1
ATOM 2701 O O . SER B 1 78 ? 23.641 -4.656 -11.562 1 91.19 78 SER B O 1
ATOM 2703 N N . ARG B 1 79 ? 22.656 -5.113 -13.492 1 90.5 79 ARG B N 1
ATOM 2704 C CA . ARG B 1 79 ? 21.312 -4.875 -12.969 1 90.5 79 ARG B CA 1
ATOM 2705 C C . ARG B 1 79 ? 20.688 -6.168 -12.453 1 90.5 79 ARG B C 1
ATOM 2707 O O . ARG B 1 79 ? 20.484 -7.109 -13.219 1 90.5 79 ARG B O 1
ATOM 2714 N N . PRO B 1 80 ? 20.25 -6.199 -11.266 1 91.31 80 PRO B N 1
ATOM 2715 C CA . PRO B 1 80 ? 19.766 -7.438 -10.656 1 91.31 80 PRO B CA 1
ATOM 2716 C C . PRO B 1 80 ? 18.578 -8.031 -11.406 1 91.31 80 PRO B C 1
ATOM 2718 O O . PRO B 1 80 ? 18.516 -9.25 -11.617 1 91.31 80 PRO B O 1
ATOM 2721 N N . GLN B 1 81 ? 17.734 -7.238 -11.82 1 91.88 81 GLN B N 1
ATOM 2722 C CA . GLN B 1 81 ? 16.578 -7.727 -12.57 1 91.88 81 GLN B CA 1
ATOM 2723 C C . GLN B 1 81 ? 17 -8.391 -13.867 1 91.88 81 GLN B C 1
ATOM 2725 O O . GLN B 1 81 ? 16.438 -9.414 -14.266 1 91.88 81 GLN B O 1
ATOM 2730 N N . ASN B 1 82 ? 17.922 -7.758 -14.539 1 94.62 82 ASN B N 1
ATOM 2731 C CA . ASN B 1 82 ? 18.453 -8.344 -15.766 1 94.62 82 ASN B CA 1
ATOM 2732 C C . ASN B 1 82 ? 19.094 -9.703 -15.516 1 94.62 82 ASN B C 1
ATOM 2734 O O . ASN B 1 82 ? 18.984 -10.609 -16.344 1 94.62 82 ASN B O 1
ATOM 2738 N N . GLN B 1 83 ? 19.75 -9.789 -14.383 1 95.56 83 GLN B N 1
ATOM 2739 C CA . GLN B 1 83 ? 20.422 -11.047 -14.062 1 95.56 83 GLN B CA 1
ATOM 2740 C C . GLN B 1 83 ? 19.422 -12.188 -13.961 1 95.56 83 GLN B C 1
ATOM 2742 O O . GLN B 1 83 ? 19.734 -13.328 -14.312 1 95.56 83 GLN B O 1
ATOM 2747 N N . ILE B 1 84 ? 18.25 -11.898 -13.531 1 95.94 84 ILE B N 1
ATOM 2748 C CA . ILE B 1 84 ? 17.172 -12.875 -13.469 1 95.94 84 ILE B CA 1
ATOM 2749 C C . ILE B 1 84 ? 16.875 -13.398 -14.875 1 95.94 84 ILE B C 1
ATOM 2751 O O . ILE B 1 84 ? 16.844 -14.609 -15.102 1 95.94 84 ILE B O 1
ATOM 2755 N N . TYR B 1 85 ? 16.75 -12.477 -15.805 1 96.56 85 TYR B N 1
ATOM 2756 C CA . TYR B 1 85 ? 16.453 -12.852 -17.188 1 96.56 85 TYR B CA 1
ATOM 2757 C C . TYR B 1 85 ? 17.594 -13.664 -17.781 1 96.56 85 TYR B C 1
ATOM 2759 O O . TYR B 1 85 ? 17.375 -14.688 -18.422 1 96.56 85 TYR B O 1
ATOM 2767 N N . ILE B 1 86 ? 18.766 -13.164 -17.531 1 97.44 86 ILE B N 1
ATOM 2768 C CA . ILE B 1 86 ? 19.969 -13.781 -18.094 1 97.44 86 ILE B CA 1
ATOM 2769 C C . ILE B 1 86 ? 20.094 -15.211 -17.578 1 97.44 86 ILE B C 1
ATOM 2771 O O . ILE B 1 86 ? 20.344 -16.141 -18.359 1 97.44 86 ILE B O 1
ATOM 2775 N N . ASP B 1 87 ? 19.859 -15.391 -16.297 1 97.94 87 ASP B N 1
ATOM 2776 C CA . ASP B 1 87 ? 19.969 -16.719 -15.703 1 97.94 87 ASP B CA 1
ATOM 2777 C C . ASP B 1 87 ? 18.922 -17.672 -16.281 1 97.94 87 ASP B C 1
ATOM 2779 O O . ASP B 1 87 ? 19.219 -18.828 -16.594 1 97.94 87 ASP B O 1
ATOM 2783 N N . LEU B 1 88 ? 17.734 -17.234 -16.406 1 98.31 88 LEU B N 1
ATOM 2784 C CA . LEU B 1 88 ? 16.672 -18.062 -16.953 1 98.31 88 LEU B CA 1
ATOM 2785 C C . LEU B 1 88 ? 17 -18.5 -18.375 1 98.31 88 LEU B C 1
ATOM 2787 O O . LEU B 1 88 ? 16.844 -19.688 -18.719 1 98.31 88 LEU B O 1
ATOM 2791 N N . ILE B 1 89 ? 17.516 -17.594 -19.141 1 97.56 89 ILE B N 1
ATOM 2792 C CA . ILE B 1 89 ? 17.828 -17.859 -20.531 1 97.56 89 ILE B CA 1
ATOM 2793 C C . ILE B 1 89 ? 19.016 -18.828 -20.609 1 97.56 89 ILE B C 1
ATOM 2795 O O . ILE B 1 89 ? 18.984 -19.812 -21.359 1 97.56 89 ILE B O 1
ATOM 2799 N N . LYS B 1 90 ? 20.031 -18.516 -19.844 1 97.94 90 LYS B N 1
ATOM 2800 C CA . LYS B 1 90 ? 21.25 -19.312 -19.859 1 97.94 90 LYS B CA 1
ATOM 2801 C C . LYS B 1 90 ? 20.953 -20.766 -19.484 1 97.94 90 LYS B C 1
ATOM 2803 O O . LYS B 1 90 ? 21.609 -21.688 -19.969 1 97.94 90 LYS B O 1
ATOM 2808 N N . HIS B 1 91 ? 20.016 -21.016 -18.688 1 98.5 91 HIS B N 1
ATOM 2809 C CA . HIS B 1 91 ? 19.734 -22.359 -18.203 1 98.5 91 HIS B CA 1
ATOM 2810 C C . HIS B 1 91 ? 18.531 -22.969 -18.906 1 98.5 91 HIS B C 1
ATOM 2812 O O . HIS B 1 91 ? 17.984 -23.984 -18.469 1 98.5 91 HIS B O 1
ATOM 2818 N N . ASP B 1 92 ? 18.062 -22.312 -19.922 1 98.38 92 ASP B N 1
ATOM 2819 C CA . ASP B 1 92 ? 17 -22.797 -20.812 1 98.38 92 ASP B CA 1
ATOM 2820 C C . ASP B 1 92 ? 15.719 -23.062 -20.031 1 98.38 92 ASP B C 1
ATOM 2822 O O . ASP B 1 92 ? 15.086 -24.109 -20.203 1 98.38 92 ASP B O 1
ATOM 2826 N N . ILE B 1 93 ? 15.414 -22.172 -19.109 1 98.81 93 ILE B N 1
ATOM 2827 C CA . ILE B 1 93 ? 14.18 -22.25 -18.328 1 98.81 93 ILE B CA 1
ATOM 2828 C C . ILE B 1 93 ? 13.102 -21.375 -18.969 1 98.81 93 ILE B C 1
ATOM 2830 O O . ILE B 1 93 ? 13.273 -20.156 -19.078 1 98.81 93 ILE B O 1
ATOM 2834 N N . ALA B 1 94 ? 12 -21.953 -19.406 1 98.81 94 ALA B N 1
ATOM 2835 C CA . ALA B 1 94 ? 10.875 -21.203 -19.938 1 98.81 94 ALA B CA 1
ATOM 2836 C C . ALA B 1 94 ? 9.992 -20.672 -18.812 1 98.81 94 ALA B C 1
ATOM 2838 O O . ALA B 1 94 ? 9.883 -21.297 -17.75 1 98.81 94 ALA B O 1
ATOM 2839 N N . VAL B 1 95 ? 9.375 -19.516 -19.031 1 98.81 95 VAL B N 1
ATOM 2840 C CA . VAL B 1 95 ? 8.492 -18.906 -18.031 1 98.81 95 VAL B CA 1
ATOM 2841 C C . VAL B 1 95 ? 7.133 -18.609 -18.656 1 98.81 95 VAL B C 1
ATOM 2843 O O . VAL B 1 95 ? 7.043 -17.875 -19.641 1 98.81 95 VAL B O 1
ATOM 2846 N N . TYR B 1 96 ? 6.07 -19.203 -18.125 1 98.81 96 TYR B N 1
ATOM 2847 C CA . TYR B 1 96 ? 4.684 -18.969 -18.516 1 98.81 96 TYR B CA 1
ATOM 2848 C C . TYR B 1 96 ? 3.916 -18.25 -17.422 1 98.81 96 TYR B C 1
ATOM 2850 O O . TYR B 1 96 ? 3.9 -18.688 -16.266 1 98.81 96 TYR B O 1
ATOM 2858 N N . VAL B 1 97 ? 3.238 -17.141 -17.797 1 98.62 97 VAL B N 1
ATOM 2859 C CA . VAL B 1 97 ? 2.592 -16.281 -16.828 1 98.62 97 VAL B CA 1
ATOM 2860 C C . VAL B 1 97 ? 1.077 -16.469 -16.875 1 98.62 97 VAL B C 1
ATOM 2862 O O . VAL B 1 97 ? 0.47 -16.359 -17.953 1 98.62 97 VAL B O 1
ATOM 2865 N N . SER B 1 98 ? 0.501 -16.797 -15.773 1 98.44 98 SER B N 1
ATOM 2866 C CA . SER B 1 98 ? -0.936 -16.781 -15.516 1 98.44 98 SER B CA 1
ATOM 2867 C C . SER B 1 98 ? -1.292 -15.766 -14.438 1 98.44 98 SER B C 1
ATOM 2869 O O . SER B 1 98 ? -1.215 -16.078 -13.242 1 98.44 98 SER B O 1
ATOM 2871 N N . HIS B 1 99 ? -1.737 -14.57 -14.836 1 97.75 99 HIS B N 1
ATOM 2872 C CA . HIS B 1 99 ? -1.844 -13.453 -13.906 1 97.75 99 HIS B CA 1
ATOM 2873 C C . HIS B 1 99 ? -3.299 -13.156 -13.562 1 97.75 99 HIS B C 1
ATOM 2875 O O . HIS B 1 99 ? -3.875 -13.805 -12.68 1 97.75 99 HIS B O 1
ATOM 2881 N N . THR B 1 100 ? -4.051 -12.391 -14.383 1 97.62 100 THR B N 1
ATOM 2882 C CA . THR B 1 100 ? -5.414 -12.039 -13.992 1 97.62 100 THR B CA 1
ATOM 2883 C C . THR B 1 100 ? -6.398 -13.117 -14.43 1 97.62 100 THR B C 1
ATOM 2885 O O . THR B 1 100 ? -7.52 -13.188 -13.922 1 97.62 100 THR B O 1
ATOM 2888 N N . ASN B 1 101 ? -6.023 -13.953 -15.422 1 98 101 ASN B N 1
ATOM 2889 C CA . ASN B 1 101 ? -6.902 -15.047 -15.82 1 98 101 ASN B CA 1
ATOM 2890 C C . ASN B 1 101 ? -7.184 -16 -14.664 1 98 101 ASN B C 1
ATOM 2892 O O . ASN B 1 101 ? -8.312 -16.438 -14.484 1 98 101 ASN B O 1
ATOM 2896 N N . ILE B 1 102 ? -6.191 -16.234 -13.812 1 98.44 102 ILE B N 1
ATOM 2897 C CA . ILE B 1 102 ? -6.379 -17.141 -12.68 1 98.44 102 ILE B CA 1
ATOM 2898 C C . ILE B 1 102 ? -7.227 -16.453 -11.609 1 98.44 102 ILE B C 1
ATOM 2900 O O . ILE B 1 102 ? -7.805 -17.125 -10.75 1 98.44 102 ILE B O 1
ATOM 2904 N N . ASP B 1 103 ? -7.328 -15.117 -11.609 1 98.25 103 ASP B N 1
ATOM 2905 C CA . ASP B 1 103 ? -8.188 -14.352 -10.703 1 98.25 103 ASP B CA 1
ATOM 2906 C C . ASP B 1 103 ? -9.641 -14.391 -11.156 1 98.25 103 ASP B C 1
ATOM 2908 O O . ASP B 1 103 ? -10.547 -14.047 -10.398 1 98.25 103 ASP B O 1
ATOM 2912 N N . ILE B 1 104 ? -9.891 -14.727 -12.375 1 98.25 104 ILE B N 1
ATOM 2913 C CA . ILE B 1 104 ? -11.195 -14.594 -13.016 1 98.25 104 ILE B CA 1
ATOM 2914 C C . ILE B 1 104 ? -11.836 -15.969 -13.18 1 98.25 104 ILE B C 1
ATOM 2916 O O . ILE B 1 104 ? -13.039 -16.141 -12.945 1 98.25 104 ILE B O 1
ATOM 2920 N N . VAL B 1 105 ? -11.078 -16.969 -13.492 1 97.94 105 VAL B N 1
ATOM 2921 C CA . VAL B 1 105 ? -11.578 -18.281 -13.891 1 97.94 105 VAL B CA 1
ATOM 2922 C C . VAL B 1 105 ? -12.305 -18.938 -12.711 1 97.94 105 VAL B C 1
ATOM 2924 O O . VAL B 1 105 ? -11.969 -18.672 -11.555 1 97.94 105 VAL B O 1
ATOM 2927 N N . GLU B 1 106 ? -13.32 -19.719 -13.07 1 96.62 106 GLU B N 1
ATOM 2928 C CA . GLU B 1 106 ? -13.969 -20.531 -12.047 1 96.62 106 GLU B CA 1
ATOM 2929 C C . GLU B 1 106 ? -12.992 -21.531 -11.438 1 96.62 106 GLU B C 1
ATOM 2931 O O . GLU B 1 106 ? -12.172 -22.125 -12.141 1 96.62 106 GLU B O 1
ATOM 2936 N N . ASN B 1 107 ? -13.117 -21.656 -10.148 1 97.06 107 ASN B N 1
ATOM 2937 C CA . ASN B 1 107 ? -12.203 -22.531 -9.422 1 97.06 107 ASN B CA 1
ATOM 2938 C C . ASN B 1 107 ? -10.758 -22.031 -9.531 1 97.06 107 ASN B C 1
ATOM 2940 O O . ASN B 1 107 ? -9.844 -22.828 -9.758 1 97.06 107 ASN B O 1
ATOM 2944 N N . GLY B 1 108 ? -10.648 -20.703 -9.555 1 98.19 108 GLY B N 1
ATOM 2945 C CA . GLY B 1 108 ? -9.352 -20.047 -9.5 1 98.19 108 GLY B CA 1
ATOM 2946 C C . GLY B 1 108 ? -9.055 -19.422 -8.148 1 98.19 108 GLY B C 1
ATOM 2947 O O . GLY B 1 108 ? -9.609 -19.828 -7.133 1 98.19 108 GLY B O 1
ATOM 2948 N N . LEU B 1 109 ? -8.156 -18.516 -8.18 1 98.5 109 LEU B N 1
ATOM 2949 C CA . LEU B 1 109 ? -7.547 -17.969 -6.973 1 98.5 109 LEU B CA 1
ATOM 2950 C C . LEU B 1 109 ? -8.609 -17.406 -6.035 1 98.5 109 LEU B C 1
ATOM 2952 O O . LEU B 1 109 ? -8.633 -17.734 -4.844 1 98.5 109 LEU B O 1
ATOM 2956 N N . ASN B 1 110 ? -9.484 -16.562 -6.527 1 98.69 110 ASN B N 1
ATOM 2957 C CA . ASN B 1 110 ? -10.469 -15.922 -5.664 1 98.69 110 ASN B CA 1
ATOM 2958 C C . ASN B 1 110 ? -11.531 -16.906 -5.195 1 98.69 110 ASN B C 1
ATOM 2960 O O . ASN B 1 110 ? -12.07 -16.781 -4.094 1 98.69 110 ASN B O 1
ATOM 2964 N N . ASP B 1 111 ? -11.844 -17.969 -6.004 1 98.62 111 ASP B N 1
ATOM 2965 C CA . ASP B 1 111 ? -12.703 -19.047 -5.531 1 98.62 111 ASP B CA 1
ATOM 2966 C C . ASP B 1 111 ? -12.047 -19.812 -4.387 1 98.62 111 ASP B C 1
ATOM 2968 O O . ASP B 1 111 ? -12.711 -20.172 -3.412 1 98.62 111 ASP B O 1
ATOM 2972 N N . TRP B 1 112 ? -10.75 -20.062 -4.539 1 98.75 112 TRP B N 1
ATOM 2973 C CA . TRP B 1 112 ? -10.031 -20.766 -3.482 1 98.75 112 TRP B CA 1
ATOM 2974 C C . TRP B 1 112 ? -10.047 -19.953 -2.186 1 98.75 112 TRP B C 1
ATOM 2976 O O . TRP B 1 112 ? -10.211 -20.516 -1.103 1 98.75 112 TRP B O 1
ATOM 2986 N N . PHE B 1 113 ? -9.867 -18.609 -2.24 1 98.75 113 PHE B N 1
ATOM 2987 C CA . PHE B 1 113 ? -9.984 -17.781 -1.056 1 98.75 113 PHE B CA 1
ATOM 2988 C C . PHE B 1 113 ? -11.359 -17.938 -0.412 1 98.75 113 PHE B C 1
ATOM 2990 O O . PHE B 1 113 ? -11.469 -18.047 0.811 1 98.75 113 PHE B O 1
ATOM 2997 N N . CYS B 1 114 ? -12.422 -17.906 -1.264 1 98.81 114 CYS B N 1
ATOM 2998 C CA . CYS B 1 114 ? -13.773 -18.047 -0.75 1 98.81 114 CYS B CA 1
ATOM 2999 C C . CYS B 1 114 ? -13.953 -19.375 -0.02 1 98.81 114 CYS B C 1
ATOM 3001 O O . CYS B 1 114 ? -14.547 -19.422 1.061 1 98.81 114 CYS B O 1
ATOM 3003 N N . GLN B 1 115 ? -13.43 -20.438 -0.614 1 98.69 115 GLN B N 1
ATOM 3004 C CA . GLN B 1 115 ? -13.516 -21.75 0.007 1 98.69 115 GLN B CA 1
ATOM 3005 C C . GLN B 1 115 ? -12.82 -21.766 1.364 1 98.69 115 GLN B C 1
ATOM 3007 O O . GLN B 1 115 ? -13.359 -22.297 2.338 1 98.69 115 GLN B O 1
ATOM 3012 N N . MET B 1 116 ? -11.711 -21.188 1.466 1 98.56 116 MET B N 1
ATOM 3013 C CA . MET B 1 116 ? -10.914 -21.172 2.689 1 98.56 116 MET B CA 1
ATOM 3014 C C . MET B 1 116 ? -11.617 -20.375 3.783 1 98.56 116 MET B C 1
ATOM 3016 O O . MET B 1 116 ? -11.5 -20.703 4.969 1 98.56 116 MET B O 1
ATOM 3020 N N . LEU B 1 117 ? -12.383 -19.344 3.381 1 98.69 117 LEU B N 1
ATOM 3021 C CA . LEU B 1 117 ? -12.953 -18.406 4.348 1 98.69 117 LEU B CA 1
ATOM 3022 C C . LEU B 1 117 ? -14.422 -18.734 4.613 1 98.69 117 LEU B C 1
ATOM 3024 O O . LEU B 1 117 ? -15.062 -18.094 5.453 1 98.69 117 LEU B O 1
ATOM 3028 N N . GLY B 1 118 ? -14.992 -19.656 3.896 1 98.56 118 GLY B N 1
ATOM 3029 C CA . GLY B 1 118 ? -16.391 -20.031 4.062 1 98.56 118 GLY B CA 1
ATOM 3030 C C . GLY B 1 118 ? -17.344 -19.031 3.455 1 98.56 118 GLY B C 1
ATOM 3031 O O . GLY B 1 118 ? -18.438 -18.812 3.988 1 98.56 118 GLY B O 1
ATOM 3032 N N . ILE B 1 119 ? -16.891 -18.375 2.428 1 98.81 119 ILE B N 1
ATOM 3033 C CA . ILE B 1 119 ? -17.781 -17.484 1.695 1 98.81 119 ILE B CA 1
ATOM 3034 C C . ILE B 1 119 ? -18.609 -18.297 0.687 1 98.81 119 ILE B C 1
ATOM 3036 O O . ILE B 1 119 ? -18.047 -18.953 -0.19 1 98.81 119 ILE B O 1
ATOM 3040 N N . GLU B 1 120 ? -19.875 -18.188 0.73 1 98.62 120 GLU B N 1
ATOM 3041 C CA . GLU B 1 120 ? -20.75 -19.031 -0.066 1 98.62 120 GLU B CA 1
ATOM 3042 C C . GLU B 1 120 ? -21.672 -18.203 -0.958 1 98.62 120 GLU B C 1
ATOM 3044 O O . GLU B 1 120 ? -21.734 -16.969 -0.812 1 98.62 120 GLU B O 1
ATOM 3049 N N . GLU B 1 121 ? -22.312 -18.922 -1.973 1 98.38 121 GLU B N 1
ATOM 3050 C CA . GLU B 1 121 ? -23.219 -18.266 -2.918 1 98.38 121 GLU B CA 1
ATOM 3051 C C . GLU B 1 121 ? -22.547 -17.078 -3.592 1 98.38 121 GLU B C 1
ATOM 3053 O O . GLU B 1 121 ? -23.094 -15.969 -3.604 1 98.38 121 GLU B O 1
ATOM 3058 N N . THR B 1 122 ? -21.422 -17.359 -4.137 1 98.38 122 THR B N 1
ATOM 3059 C CA . THR B 1 122 ? -20.562 -16.281 -4.609 1 98.38 122 THR B CA 1
ATOM 3060 C C . THR B 1 122 ? -20.938 -15.875 -6.027 1 98.38 122 THR B C 1
ATOM 3062 O O . THR B 1 122 ? -21.516 -16.672 -6.781 1 98.38 122 THR B O 1
ATOM 3065 N N . THR B 1 123 ? -20.703 -14.625 -6.348 1 97.94 123 THR B N 1
ATOM 3066 C CA . THR B 1 123 ? -20.688 -14.062 -7.695 1 97.94 123 THR B CA 1
ATOM 3067 C C . THR B 1 123 ? -19.453 -13.195 -7.906 1 97.94 123 THR B C 1
ATOM 3069 O O . THR B 1 123 ? -18.625 -13.055 -7.004 1 97.94 123 THR B O 1
ATOM 3072 N N . TYR B 1 124 ? -19.312 -12.742 -9.156 1 97.25 124 TYR B N 1
ATOM 3073 C CA . TYR B 1 124 ? -18.156 -11.914 -9.461 1 97.25 124 TYR B CA 1
ATOM 3074 C C . TYR B 1 124 ? -18.328 -10.508 -8.898 1 97.25 124 TYR B C 1
ATOM 3076 O O . TYR B 1 124 ? -19.453 -10 -8.812 1 97.25 124 TYR B O 1
ATOM 3084 N N . LEU B 1 125 ? -17.203 -9.898 -8.492 1 97.44 125 LEU B N 1
ATOM 3085 C CA . LEU B 1 125 ? -17.203 -8.5 -8.062 1 97.44 125 LEU B CA 1
ATOM 3086 C C . LEU B 1 125 ? -17.469 -7.57 -9.242 1 97.44 125 LEU B C 1
ATOM 3088 O O . LEU B 1 125 ? -18.297 -6.672 -9.156 1 97.44 125 LEU B O 1
ATOM 3092 N N . GLN B 1 126 ? -16.672 -7.801 -10.266 1 97.38 126 GLN B N 1
ATOM 3093 C CA . GLN B 1 126 ? -16.797 -7.027 -11.492 1 97.38 126 GLN B CA 1
ATOM 3094 C C . GLN B 1 126 ? -16.781 -7.938 -12.719 1 97.38 126 GLN B C 1
ATOM 3096 O O . GLN B 1 126 ? -15.859 -8.734 -12.906 1 97.38 126 GLN B O 1
ATOM 3101 N N . GLU B 1 127 ? -17.734 -7.723 -13.539 1 96.31 127 GLU B N 1
ATOM 3102 C CA . GLU B 1 127 ? -17.812 -8.5 -14.773 1 96.31 127 GLU B CA 1
ATOM 3103 C C . GLU B 1 127 ? -16.719 -8.078 -15.758 1 96.31 127 GLU B C 1
ATOM 3105 O O . GLU B 1 127 ? -16.516 -6.883 -15.984 1 96.31 127 GLU B O 1
ATOM 3110 N N . THR B 1 128 ? -16.047 -9.094 -16.297 1 95.94 128 THR B N 1
ATOM 3111 C CA . THR B 1 128 ? -14.969 -8.812 -17.25 1 95.94 128 THR B CA 1
ATOM 3112 C C . THR B 1 128 ? -15.297 -9.391 -18.625 1 95.94 128 THR B C 1
ATOM 3114 O O . THR B 1 128 ? -14.531 -9.219 -19.578 1 95.94 128 THR B O 1
ATOM 3117 N N . GLY B 1 129 ? -16.297 -10.102 -18.797 1 93.69 129 GLY B N 1
ATOM 3118 C CA . GLY B 1 129 ? -16.812 -10.742 -20 1 93.69 129 GLY B CA 1
ATOM 3119 C C . GLY B 1 129 ? -18.062 -11.578 -19.734 1 93.69 129 GLY B C 1
ATOM 3120 O O . GLY B 1 129 ? -18.594 -11.578 -18.625 1 93.69 129 GLY B O 1
ATOM 3121 N N . PRO B 1 130 ? -18.531 -12.219 -20.812 1 92.69 130 PRO B N 1
ATOM 3122 C CA . PRO B 1 130 ? -19.719 -13.047 -20.609 1 92.69 130 PRO B CA 1
ATOM 3123 C C . PRO B 1 130 ? -19.5 -14.156 -19.578 1 92.69 130 PRO B C 1
ATOM 3125 O O . PRO B 1 130 ? -18.641 -15.023 -19.781 1 92.69 130 PRO B O 1
ATOM 3128 N N . GLU B 1 131 ? -20.203 -14.133 -18.594 1 92.31 131 GLU B N 1
ATOM 3129 C CA . GLU B 1 131 ? -20.25 -15.156 -17.547 1 92.31 131 GLU B CA 1
ATOM 3130 C C . GLU B 1 131 ? -18.891 -15.273 -16.844 1 92.31 131 GLU B C 1
ATOM 3132 O O . GLU B 1 131 ? -18.469 -16.375 -16.516 1 92.31 131 GLU B O 1
ATOM 3137 N N . ARG B 1 132 ? -18.219 -14.234 -16.75 1 96.06 132 ARG B N 1
ATOM 3138 C CA . ARG B 1 132 ? -16.953 -14.211 -16.031 1 96.06 132 ARG B CA 1
ATOM 3139 C C . ARG B 1 132 ? -16.688 -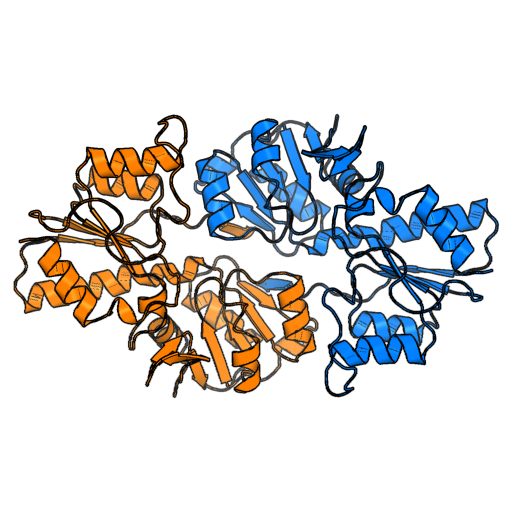12.844 -15.422 1 96.06 132 ARG B C 1
ATOM 3141 O O . ARG B 1 132 ? -17.234 -11.836 -15.883 1 96.06 132 ARG B O 1
ATOM 3148 N N . GLY B 1 133 ? -15.867 -12.844 -14.367 1 97.81 133 GLY B N 1
ATOM 3149 C CA . GLY B 1 133 ? -15.523 -11.602 -13.695 1 97.81 133 GLY B CA 1
ATOM 3150 C C . GLY B 1 133 ? -14.43 -11.773 -12.656 1 97.81 133 GLY B C 1
ATOM 3151 O O . GLY B 1 133 ? -14.117 -12.898 -12.258 1 97.81 133 GLY B O 1
ATOM 3152 N N . ILE B 1 134 ? -13.93 -10.695 -12.297 1 98.31 134 ILE B N 1
ATOM 3153 C CA . ILE B 1 134 ? -12.82 -10.703 -11.344 1 98.31 134 ILE B CA 1
ATOM 3154 C C . ILE B 1 134 ? -13.359 -10.516 -9.93 1 98.31 134 ILE B C 1
ATOM 3156 O O . ILE B 1 134 ? -14.375 -9.852 -9.727 1 98.31 134 ILE B O 1
ATOM 3160 N N . GLY B 1 135 ? -12.617 -11.094 -8.945 1 98.56 135 GLY B N 1
ATOM 3161 C CA . GLY B 1 135 ? -13.055 -11.031 -7.559 1 98.56 135 GLY B CA 1
ATOM 3162 C C . GLY B 1 135 ? -14.305 -11.844 -7.289 1 98.56 135 GLY B C 1
ATOM 3163 O O . GLY B 1 135 ? -14.891 -12.414 -8.211 1 98.56 135 GLY B O 1
ATOM 3164 N N . ARG B 1 136 ? -14.602 -11.977 -6.066 1 98.88 136 ARG B N 1
ATOM 3165 C CA . ARG B 1 136 ? -15.805 -12.68 -5.633 1 98.88 136 ARG B CA 1
ATOM 3166 C C . ARG B 1 136 ? -16.5 -11.938 -4.5 1 98.88 136 ARG B C 1
ATOM 3168 O O . ARG B 1 136 ? -15.867 -11.172 -3.773 1 98.88 136 ARG B O 1
ATOM 3175 N N . ILE B 1 137 ? -17.719 -12.094 -4.43 1 98.88 137 ILE B N 1
ATOM 3176 C CA . ILE B 1 137 ? -18.531 -11.609 -3.316 1 98.88 137 ILE B CA 1
ATOM 3177 C C . ILE B 1 137 ? -19.594 -12.641 -2.971 1 98.88 137 ILE B C 1
ATOM 3179 O O . ILE B 1 137 ? -20.172 -13.258 -3.863 1 98.88 137 ILE B O 1
ATOM 3183 N N . GLY B 1 138 ? -19.781 -12.836 -1.733 1 98.88 138 GLY B N 1
ATOM 3184 C CA . GLY B 1 138 ? -20.75 -13.812 -1.268 1 98.88 138 GLY B CA 1
ATOM 3185 C C . GLY B 1 138 ? -21.094 -13.656 0.201 1 98.88 138 GLY B C 1
ATOM 3186 O O . GLY B 1 138 ? -20.875 -12.594 0.787 1 98.88 138 GLY B O 1
ATOM 3187 N N . ASN B 1 139 ? -21.719 -14.734 0.745 1 98.88 139 ASN B N 1
ATOM 3188 C CA . ASN B 1 139 ? -22.25 -14.695 2.105 1 98.88 139 ASN B CA 1
ATOM 3189 C C . ASN B 1 139 ? -21.438 -15.578 3.047 1 98.88 139 ASN B C 1
ATOM 3191 O O . ASN B 1 139 ? -20.875 -16.594 2.627 1 98.88 139 ASN B O 1
ATOM 3195 N N . ILE B 1 140 ? -21.344 -15.133 4.242 1 98.75 140 ILE B N 1
ATOM 3196 C CA . ILE B 1 140 ? -20.781 -15.961 5.309 1 98.75 140 ILE B CA 1
ATOM 3197 C C . ILE B 1 140 ? -21.781 -16.078 6.449 1 98.75 140 ILE B C 1
ATOM 3199 O O . ILE B 1 140 ? -22.766 -15.336 6.5 1 98.75 140 ILE B O 1
ATOM 3203 N N . GLN B 1 141 ? -21.531 -17.078 7.363 1 98.12 141 GLN B N 1
ATOM 3204 C CA . GLN B 1 141 ? -22.281 -17.062 8.617 1 98.12 141 GLN B CA 1
ATOM 3205 C C . GLN B 1 141 ? -22.062 -15.758 9.375 1 98.12 141 GLN B C 1
ATOM 3207 O O . GLN B 1 141 ? -20.922 -15.312 9.539 1 98.12 141 GLN B O 1
ATOM 3212 N N . PRO B 1 142 ? -23.203 -15.188 9.797 1 98.38 142 PRO B N 1
ATOM 3213 C CA . PRO B 1 142 ? -23.047 -13.906 10.484 1 98.38 142 PRO B CA 1
ATOM 3214 C C . PRO B 1 142 ? -22.062 -13.977 11.648 1 98.38 142 PRO B C 1
ATOM 3216 O O . PRO B 1 142 ? -22.094 -14.922 12.445 1 98.38 142 PRO B O 1
ATOM 3219 N N . GLN B 1 143 ? -21.172 -13.047 11.68 1 98.69 143 GLN B N 1
ATOM 3220 C CA . GLN B 1 143 ? -20.188 -12.875 12.734 1 98.69 143 GLN B CA 1
ATOM 3221 C C . GLN B 1 143 ? -19.719 -11.43 12.828 1 98.69 143 GLN B C 1
ATOM 3223 O O . GLN B 1 143 ? -20.031 -10.609 11.961 1 98.69 143 GLN B O 1
ATOM 3228 N N . THR B 1 144 ? -18.984 -11.078 13.883 1 98.88 144 THR B N 1
ATOM 3229 C CA . THR B 1 144 ? -18.516 -9.695 14.031 1 98.88 144 THR B CA 1
ATOM 3230 C C . THR B 1 144 ? -17.328 -9.422 13.117 1 98.88 144 THR B C 1
ATOM 3232 O O . THR B 1 144 ? -16.656 -10.359 12.664 1 98.88 144 THR B O 1
ATOM 3235 N N . PHE B 1 145 ? -17.141 -8.18 12.898 1 98.88 145 PHE B N 1
ATOM 3236 C CA . PHE B 1 145 ? -15.961 -7.777 12.141 1 98.88 145 PHE B CA 1
ATOM 3237 C C . PHE B 1 145 ? -14.688 -8.328 12.773 1 98.88 145 PHE B C 1
ATOM 3239 O O . PHE B 1 145 ? -13.797 -8.812 12.07 1 98.88 145 PHE B O 1
ATOM 3246 N N . TRP B 1 146 ? -14.609 -8.32 14.07 1 98.81 146 TRP B N 1
ATOM 3247 C CA . TRP B 1 146 ? -13.469 -8.82 14.836 1 98.81 146 TRP B CA 1
ATOM 3248 C C . TRP B 1 146 ? -13.273 -10.32 14.609 1 98.81 146 TRP B C 1
ATOM 3250 O O . TRP B 1 146 ? -12.164 -10.773 14.344 1 98.81 146 TRP B O 1
ATOM 3260 N N . GLU B 1 147 ? -14.297 -11.039 14.633 1 98.81 147 GLU B N 1
ATOM 3261 C CA . GLU B 1 147 ? -14.227 -12.484 14.438 1 98.81 147 GLU B CA 1
ATOM 3262 C C . GLU B 1 147 ? -13.766 -12.828 13.023 1 98.81 147 GLU B C 1
ATOM 3264 O O . GLU B 1 147 ? -12.953 -13.742 12.828 1 98.81 147 GLU B O 1
ATOM 3269 N N . LEU B 1 148 ? -14.312 -12.078 12.086 1 98.88 148 LEU B N 1
ATOM 3270 C CA . LEU B 1 148 ? -13.883 -12.289 10.711 1 98.88 148 LEU B CA 1
ATOM 3271 C C . LEU B 1 148 ? -12.391 -12.008 10.562 1 98.88 148 LEU B C 1
ATOM 3273 O O . LEU B 1 148 ? -11.68 -12.758 9.898 1 98.88 148 LEU B O 1
ATOM 3277 N N . ALA B 1 149 ? -11.984 -10.93 11.188 1 98.88 149 ALA B N 1
ATOM 3278 C CA . ALA B 1 149 ? -10.562 -10.578 11.125 1 98.88 149 ALA B CA 1
ATOM 3279 C C . ALA B 1 149 ? -9.695 -11.695 11.688 1 98.88 149 ALA B C 1
ATOM 3281 O O . ALA B 1 149 ? -8.672 -12.055 11.102 1 98.88 149 ALA B O 1
ATOM 3282 N N . GLN B 1 150 ? -10.086 -12.227 12.789 1 98.81 150 GLN B N 1
ATOM 3283 C CA . GLN B 1 150 ? -9.344 -13.328 13.398 1 98.81 150 GLN B CA 1
ATOM 3284 C C . GLN B 1 150 ? -9.312 -14.547 12.477 1 98.81 150 GLN B C 1
ATOM 3286 O O . GLN B 1 150 ? -8.281 -15.211 12.352 1 98.81 150 GLN B O 1
ATOM 3291 N N . GLN B 1 151 ? -10.406 -14.805 11.898 1 98.75 151 GLN B N 1
ATOM 3292 C CA . GLN B 1 151 ? -10.492 -15.93 10.969 1 98.75 151 GLN B CA 1
ATOM 3293 C C . GLN B 1 151 ? -9.547 -15.734 9.789 1 98.75 151 GLN B C 1
ATOM 3295 O O . GLN B 1 151 ? -8.82 -16.656 9.398 1 98.75 151 GLN B O 1
ATOM 3300 N N . VAL B 1 152 ? -9.594 -14.539 9.227 1 98.88 152 VAL B N 1
ATOM 3301 C CA . VAL B 1 152 ? -8.742 -14.227 8.086 1 98.88 152 VAL B CA 1
ATOM 3302 C C . VAL B 1 152 ? -7.273 -14.391 8.477 1 98.88 152 VAL B C 1
ATOM 3304 O O . VAL B 1 152 ? -6.492 -15.008 7.746 1 98.88 152 VAL B O 1
ATOM 3307 N N . LYS B 1 153 ? -6.906 -13.852 9.625 1 98.81 153 LYS B N 1
ATOM 3308 C CA . LYS B 1 153 ? -5.531 -13.938 10.102 1 98.81 153 LYS B CA 1
ATOM 3309 C C . LYS B 1 153 ? -5.098 -15.391 10.266 1 98.81 153 LYS B C 1
ATOM 3311 O O . LYS B 1 153 ? -3.99 -15.766 9.875 1 98.81 153 LYS B O 1
ATOM 3316 N N . GLN B 1 154 ? -5.965 -16.188 10.789 1 98.62 154 GLN B N 1
ATOM 3317 C CA . GLN B 1 154 ? -5.672 -17.594 11.047 1 98.62 154 GLN B CA 1
ATOM 3318 C C . GLN B 1 154 ? -5.602 -18.391 9.75 1 98.62 154 GLN B C 1
ATOM 3320 O O . GLN B 1 154 ? -4.645 -19.141 9.523 1 98.62 154 GLN B O 1
ATOM 3325 N N . VAL B 1 155 ? -6.59 -18.219 8.914 1 98.5 155 VAL B N 1
ATOM 3326 C CA . VAL B 1 155 ? -6.734 -19 7.691 1 98.5 155 VAL B CA 1
ATOM 3327 C C . VAL B 1 155 ? -5.531 -18.766 6.777 1 98.5 155 VAL B C 1
ATOM 3329 O O . VAL B 1 155 ? -5.027 -19.703 6.145 1 98.5 155 VAL B O 1
ATOM 3332 N N . PHE B 1 156 ? -5.043 -17.531 6.766 1 98.25 156 PHE B N 1
ATOM 3333 C CA . PHE B 1 156 ? -3.941 -17.203 5.867 1 98.25 156 PHE B CA 1
ATOM 3334 C C . PHE B 1 156 ? -2.611 -17.234 6.609 1 98.25 156 PHE B C 1
ATOM 3336 O O . PHE B 1 156 ? -1.572 -16.891 6.043 1 98.25 156 PHE B O 1
ATOM 3343 N N . ASP B 1 157 ? -2.549 -17.609 7.883 1 97.69 157 ASP B N 1
ATOM 3344 C CA . ASP B 1 157 ? -1.352 -17.75 8.703 1 97.69 157 ASP B CA 1
ATOM 3345 C C . ASP B 1 157 ? -0.494 -16.484 8.648 1 97.69 157 ASP B C 1
ATOM 3347 O O . ASP B 1 157 ? 0.687 -16.547 8.297 1 97.69 157 ASP B O 1
ATOM 3351 N N . LEU B 1 158 ? -1.105 -15.391 9 1 98.31 158 LEU B N 1
ATOM 3352 C CA . LEU B 1 158 ? -0.458 -14.086 8.898 1 98.31 158 LEU B CA 1
ATOM 3353 C C . LEU B 1 158 ? 0.212 -13.711 10.219 1 98.31 158 LEU B C 1
ATOM 3355 O O . LEU B 1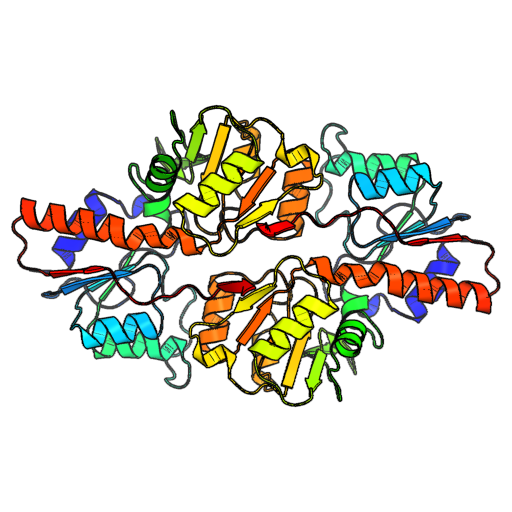 158 ? -0.336 -13.961 11.289 1 98.31 158 LEU B O 1
ATOM 3359 N N . ASP B 1 159 ? 1.423 -13.094 10.141 1 97.69 159 ASP B N 1
ATOM 3360 C CA . ASP B 1 159 ? 2.068 -12.57 11.344 1 97.69 159 ASP B CA 1
ATOM 3361 C C . ASP B 1 159 ? 1.386 -11.289 11.82 1 97.69 159 ASP B C 1
ATOM 3363 O O . ASP B 1 159 ? 1.53 -10.898 12.977 1 97.69 159 ASP B O 1
ATOM 3367 N N . SER B 1 160 ? 0.659 -10.633 10.891 1 98.25 160 SER B N 1
ATOM 3368 C CA . SER B 1 160 ? -0.11 -9.422 11.164 1 98.25 160 SER B CA 1
ATOM 3369 C C . SER B 1 160 ? -1.217 -9.227 10.133 1 98.25 160 SER B C 1
ATOM 3371 O O . SER B 1 160 ? -1.043 -9.555 8.961 1 98.25 160 SER B O 1
ATOM 3373 N N . LEU B 1 161 ? -2.363 -8.758 10.594 1 98.81 161 LEU B N 1
ATOM 3374 C CA . LEU B 1 161 ? -3.463 -8.383 9.711 1 98.81 161 LEU B CA 1
ATOM 3375 C C . LEU B 1 161 ? -3.826 -6.914 9.898 1 98.81 161 LEU B C 1
ATOM 3377 O O . LEU B 1 161 ? -4.039 -6.457 11.023 1 98.81 161 LEU B O 1
ATOM 3381 N N . ARG B 1 162 ? -3.832 -6.168 8.836 1 98.81 162 ARG B N 1
ATOM 3382 C CA . ARG B 1 162 ? -4.227 -4.762 8.867 1 98.81 162 ARG B CA 1
ATOM 3383 C C . ARG B 1 162 ? -5.734 -4.609 8.711 1 98.81 162 ARG B C 1
ATOM 3385 O O . ARG B 1 162 ? -6.312 -5.078 7.73 1 98.81 162 ARG B O 1
ATOM 3392 N N . MET B 1 163 ? -6.332 -3.961 9.625 1 98.88 163 MET B N 1
ATOM 3393 C CA . MET B 1 163 ? -7.77 -3.713 9.625 1 98.88 163 MET B CA 1
ATOM 3394 C C . MET B 1 163 ? -8.07 -2.26 9.273 1 98.88 163 MET B C 1
ATOM 3396 O O . MET B 1 163 ? -7.375 -1.35 9.727 1 98.88 163 MET B O 1
ATOM 3400 N N . VAL B 1 164 ? -9.141 -2.078 8.516 1 98.81 164 VAL B N 1
ATOM 3401 C CA . VAL B 1 164 ? -9.562 -0.741 8.109 1 98.81 164 VAL B CA 1
ATOM 3402 C C . VAL B 1 164 ? -10.867 -0.376 8.82 1 98.81 164 VAL B C 1
ATOM 3404 O O . VAL B 1 164 ? -11.93 -0.884 8.469 1 98.81 164 VAL B O 1
ATOM 3407 N N . HIS B 1 165 ? -10.719 0.38 9.828 1 98.44 165 HIS B N 1
ATOM 3408 C CA . HIS B 1 165 ? -11.836 0.903 10.609 1 98.44 165 HIS B CA 1
ATOM 3409 C C . HIS B 1 165 ? -11.414 2.117 11.43 1 98.44 165 HIS B C 1
ATOM 3411 O O . HIS B 1 165 ? -10.219 2.355 11.625 1 98.44 165 HIS B O 1
ATOM 3417 N N . TYR B 1 166 ? -12.359 2.928 11.922 1 95.62 166 TYR B N 1
ATOM 3418 C CA . TYR B 1 166 ? -12.023 4.094 12.734 1 95.62 166 TYR B CA 1
ATOM 3419 C C . TYR B 1 166 ? -12.297 3.836 14.211 1 95.62 166 TYR B C 1
ATOM 3421 O O . TYR B 1 166 ? -11.453 4.129 15.062 1 95.62 166 TYR B O 1
ATOM 3429 N N . GLN B 1 167 ? -13.484 3.238 14.445 1 93.88 167 GLN B N 1
ATOM 3430 C CA . GLN B 1 167 ? -13.945 3.162 15.828 1 93.88 167 GLN B CA 1
ATOM 3431 C C . GLN B 1 167 ? -13.836 1.739 16.375 1 93.88 167 GLN B C 1
ATOM 3433 O O . GLN B 1 167 ? -14.023 0.772 15.633 1 93.88 167 GLN B O 1
ATOM 3438 N N . GLU B 1 168 ? -13.648 1.646 17.625 1 94.31 168 GLU B N 1
ATOM 3439 C CA . GLU B 1 168 ? -13.609 0.34 18.281 1 94.31 168 GLU B CA 1
ATOM 3440 C C . GLU B 1 168 ? -14.945 -0.387 18.141 1 94.31 168 GLU B C 1
ATOM 3442 O O . GLU B 1 168 ? -14.977 -1.614 18.031 1 94.31 168 GLU B O 1
ATOM 3447 N N . ASP B 1 169 ? -16 0.339 18.109 1 96 169 ASP B N 1
ATOM 3448 C CA . ASP B 1 169 ? -17.328 -0.253 17.984 1 96 169 ASP B CA 1
ATOM 3449 C C . ASP B 1 169 ? -17.5 -0.956 16.641 1 96 169 ASP B C 1
ATOM 3451 O O . ASP B 1 169 ? -18.359 -1.821 16.484 1 96 169 ASP B O 1
ATOM 3455 N N . ASP B 1 170 ? -16.719 -0.505 15.664 1 97.12 170 ASP B N 1
ATOM 3456 C CA . ASP B 1 170 ? -16.766 -1.168 14.367 1 97.12 170 ASP B CA 1
ATOM 3457 C C . ASP B 1 170 ? -16.422 -2.652 14.5 1 97.12 170 ASP B C 1
ATOM 3459 O O . ASP B 1 170 ? -16.906 -3.471 13.703 1 97.12 170 ASP B O 1
ATOM 3463 N N . LEU B 1 171 ? -15.672 -3.01 15.508 1 98.31 171 LEU B N 1
ATOM 3464 C CA . LEU B 1 171 ? -15.219 -4.383 15.719 1 98.31 171 LEU B CA 1
ATOM 3465 C C . LEU B 1 171 ? -16.406 -5.301 16.016 1 98.31 171 LEU B C 1
ATOM 3467 O O . LEU B 1 171 ? -16.328 -6.508 15.781 1 98.31 171 LEU B O 1
ATOM 3471 N N . GLN B 1 172 ? -17.516 -4.691 16.484 1 98.38 172 GLN B N 1
ATOM 3472 C CA . GLN B 1 172 ? -18.656 -5.488 16.891 1 98.38 172 GLN B CA 1
ATOM 3473 C C . GLN B 1 172 ? -19.734 -5.512 15.812 1 98.38 172 GLN B C 1
ATOM 3475 O O . GLN B 1 172 ? -20.75 -6.188 15.953 1 98.38 172 GLN B O 1
ATOM 3480 N N . LYS B 1 173 ? -19.484 -4.812 14.719 1 98.31 173 LYS B N 1
ATOM 3481 C CA . LYS B 1 173 ? -20.469 -4.793 13.633 1 98.31 173 LYS B CA 1
ATOM 3482 C C . LYS B 1 173 ? -20.703 -6.191 13.07 1 98.31 173 LYS B C 1
ATOM 3484 O O . LYS B 1 173 ? -19.734 -6.938 12.844 1 98.31 173 LYS B O 1
ATOM 3489 N N . PRO B 1 174 ? -21.953 -6.539 12.859 1 98.44 174 PRO B N 1
ATOM 3490 C CA . PRO B 1 174 ? -22.234 -7.836 12.234 1 98.44 174 PRO B CA 1
ATOM 3491 C C . PRO B 1 174 ? -21.875 -7.867 10.758 1 98.44 174 PRO B C 1
ATOM 3493 O O . PRO B 1 174 ? -22.172 -6.926 10.016 1 98.44 174 PRO B O 1
ATOM 3496 N N . ILE B 1 175 ? -21.219 -8.891 10.359 1 98.75 175 ILE B N 1
ATOM 3497 C CA . ILE B 1 175 ? -20.797 -9.094 8.977 1 98.75 175 ILE B CA 1
ATOM 3498 C C . ILE B 1 175 ? -21.453 -10.344 8.414 1 98.75 175 ILE B C 1
ATOM 3500 O O . ILE B 1 175 ? -21.438 -11.406 9.047 1 98.75 175 ILE B O 1
ATOM 3504 N N . SER B 1 176 ? -22.062 -10.234 7.211 1 98.69 176 SER B N 1
ATOM 3505 C CA . SER B 1 176 ? -22.656 -11.406 6.598 1 98.69 176 SER B CA 1
ATOM 3506 C C . SER B 1 176 ? -22.328 -11.484 5.109 1 98.69 176 SER B C 1
ATOM 3508 O O . SER B 1 176 ? -22.516 -12.531 4.48 1 98.69 176 SER B O 1
ATOM 3510 N N . ARG B 1 177 ? -21.984 -10.445 4.488 1 98.81 177 ARG B N 1
ATOM 3511 C CA . ARG B 1 177 ? -21.641 -10.406 3.068 1 98.81 177 ARG B CA 1
ATOM 3512 C C . ARG B 1 177 ? -20.234 -9.867 2.859 1 98.81 177 ARG B C 1
ATOM 3514 O O . ARG B 1 177 ? -19.906 -8.766 3.312 1 98.81 177 ARG B O 1
ATOM 3521 N N . VAL B 1 178 ? -19.375 -10.633 2.178 1 98.94 178 VAL B N 1
ATOM 3522 C CA . VAL B 1 178 ? -17.938 -10.336 2.088 1 98.94 178 VAL B CA 1
ATOM 3523 C C . VAL B 1 178 ? -17.5 -10.375 0.627 1 98.94 178 VAL B C 1
ATOM 3525 O O . VAL B 1 178 ? -17.859 -11.289 -0.117 1 98.94 178 VAL B O 1
ATOM 3528 N N . ALA B 1 179 ? -16.781 -9.344 0.219 1 98.94 179 ALA B N 1
ATOM 3529 C CA . ALA B 1 179 ? -16.109 -9.312 -1.077 1 98.94 179 ALA B CA 1
ATOM 3530 C C . ALA B 1 179 ? -14.609 -9.57 -0.923 1 98.94 179 ALA B C 1
ATOM 3532 O O . ALA B 1 179 ? -14.008 -9.195 0.089 1 98.94 179 ALA B O 1
ATOM 3533 N N . ILE B 1 180 ? -14.016 -10.219 -1.948 1 98.94 180 ILE B N 1
ATOM 3534 C CA . ILE B 1 180 ? -12.586 -10.484 -1.879 1 98.94 180 ILE B CA 1
ATOM 3535 C C . ILE B 1 180 ? -11.984 -10.453 -3.281 1 98.94 180 ILE B C 1
ATOM 3537 O O . ILE B 1 180 ? -12.594 -10.938 -4.238 1 98.94 180 ILE B O 1
ATOM 3541 N N . CYS B 1 181 ? -10.867 -9.875 -3.424 1 98.81 181 CYS B N 1
ATOM 3542 C CA . CYS B 1 181 ? -10 -9.938 -4.594 1 98.81 181 CYS B CA 1
ATOM 3543 C C . CYS B 1 181 ? -8.531 -9.938 -4.18 1 98.81 181 CYS B C 1
ATOM 3545 O O . CYS B 1 181 ? -8.023 -8.93 -3.684 1 98.81 181 CYS B O 1
ATOM 3547 N N . GLY B 1 182 ? -7.848 -11.023 -4.406 1 97.81 182 GLY B N 1
ATOM 3548 C CA . GLY B 1 182 ? -6.438 -11.102 -4.051 1 97.81 182 GLY B CA 1
ATOM 3549 C C . GLY B 1 182 ? -5.574 -10.102 -4.801 1 97.81 182 GLY B C 1
ATOM 3550 O O . GLY B 1 182 ? -5.969 -9.609 -5.855 1 97.81 182 GLY B O 1
ATOM 3551 N N . GLY B 1 183 ? -4.367 -9.891 -4.25 1 97.25 183 GLY B N 1
ATOM 3552 C CA . GLY B 1 183 ? -3.469 -8.93 -4.863 1 97.25 183 GLY B CA 1
ATOM 3553 C C . GLY B 1 183 ? -3.785 -7.492 -4.492 1 97.25 183 GLY B C 1
ATOM 3554 O O . GLY B 1 183 ? -4.137 -7.207 -3.346 1 97.25 183 GLY B O 1
ATOM 3555 N N . SER B 1 184 ? -3.578 -6.633 -5.398 1 97.31 184 SER B N 1
ATOM 3556 C CA . SER B 1 184 ? -3.877 -5.215 -5.23 1 97.31 184 SER B CA 1
ATOM 3557 C C . SER B 1 184 ? -5.223 -4.855 -5.852 1 97.31 184 SER B C 1
ATOM 3559 O O . SER B 1 184 ? -5.281 -4.16 -6.867 1 97.31 184 SER B O 1
ATOM 3561 N N . GLY B 1 185 ? -6.289 -5.238 -5.215 1 97.81 185 GLY B N 1
ATOM 3562 C CA . GLY B 1 185 ? -7.621 -5.078 -5.777 1 97.81 185 GLY B CA 1
ATOM 3563 C C . GLY B 1 185 ? -8.352 -3.867 -5.234 1 97.81 185 GLY B C 1
ATOM 3564 O O . GLY B 1 185 ? -9.586 -3.816 -5.262 1 97.81 185 GLY B O 1
ATOM 3565 N N . GLN B 1 186 ? -7.688 -2.861 -4.699 1 97.19 186 GLN B N 1
ATOM 3566 C CA . GLN B 1 186 ? -8.352 -1.764 -4.004 1 97.19 186 GLN B CA 1
ATOM 3567 C C . GLN B 1 186 ? -9.242 -0.969 -4.961 1 97.19 186 GLN B C 1
ATOM 3569 O O . GLN B 1 186 ? -10.219 -0.354 -4.535 1 97.19 186 GLN B O 1
ATOM 3574 N N . SER B 1 187 ? -8.984 -1.041 -6.25 1 97.12 187 SER B N 1
ATOM 3575 C CA . SER B 1 187 ? -9.758 -0.266 -7.215 1 97.12 187 SER B CA 1
ATOM 3576 C C . SER B 1 187 ? -11.172 -0.826 -7.371 1 97.12 187 SER B C 1
ATOM 3578 O O . SER B 1 187 ? -12.055 -0.16 -7.918 1 97.12 187 SER B O 1
ATOM 3580 N N . PHE B 1 188 ? -11.422 -2.01 -6.859 1 97.94 188 PHE B N 1
ATOM 3581 C CA . PHE B 1 188 ? -12.719 -2.656 -7.031 1 97.94 188 PHE B CA 1
ATOM 3582 C C . PHE B 1 188 ? -13.609 -2.414 -5.82 1 97.94 188 PHE B C 1
ATOM 3584 O O . PHE B 1 188 ? -14.688 -3 -5.707 1 97.94 188 PHE B O 1
ATOM 3591 N N . TYR B 1 189 ? -13.203 -1.513 -4.898 1 98.19 189 TYR B N 1
ATOM 3592 C CA . TYR B 1 189 ? -13.961 -1.403 -3.658 1 98.19 189 TYR B CA 1
ATOM 3593 C C . TYR B 1 189 ? -15.344 -0.808 -3.918 1 98.19 189 TYR B C 1
ATOM 3595 O O . TYR B 1 189 ? -16.297 -1.112 -3.205 1 98.19 189 TYR B O 1
ATOM 3603 N N . LYS B 1 190 ? -15.484 0.037 -4.98 1 97.5 190 LYS B N 1
ATOM 3604 C CA . LYS B 1 190 ? -16.797 0.601 -5.301 1 97.5 190 LYS B CA 1
ATOM 3605 C C . LYS B 1 190 ? -17.75 -0.484 -5.773 1 97.5 190 LYS B C 1
ATOM 3607 O O . LYS B 1 190 ? -18.953 -0.422 -5.492 1 97.5 190 LYS B O 1
ATOM 3612 N N . ASP B 1 191 ? -17.203 -1.47 -6.559 1 98.56 191 ASP B N 1
ATOM 3613 C CA . ASP B 1 191 ? -18.016 -2.615 -6.957 1 98.56 191 ASP B CA 1
ATOM 3614 C C . ASP B 1 191 ? -18.484 -3.41 -5.738 1 98.56 191 ASP B C 1
ATOM 3616 O O . ASP B 1 191 ? -19.641 -3.842 -5.672 1 98.56 191 ASP B O 1
ATOM 3620 N N . ALA B 1 192 ? -17.562 -3.629 -4.785 1 98.75 192 ALA B N 1
ATOM 3621 C CA . ALA B 1 192 ? -17.906 -4.32 -3.545 1 98.75 192 ALA B CA 1
ATOM 3622 C C . ALA B 1 192 ? -19.047 -3.605 -2.811 1 98.75 192 ALA B C 1
ATOM 3624 O O . ALA B 1 192 ? -20 -4.238 -2.373 1 98.75 192 ALA B O 1
ATOM 3625 N N . LEU B 1 193 ? -18.906 -2.312 -2.744 1 97.88 193 LEU B N 1
ATOM 3626 C CA . LEU B 1 193 ? -19.906 -1.486 -2.078 1 97.88 193 LEU B CA 1
ATOM 3627 C C . LEU B 1 193 ? -21.25 -1.581 -2.791 1 97.88 193 LEU B C 1
ATOM 3629 O O . LEU B 1 193 ? -22.297 -1.78 -2.148 1 97.88 193 LEU B O 1
ATOM 3633 N N . ALA B 1 194 ? -21.266 -1.435 -4.078 1 97.75 194 ALA B N 1
ATOM 3634 C CA . ALA B 1 194 ? -22.484 -1.449 -4.887 1 97.75 194 ALA B CA 1
ATOM 3635 C C . ALA B 1 194 ? -23.219 -2.777 -4.742 1 97.75 194 ALA B C 1
ATOM 3637 O O . ALA B 1 194 ? -24.453 -2.824 -4.832 1 97.75 194 ALA B O 1
ATOM 3638 N N . LYS B 1 195 ? -22.5 -3.779 -4.438 1 98.38 195 LYS B N 1
ATOM 3639 C CA . LYS B 1 195 ? -23.094 -5.109 -4.344 1 98.38 195 LYS B CA 1
ATOM 3640 C C . LYS B 1 195 ? -23.422 -5.461 -2.893 1 98.38 195 LYS B C 1
ATOM 3642 O O . LYS B 1 195 ? -23.766 -6.609 -2.59 1 98.38 195 LYS B O 1
ATOM 3647 N N . GLY B 1 196 ? -23.188 -4.551 -2.002 1 98.31 196 GLY B N 1
ATOM 3648 C CA . GLY B 1 196 ? -23.703 -4.652 -0.646 1 98.31 196 GLY B CA 1
ATOM 3649 C C . GLY B 1 196 ? -22.734 -5.312 0.314 1 98.31 196 GLY B C 1
ATOM 3650 O O . GLY B 1 196 ? -23.141 -5.852 1.345 1 98.31 196 GLY B O 1
ATOM 3651 N N . ALA B 1 197 ? -21.484 -5.312 0.018 1 98.81 197 ALA B N 1
ATOM 3652 C CA . ALA B 1 197 ? -20.5 -5.906 0.919 1 98.81 197 ALA B CA 1
ATOM 3653 C C . ALA B 1 197 ? -20.438 -5.156 2.248 1 98.81 197 ALA B C 1
ATOM 3655 O O . ALA B 1 197 ? -20.5 -3.926 2.277 1 98.81 197 ALA B O 1
ATOM 3656 N N . ASP B 1 198 ? -20.312 -5.938 3.33 1 98.75 198 ASP B N 1
ATOM 3657 C CA . ASP B 1 198 ? -20 -5.375 4.641 1 98.75 198 ASP B CA 1
ATOM 3658 C C . ASP B 1 198 ? -18.5 -5.137 4.797 1 98.75 198 ASP B C 1
ATOM 3660 O O . ASP B 1 198 ? -18.094 -4.184 5.453 1 98.75 198 ASP B O 1
ATOM 3664 N N . VAL B 1 199 ? -17.75 -6.082 4.215 1 98.94 199 VAL B N 1
ATOM 3665 C CA . VAL B 1 199 ? -16.297 -6.062 4.316 1 98.94 199 VAL B CA 1
ATOM 3666 C C . VAL B 1 199 ? -15.688 -6.406 2.961 1 98.94 199 VAL B C 1
ATOM 3668 O O . VAL B 1 199 ? -16.188 -7.281 2.248 1 98.94 199 VAL B O 1
ATOM 3671 N N . TYR B 1 200 ? -14.648 -5.695 2.65 1 98.94 200 TYR B N 1
ATOM 3672 C CA . TYR B 1 200 ? -13.859 -6 1.463 1 98.94 200 TYR B CA 1
ATOM 3673 C C . TYR B 1 200 ? -12.461 -6.453 1.844 1 98.94 200 TYR B C 1
ATOM 3675 O O . TYR B 1 200 ? -11.773 -5.781 2.617 1 98.94 200 TYR B O 1
ATOM 3683 N N . ILE B 1 201 ? -12.031 -7.598 1.336 1 98.94 201 ILE B N 1
ATOM 3684 C CA . ILE B 1 201 ? -10.719 -8.164 1.635 1 98.94 201 ILE B CA 1
ATOM 3685 C C . ILE B 1 201 ? -9.82 -8.062 0.404 1 98.94 201 ILE B C 1
ATOM 3687 O O . ILE B 1 201 ? -10.133 -8.625 -0.649 1 98.94 201 ILE B O 1
ATOM 3691 N N . THR B 1 202 ? -8.734 -7.367 0.477 1 98.88 202 THR B N 1
ATOM 3692 C CA . THR B 1 202 ? -7.734 -7.281 -0.583 1 98.88 202 THR B CA 1
ATOM 3693 C C . THR B 1 202 ? -6.391 -6.828 -0.022 1 98.88 202 THR B C 1
ATOM 3695 O O . THR B 1 202 ? -6.277 -6.52 1.166 1 98.88 202 THR B O 1
ATOM 3698 N N . GLY B 1 203 ? -5.312 -6.949 -0.815 1 98.38 203 GLY B N 1
ATOM 3699 C CA . GLY B 1 203 ? -4 -6.48 -0.405 1 98.38 203 GLY B CA 1
ATOM 3700 C C . GLY B 1 203 ? -3.662 -5.102 -0.946 1 98.38 203 GLY B C 1
ATOM 3701 O O . GLY B 1 203 ? -4.379 -4.57 -1.798 1 98.38 203 GLY B O 1
ATOM 3702 N N . ASP B 1 204 ? -2.6 -4.484 -0.394 1 98.06 204 ASP B N 1
ATOM 3703 C CA . ASP B 1 204 ? -2.004 -3.242 -0.88 1 98.06 204 ASP B CA 1
ATOM 3704 C C . ASP B 1 204 ? -3.004 -2.09 -0.813 1 98.06 204 ASP B C 1
ATOM 3706 O O . ASP B 1 204 ? -3.158 -1.337 -1.777 1 98.06 204 ASP B O 1
ATOM 3710 N N . ILE B 1 205 ? -3.695 -1.974 0.285 1 98.5 205 ILE B N 1
ATOM 3711 C CA . ILE B 1 205 ? -4.637 -0.867 0.407 1 98.5 205 ILE B CA 1
ATOM 3712 C C . ILE B 1 205 ? -3.883 0.42 0.734 1 98.5 205 ILE B C 1
ATOM 3714 O O . ILE B 1 205 ? -3.137 0.477 1.714 1 98.5 205 ILE B O 1
ATOM 3718 N N . TYR B 1 206 ? -4.109 1.409 -0.081 1 97.69 206 TYR B N 1
ATOM 3719 C CA . TYR B 1 206 ? -3.51 2.723 0.122 1 97.69 206 TYR B CA 1
ATOM 3720 C C . TYR B 1 206 ? -4.23 3.488 1.224 1 97.69 206 TYR B C 1
ATOM 3722 O O . TYR B 1 206 ? -5.43 3.293 1.441 1 97.69 206 TYR B O 1
ATOM 3730 N N . TYR B 1 207 ? -3.518 4.398 1.885 1 98.12 207 TYR B N 1
ATOM 3731 C CA . TYR B 1 207 ? -3.994 5.191 3.014 1 98.12 207 TYR B CA 1
ATOM 3732 C C . TYR B 1 207 ? -5.277 5.934 2.658 1 98.12 207 TYR B C 1
ATOM 3734 O O . TYR B 1 207 ? -6.301 5.766 3.322 1 98.12 207 TYR B O 1
ATOM 3742 N N . HIS B 1 208 ? -5.273 6.723 1.593 1 97.06 208 HIS B N 1
ATOM 3743 C CA . HIS B 1 208 ? -6.418 7.547 1.221 1 97.06 208 HIS B CA 1
ATOM 3744 C C . HIS B 1 208 ? -7.566 6.695 0.699 1 97.06 208 HIS B C 1
ATOM 3746 O O . HIS B 1 208 ? -8.734 7.031 0.902 1 97.06 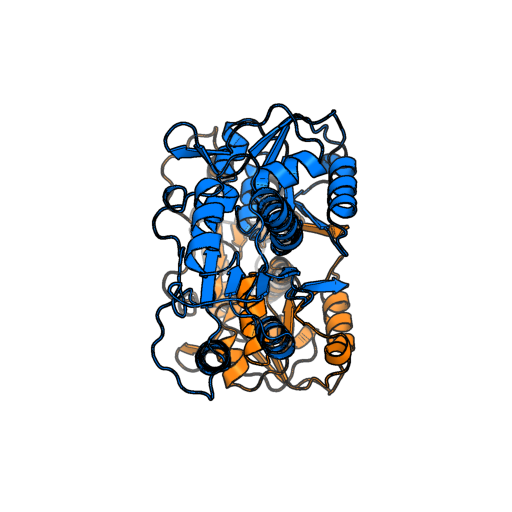208 HIS B O 1
ATOM 3752 N N . THR B 1 209 ? -7.238 5.555 0.052 1 97.62 209 THR B N 1
ATOM 3753 C CA . THR B 1 209 ? -8.281 4.633 -0.39 1 97.62 209 THR B CA 1
ATOM 3754 C C . THR B 1 209 ? -9.023 4.039 0.805 1 97.62 209 THR B C 1
ATOM 3756 O O . THR B 1 209 ? -10.25 3.93 0.79 1 97.62 209 THR B O 1
ATOM 3759 N N . ALA B 1 210 ? -8.25 3.697 1.842 1 98.5 210 ALA B N 1
ATOM 3760 C CA . ALA B 1 210 ? -8.859 3.182 3.064 1 98.5 210 ALA B CA 1
ATOM 3761 C C . ALA B 1 210 ? -9.812 4.203 3.672 1 98.5 210 ALA B C 1
ATOM 3763 O O . ALA B 1 210 ? -10.914 3.852 4.105 1 98.5 210 ALA B O 1
ATOM 3764 N N . GLN B 1 211 ? -9.398 5.465 3.695 1 97.38 211 GLN B N 1
ATOM 3765 C CA . GLN B 1 211 ? -10.258 6.527 4.211 1 97.38 211 GLN B CA 1
ATOM 3766 C C . GLN B 1 211 ? -11.539 6.652 3.389 1 97.38 211 GLN B C 1
ATOM 3768 O O . GLN B 1 211 ? -12.625 6.809 3.945 1 97.38 211 GLN B O 1
ATOM 3773 N N . ASP B 1 212 ? -11.398 6.551 2.084 1 96.31 212 ASP B N 1
ATOM 3774 C CA . ASP B 1 212 ? -12.555 6.637 1.197 1 96.31 212 ASP B CA 1
ATOM 3775 C C . ASP B 1 212 ? -13.516 5.477 1.441 1 96.31 212 ASP B C 1
ATOM 3777 O O . ASP B 1 212 ? -14.734 5.664 1.453 1 96.31 212 ASP B O 1
ATOM 3781 N N . MET B 1 213 ? -12.977 4.27 1.593 1 97.88 213 MET B N 1
ATOM 3782 C CA . MET B 1 213 ? -13.812 3.109 1.899 1 97.88 213 MET B CA 1
ATOM 3783 C C . MET B 1 213 ? -14.648 3.359 3.146 1 97.88 213 MET B C 1
ATOM 3785 O O . MET B 1 213 ? -15.859 3.115 3.145 1 97.88 213 MET B O 1
ATOM 3789 N N . LEU B 1 214 ? -14.023 3.896 4.18 1 97.56 214 LEU B N 1
ATOM 3790 C CA . LEU B 1 214 ? -14.703 4.125 5.445 1 97.56 214 LEU B CA 1
ATOM 3791 C C . LEU B 1 214 ? -15.758 5.219 5.305 1 97.56 214 LEU B C 1
ATOM 3793 O O . LEU B 1 214 ? -16.859 5.094 5.844 1 97.56 214 LEU B O 1
ATOM 3797 N N . SER B 1 215 ? -15.43 6.258 4.582 1 95.56 215 SER B N 1
ATOM 3798 C CA . SER B 1 215 ? -16.406 7.316 4.324 1 95.56 215 SER B CA 1
ATOM 3799 C C . SER B 1 215 ? -17.641 6.773 3.625 1 95.56 215 SER B C 1
ATOM 3801 O O . SER B 1 215 ? -18.75 7.238 3.873 1 95.56 215 SER B O 1
ATOM 3803 N N . ASP B 1 216 ? -17.422 5.793 2.766 1 96 216 ASP B N 1
ATOM 3804 C CA . ASP B 1 216 ? -18.516 5.219 1.988 1 96 216 ASP B CA 1
ATOM 3805 C C . ASP B 1 216 ? -19.234 4.117 2.771 1 96 216 ASP B C 1
ATOM 3807 O O . ASP B 1 216 ? -20.203 3.525 2.283 1 96 216 ASP B O 1
ATOM 3811 N N . GLY B 1 217 ? -18.719 3.807 3.951 1 95.88 217 GLY B N 1
ATOM 3812 C CA . GLY B 1 217 ? -19.391 2.859 4.828 1 95.88 217 GLY B CA 1
ATOM 3813 C C . GLY B 1 217 ? -18.922 1.43 4.625 1 95.88 217 GLY B C 1
ATOM 3814 O O . GLY B 1 217 ? -19.672 0.484 4.906 1 95.88 217 GLY B O 1
ATOM 3815 N N . LEU B 1 218 ? -17.734 1.282 4.105 1 98.38 218 LEU B N 1
ATOM 3816 C CA . LEU B 1 218 ? -17.188 -0.042 3.82 1 98.38 218 LEU B CA 1
ATOM 3817 C C . LEU B 1 218 ? -15.992 -0.344 4.711 1 98.38 218 LEU B C 1
ATOM 3819 O O . LEU B 1 218 ? -14.992 0.381 4.684 1 98.38 218 LEU B O 1
ATOM 3823 N N . LEU B 1 219 ? -16.078 -1.405 5.531 1 98.81 219 LEU B N 1
ATOM 3824 C CA . LEU B 1 219 ? -14.93 -1.922 6.262 1 98.81 219 LEU B CA 1
ATOM 3825 C C . LEU B 1 219 ? -14.039 -2.766 5.355 1 98.81 219 LEU B C 1
ATOM 3827 O O . LEU B 1 219 ? -14.5 -3.271 4.328 1 98.81 219 LEU B O 1
ATOM 3831 N N . ALA B 1 220 ? -12.781 -2.904 5.77 1 98.94 220 ALA B N 1
ATOM 3832 C CA . ALA B 1 220 ? -11.906 -3.719 4.926 1 98.94 220 ALA B CA 1
ATOM 3833 C C . ALA B 1 220 ? -10.859 -4.441 5.762 1 98.94 220 ALA B C 1
ATOM 3835 O O . ALA B 1 220 ? -10.617 -4.082 6.918 1 98.94 220 ALA B O 1
ATOM 3836 N N . LEU B 1 221 ? -10.352 -5.527 5.27 1 98.94 221 LEU B N 1
ATOM 3837 C CA . LEU B 1 221 ? -9.203 -6.273 5.766 1 98.94 221 LEU B CA 1
ATOM 3838 C C . LEU B 1 221 ? -8.125 -6.391 4.688 1 98.94 221 LEU B C 1
ATOM 3840 O O . LEU B 1 221 ? -8.422 -6.758 3.549 1 98.94 221 LEU B O 1
ATOM 3844 N N . ASP B 1 222 ? -6.93 -6.055 5.074 1 98.88 222 ASP B N 1
ATOM 3845 C CA . ASP B 1 222 ? -5.777 -6.188 4.188 1 98.88 222 ASP B CA 1
ATOM 3846 C C . ASP B 1 222 ? -4.832 -7.277 4.68 1 98.88 222 ASP B C 1
ATOM 3848 O O . ASP B 1 222 ? -3.963 -7.023 5.516 1 98.88 222 ASP B O 1
ATOM 3852 N N . PRO B 1 223 ? -4.977 -8.461 4.148 1 98.75 223 PRO B N 1
ATOM 3853 C CA . PRO B 1 223 ? -4.109 -9.57 4.566 1 98.75 223 PRO B CA 1
ATOM 3854 C C . PRO B 1 223 ? -2.762 -9.562 3.846 1 98.75 223 PRO B C 1
ATOM 3856 O O . PRO B 1 223 ? -1.929 -10.438 4.082 1 98.75 223 PRO B O 1
ATOM 3859 N N . GLY B 1 224 ? -2.555 -8.578 2.99 1 98.38 224 GLY B N 1
ATOM 3860 C CA . GLY B 1 224 ? -1.344 -8.516 2.188 1 98.38 224 GLY B CA 1
ATOM 3861 C C . GLY B 1 224 ? -1.497 -9.164 0.825 1 98.38 224 GLY B C 1
ATOM 3862 O O . GLY B 1 224 ? -2.348 -10.039 0.64 1 98.38 224 GLY B O 1
ATOM 3863 N N . HIS B 1 225 ? -0.627 -8.727 -0.035 1 98.62 225 HIS B N 1
ATOM 3864 C CA . HIS B 1 225 ? -0.603 -9.211 -1.412 1 98.62 225 HIS B CA 1
ATOM 3865 C C . HIS B 1 225 ? -0.177 -10.672 -1.479 1 98.62 225 HIS B C 1
ATOM 3867 O O . HIS B 1 225 ? -0.629 -11.414 -2.354 1 98.62 225 HIS B O 1
ATOM 3873 N N . TYR B 1 226 ? 0.564 -11.125 -0.578 1 98.44 226 TYR B N 1
ATOM 3874 C CA . TYR B 1 226 ? 1.291 -12.391 -0.626 1 98.44 226 TYR B CA 1
ATOM 3875 C C . TYR B 1 226 ? 0.349 -13.562 -0.414 1 98.44 226 TYR B C 1
ATOM 3877 O O . TYR B 1 226 ? 0.708 -14.711 -0.692 1 98.44 226 TYR B O 1
ATOM 3885 N N . ILE B 1 227 ? -0.897 -13.352 0.056 1 98.44 227 ILE B N 1
ATOM 3886 C CA . ILE B 1 227 ? -1.798 -14.469 0.292 1 98.44 227 ILE B CA 1
ATOM 3887 C C . ILE B 1 227 ? -2.059 -15.211 -1.021 1 98.44 227 ILE B C 1
ATOM 3889 O O . ILE B 1 227 ? -2.533 -16.344 -1.017 1 98.44 227 ILE B O 1
ATOM 3893 N N . GLU B 1 228 ? -1.692 -14.578 -2.096 1 98.69 228 GLU B N 1
ATOM 3894 C CA . GLU B 1 228 ? -1.82 -15.203 -3.408 1 98.69 228 GLU B CA 1
ATOM 3895 C C . GLU B 1 228 ? -0.893 -16.406 -3.541 1 98.69 228 GLU B C 1
ATOM 3897 O O . GLU B 1 228 ? -1.026 -17.203 -4.473 1 98.69 228 GLU B O 1
ATOM 3902 N N . VAL B 1 229 ? -0.034 -16.609 -2.59 1 98.5 229 VAL B N 1
ATOM 3903 C CA . VAL B 1 229 ? 0.947 -17.688 -2.635 1 98.5 229 VAL B CA 1
ATOM 3904 C C . VAL B 1 229 ? 0.232 -19.031 -2.691 1 98.5 229 VAL B C 1
ATOM 3906 O O . VAL B 1 229 ? 0.82 -20.047 -3.096 1 98.5 229 VAL B O 1
ATOM 3909 N N . ILE B 1 230 ? -1.055 -19.109 -2.369 1 98.31 230 ILE B N 1
ATOM 3910 C CA . ILE B 1 230 ? -1.8 -20.359 -2.439 1 98.31 230 ILE B CA 1
ATOM 3911 C C . ILE B 1 230 ? -1.854 -20.844 -3.887 1 98.31 230 ILE B C 1
ATOM 3913 O O . ILE B 1 230 ? -2.123 -22.016 -4.141 1 98.31 230 ILE B O 1
ATOM 3917 N N . PHE B 1 231 ? -1.609 -19.922 -4.859 1 98.81 231 PHE B N 1
ATOM 3918 C CA . PHE B 1 231 ? -1.462 -20.25 -6.27 1 98.81 231 PHE B CA 1
ATOM 3919 C C . PHE B 1 231 ? -0.504 -21.422 -6.453 1 98.81 231 PHE B C 1
ATOM 3921 O O . PHE B 1 231 ? -0.766 -22.328 -7.25 1 98.81 231 PHE B O 1
ATOM 3928 N N . VAL B 1 232 ? 0.544 -21.422 -5.691 1 98.81 232 VAL B N 1
ATOM 3929 C CA . VAL B 1 232 ? 1.629 -22.391 -5.871 1 98.81 232 VAL B CA 1
ATOM 3930 C C . VAL B 1 232 ? 1.129 -23.797 -5.566 1 98.81 232 VAL B C 1
ATOM 3932 O O . VAL B 1 232 ? 1.156 -24.672 -6.434 1 98.81 232 VAL B O 1
ATOM 3935 N N . GLU B 1 233 ? 0.568 -23.984 -4.445 1 98.38 233 GLU B N 1
ATOM 3936 C CA . GLU B 1 233 ? 0.13 -25.328 -4.043 1 98.38 233 GLU B CA 1
ATOM 3937 C C . GLU B 1 233 ? -1.078 -25.781 -4.855 1 98.38 233 GLU B C 1
ATOM 3939 O O . GLU B 1 233 ? -1.172 -26.938 -5.238 1 98.38 233 GLU B O 1
ATOM 3944 N N . LYS B 1 234 ? -1.976 -24.875 -5.133 1 98.69 234 LYS B N 1
ATOM 3945 C CA . LYS B 1 234 ? -3.209 -25.234 -5.832 1 98.69 234 LYS B CA 1
ATOM 3946 C C . LYS B 1 234 ? -2.926 -25.625 -7.281 1 98.69 234 LYS B C 1
ATOM 3948 O O . LYS B 1 234 ? -3.449 -26.625 -7.773 1 98.69 234 LYS B O 1
ATOM 3953 N N . ILE B 1 235 ? -2.111 -24.859 -7.918 1 98.88 235 ILE B N 1
ATOM 3954 C CA . ILE B 1 235 ? -1.791 -25.156 -9.312 1 98.88 235 ILE B CA 1
ATOM 3955 C C . ILE B 1 235 ? -0.937 -26.422 -9.383 1 98.88 235 ILE B C 1
ATOM 3957 O O . ILE B 1 235 ? -1.124 -27.25 -10.266 1 98.88 235 ILE B O 1
ATOM 3961 N N . ALA B 1 236 ? 0.036 -26.547 -8.453 1 98.81 236 ALA B N 1
ATOM 3962 C CA . ALA B 1 236 ? 0.832 -27.781 -8.422 1 98.81 236 ALA B CA 1
ATOM 3963 C C . ALA B 1 236 ? -0.059 -29 -8.266 1 98.81 236 ALA B C 1
ATOM 3965 O O . ALA B 1 236 ? 0.174 -30.031 -8.906 1 98.81 236 ALA B O 1
ATOM 3966 N N . ALA B 1 237 ? -1.062 -28.906 -7.445 1 98.75 237 ALA B N 1
ATOM 3967 C CA . ALA B 1 237 ? -1.992 -30.016 -7.234 1 98.75 237 ALA B CA 1
ATOM 3968 C C . ALA B 1 237 ? -2.768 -30.328 -8.508 1 98.75 237 ALA B C 1
ATOM 3970 O O . ALA B 1 237 ? -2.943 -31.5 -8.859 1 98.75 237 ALA B O 1
ATOM 3971 N N . LEU B 1 238 ? -3.234 -29.312 -9.188 1 98.62 238 LEU B N 1
ATOM 3972 C CA . LEU B 1 238 ? -3.959 -29.516 -10.438 1 98.62 238 LEU B CA 1
ATOM 3973 C C . LEU B 1 238 ? -3.068 -30.172 -11.484 1 98.62 238 LEU B C 1
ATOM 3975 O O . LEU B 1 238 ? -3.486 -31.125 -12.141 1 98.62 238 LEU B O 1
ATOM 3979 N N . LEU B 1 239 ? -1.864 -29.641 -11.586 1 98.81 239 LEU B N 1
ATOM 3980 C CA . LEU B 1 239 ? -0.92 -30.219 -12.547 1 98.81 239 LEU B CA 1
ATOM 3981 C C . LEU B 1 239 ? -0.628 -31.672 -12.219 1 98.81 239 LEU B C 1
ATOM 3983 O O . LEU B 1 239 ? -0.508 -32.5 -13.125 1 98.81 239 LEU B O 1
ATOM 3987 N N . SER B 1 240 ? -0.491 -31.969 -10.969 1 98.69 240 SER B N 1
ATOM 3988 C CA . SER B 1 240 ? -0.23 -33.344 -10.539 1 98.69 240 SER B CA 1
ATOM 3989 C C . SER B 1 240 ? -1.391 -34.281 -10.898 1 98.69 240 SER B C 1
ATOM 3991 O O . SER B 1 240 ? -1.179 -35.406 -11.328 1 98.69 240 SER B O 1
ATOM 3993 N N . GLN B 1 241 ? -2.549 -33.781 -10.695 1 98.44 241 GLN B N 1
ATOM 3994 C CA . GLN B 1 241 ? -3.727 -34.562 -11.078 1 98.44 241 GLN B CA 1
ATOM 3995 C C . GLN B 1 241 ? -3.748 -34.812 -12.586 1 98.44 241 GLN B C 1
ATOM 3997 O O . GLN B 1 241 ? -4.027 -35.938 -13.023 1 98.44 241 GLN B O 1
ATOM 4002 N N . TRP B 1 242 ? -3.486 -33.781 -13.328 1 98.19 242 TRP B N 1
ATOM 4003 C CA . TRP B 1 242 ? -3.465 -33.938 -14.781 1 98.19 242 TRP B CA 1
ATOM 4004 C C . TRP B 1 242 ? -2.375 -34.906 -15.219 1 98.19 242 TRP B C 1
ATOM 4006 O O . TRP B 1 242 ? -2.555 -35.656 -16.172 1 98.19 242 TRP B O 1
ATOM 4016 N N . LYS B 1 243 ? -1.229 -34.812 -14.555 1 98.19 243 LYS B N 1
ATOM 4017 C CA . LYS B 1 243 ? -0.124 -35.75 -14.805 1 98.19 243 LYS B CA 1
ATOM 4018 C C . LYS B 1 243 ? -0.58 -37.188 -14.68 1 98.19 243 LYS B C 1
ATOM 4020 O O . LYS B 1 243 ? -0.273 -38 -15.539 1 98.19 243 LYS B O 1
ATOM 4025 N N . GLU B 1 244 ? -1.277 -37.469 -13.648 1 97.88 244 GLU B N 1
ATOM 4026 C CA . GLU B 1 244 ? -1.781 -38.812 -13.414 1 97.88 244 GLU B CA 1
ATOM 4027 C C . GLU B 1 244 ? -2.812 -39.219 -14.469 1 97.88 244 GLU B C 1
ATOM 4029 O O . GLU B 1 244 ? -2.746 -40.312 -15.039 1 97.88 244 GLU B O 1
ATOM 4034 N N . ASP B 1 245 ? -3.691 -38.344 -14.742 1 97.94 245 ASP B N 1
ATOM 4035 C CA . ASP B 1 245 ? -4.781 -38.625 -15.672 1 97.94 245 ASP B CA 1
ATOM 4036 C C . ASP B 1 245 ? -4.258 -38.844 -17.094 1 97.94 245 ASP B C 1
ATOM 4038 O O . ASP B 1 245 ? -4.793 -39.656 -17.828 1 97.94 245 ASP B O 1
ATOM 4042 N N . LYS B 1 246 ? -3.207 -38.062 -17.375 1 97.31 246 LYS B N 1
ATOM 4043 C CA . LYS B 1 246 ? -2.744 -38.062 -18.75 1 97.31 246 LYS B CA 1
ATOM 4044 C C . LYS B 1 246 ? -1.478 -38.906 -18.906 1 97.31 246 LYS B C 1
ATOM 4046 O O . LYS B 1 246 ? -0.981 -39.062 -20.031 1 97.31 246 LYS B O 1
ATOM 4051 N N . GLY B 1 247 ? -0.982 -39.344 -17.859 1 97.19 247 GLY B N 1
ATOM 4052 C CA . GLY B 1 247 ? 0.194 -40.188 -17.891 1 97.19 247 GLY B CA 1
ATOM 4053 C C . GLY B 1 247 ? 1.468 -39.438 -18.234 1 97.19 247 GLY B C 1
ATOM 4054 O O . GLY B 1 247 ? 2.289 -39.938 -19.016 1 97.19 247 GLY B O 1
ATOM 4055 N N . TRP B 1 248 ? 1.581 -38.219 -17.719 1 97.19 248 TRP B N 1
ATOM 4056 C CA . TRP B 1 248 ? 2.793 -37.438 -17.969 1 97.19 248 TRP B CA 1
ATOM 4057 C C . TRP B 1 248 ? 3.967 -38 -17.156 1 97.19 248 TRP B C 1
ATOM 4059 O O . TRP B 1 248 ? 3.791 -38.5 -16.047 1 97.19 248 TRP B O 1
ATOM 4069 N N . SER B 1 249 ? 5.23 -37.969 -17.703 1 96.31 249 SER B N 1
ATOM 4070 C CA . SER B 1 249 ? 6.434 -38.438 -17.031 1 96.31 249 SER B CA 1
ATOM 4071 C C . SER B 1 249 ? 7.25 -37.281 -16.469 1 96.31 249 SER B C 1
ATOM 4073 O O . SER B 1 249 ? 8.453 -37.406 -16.25 1 96.31 249 SER B O 1
ATOM 4075 N N . ILE B 1 250 ? 6.637 -36.219 -16.203 1 98.06 250 ILE B N 1
ATOM 4076 C CA . ILE B 1 250 ? 7.355 -35.031 -1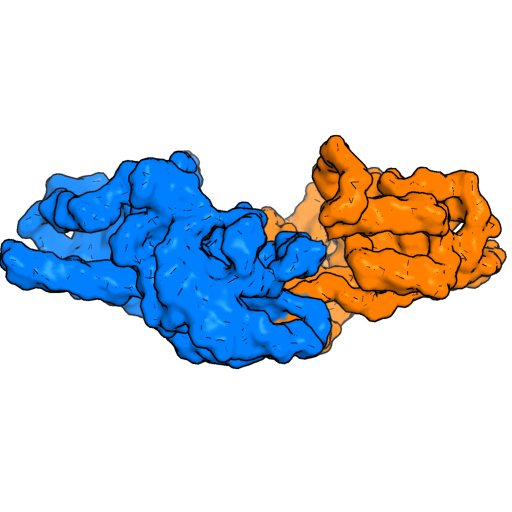5.719 1 98.06 250 ILE B CA 1
ATOM 4077 C C . ILE B 1 250 ? 7.168 -34.906 -14.203 1 98.06 250 ILE B C 1
ATOM 4079 O O . ILE B 1 250 ? 6.25 -35.5 -13.633 1 98.06 250 ILE B O 1
ATOM 4083 N N . ASP B 1 251 ? 8.086 -34.125 -13.531 1 98.62 251 ASP B N 1
ATOM 4084 C CA . ASP B 1 251 ? 7.973 -33.75 -12.117 1 98.62 251 ASP B CA 1
ATOM 4085 C C . ASP B 1 251 ? 7.344 -32.375 -11.945 1 98.62 251 ASP B C 1
ATOM 4087 O O . ASP B 1 251 ? 7.656 -31.453 -12.695 1 98.62 251 ASP B O 1
ATOM 4091 N N . ILE B 1 252 ? 6.426 -32.344 -11.062 1 98.75 252 ILE B N 1
ATOM 4092 C CA . ILE B 1 252 ? 5.812 -31.062 -10.695 1 98.75 252 ILE B CA 1
ATOM 4093 C C . ILE B 1 252 ? 6.387 -30.578 -9.367 1 98.75 252 ILE B C 1
ATOM 4095 O O . ILE B 1 252 ? 6.316 -31.297 -8.359 1 98.75 252 ILE B O 1
ATOM 4099 N N . LEU B 1 253 ? 6.918 -29.312 -9.328 1 98.75 253 LEU B N 1
ATOM 4100 C CA . LEU B 1 253 ? 7.609 -28.797 -8.156 1 98.75 253 LEU B CA 1
ATOM 4101 C C . LEU B 1 253 ? 7 -27.484 -7.699 1 98.75 253 LEU B C 1
ATOM 4103 O O . LEU B 1 253 ? 7.129 -26.469 -8.383 1 98.75 253 LEU B O 1
ATOM 4107 N N . PRO B 1 254 ? 6.289 -27.469 -6.566 1 98.81 254 PRO B N 1
ATOM 4108 C CA . PRO B 1 254 ? 5.969 -26.172 -5.977 1 98.81 254 PRO B CA 1
ATOM 4109 C C . PRO B 1 254 ? 7.203 -25.438 -5.449 1 98.81 254 PRO B C 1
ATOM 4111 O O . PRO B 1 254 ? 7.996 -26.031 -4.707 1 98.81 254 PRO B O 1
ATOM 4114 N N . SER B 1 255 ? 7.336 -24.234 -5.824 1 98.69 255 SER B N 1
ATOM 4115 C CA . SER B 1 255 ? 8.477 -23.453 -5.34 1 98.69 255 SER B CA 1
ATOM 4116 C C . SER B 1 255 ? 8.469 -23.359 -3.816 1 98.69 255 SER B C 1
ATOM 4118 O O . SER B 1 255 ? 7.41 -23.172 -3.209 1 98.69 255 SER B O 1
ATOM 4120 N N . GLN B 1 256 ? 9.641 -23.422 -3.248 1 97.06 256 GLN B N 1
ATOM 4121 C CA . GLN B 1 256 ? 9.797 -23.312 -1.802 1 97.06 256 GLN B CA 1
ATOM 4122 C C . GLN B 1 256 ? 10.406 -21.969 -1.419 1 97.06 256 GLN B C 1
ATOM 4124 O O . GLN B 1 256 ? 10.469 -21.625 -0.238 1 97.06 256 GLN B O 1
ATOM 4129 N N . ALA B 1 257 ? 10.805 -21.234 -2.371 1 93.25 257 ALA B N 1
ATOM 4130 C CA . ALA B 1 257 ? 11.391 -19.922 -2.123 1 93.25 257 ALA B CA 1
ATOM 4131 C C . ALA B 1 257 ? 10.352 -18.938 -1.604 1 93.25 257 ALA B C 1
ATOM 4133 O O . ALA B 1 257 ? 9.258 -18.812 -2.174 1 93.25 257 ALA B O 1
ATOM 4134 N N . SER B 1 258 ? 10.703 -18.25 -0.514 1 92.56 258 SER B N 1
ATOM 4135 C CA . SER B 1 258 ? 9.805 -17.203 -0.049 1 92.56 258 SER B CA 1
ATOM 4136 C C . SER B 1 258 ? 10.094 -15.883 -0.75 1 92.56 258 SER B C 1
ATOM 4138 O O . SER B 1 258 ? 11.234 -15.43 -0.794 1 92.56 258 SER B O 1
ATOM 4140 N N . THR B 1 259 ? 9.062 -15.367 -1.276 1 96.25 259 THR B N 1
ATOM 4141 C CA . THR B 1 259 ? 9.203 -14.094 -1.968 1 96.25 259 THR B CA 1
ATOM 4142 C C . THR B 1 259 ? 8.422 -13 -1.241 1 96.25 259 THR B C 1
ATOM 4144 O O . THR B 1 259 ? 8.172 -11.93 -1.803 1 96.25 259 THR B O 1
ATOM 4147 N N . ASN B 1 260 ? 7.926 -13.32 0.004 1 97.75 260 ASN B N 1
ATOM 4148 C CA . ASN B 1 260 ? 7.258 -12.312 0.812 1 97.75 260 ASN B CA 1
ATOM 4149 C C . ASN B 1 260 ? 8.25 -11.289 1.362 1 97.75 260 ASN B C 1
ATOM 4151 O O . ASN B 1 260 ? 9.07 -11.617 2.219 1 97.75 260 ASN B O 1
ATOM 4155 N N . PRO B 1 261 ? 8.156 -10.039 0.95 1 98.38 261 PRO B N 1
ATOM 4156 C CA . PRO B 1 261 ? 9.133 -9.047 1.41 1 98.38 261 PRO B CA 1
ATOM 4157 C C . PRO B 1 261 ? 8.734 -8.398 2.734 1 98.38 261 PRO B C 1
ATOM 4159 O O . PRO B 1 261 ? 9.508 -7.625 3.301 1 98.38 261 PRO B O 1
ATOM 4162 N N . PHE B 1 262 ? 7.547 -8.703 3.205 1 98.56 262 PHE B N 1
ATOM 4163 C CA . PHE B 1 262 ? 7.012 -7.965 4.344 1 98.56 262 PHE B CA 1
ATOM 4164 C C . PHE B 1 262 ? 7.043 -8.82 5.605 1 98.56 262 PHE B C 1
ATOM 4166 O O . PHE B 1 262 ? 6.66 -9.992 5.578 1 98.56 262 PHE B O 1
ATOM 4173 N N . HIS B 1 263 ? 7.52 -8.266 6.656 1 98.25 263 HIS B N 1
ATOM 4174 C CA . HIS B 1 263 ? 7.512 -8.797 8.016 1 98.25 263 HIS B CA 1
ATOM 4175 C C . HIS B 1 263 ? 7.082 -7.738 9.023 1 98.25 263 HIS B C 1
ATOM 4177 O O . HIS B 1 263 ? 7.258 -6.539 8.781 1 98.25 263 HIS B O 1
ATOM 4183 N N . HIS B 1 264 ? 6.492 -8.156 10.188 1 98.19 264 HIS B N 1
ATOM 4184 C CA . HIS B 1 264 ? 5.93 -7.152 11.086 1 98.19 264 HIS B CA 1
ATOM 4185 C C . HIS B 1 264 ? 6.422 -7.352 12.516 1 98.19 264 HIS B C 1
ATOM 4187 O O . HIS B 1 264 ? 6.637 -8.484 12.953 1 98.19 264 HIS B O 1
ATOM 4193 N N . ILE B 1 265 ? 6.59 -6.27 13.188 1 97.31 265 ILE B N 1
ATOM 4194 C CA . ILE B 1 265 ? 6.828 -6.262 14.625 1 97.31 265 ILE B CA 1
ATOM 4195 C C . ILE B 1 265 ? 5.848 -5.312 15.305 1 97.31 265 ILE B C 1
ATOM 4197 O O . ILE B 1 265 ? 5.309 -4.402 14.672 1 97.31 265 ILE B O 1
#

Radius of gyration: 25.42 Å; Cα contacts (8 Å, |Δi|>4): 1093; chains: 2; bounding box: 52×80×49 Å

Foldseek 3Di:
DFLVVLVVVVCVQQPPVLDFPPDDFFWDAADRGDDFFEEEEFADQAPQLLVVCLVVLGQEYEYADDLPPDDDPDQDCVDRSSVSRVSCVVSNHIYGYHYQSQQKGPVHQQVVVCVLLVFPPKDALDDRDVRIHGWIKGWHPKDFQQVSQVSVCVSLVAPDKDWQDDDPVSRGDIFTMEIEGAAAPLVSLVSCVVVPGQEYEYADQDPVSSVVCVVSNYIYMHRHNCSSRVSQVVVLVVSVVVCVVVVPNHHYHRGPDDPDPDDDD/DFQVVLVVVVCVQQPPVLDFPPDDFFWDAADRGDDFFEEEEFADQAPQLLVVCLVVLGQEYEYADDLPPDDDPDQDCVDRSSVSRVSCVVSNYIYGYRYQSQQKGPVHLQVVVCVLLVFPPKDALADRDVRIHGWIKGWHPKDFLLVSQVSVCVSLVAPDKDWQDDDPVSRGDIFTMEIEGAAAPLVSLVSCVVVPGQEYEYADQDPVSSVVCVVSNYIYMHRHNCSSRVSQVVVLVVSVVVCVVVVPNHHYHRGPDDPDPDDDD

Nearest PDB structures (foldseek):
  2fyw-assembly1_A  TM=9.982E-01  e=1.341E-55  Streptococcus pneumoniae TIGR4
  2gx8-assembly1_C-2  TM=9.496E-01  e=2.878E-33  Bacillus cereus ATCC 14579
  2gx8-assembly1_B  TM=9.510E-01  e=6.108E-33  Bacillus cereus ATCC 14579
  3lnl-assembly1_A  TM=9.075E-01  e=2.650E-27  Staphylococcus aureus subsp. aureus N315
  3lnl-assembly1_B  TM=9.262E-01  e=2.923E-25  Staphylococcus aureus subsp. aureus N315

Organism: Streptococcus pneumoniae serotype 4 (strain ATCC BAA-334 / TIGR4) (NCBI:txid170187)

Secondary structure (DSSP, 8-state):
-BHHHHHHHHHHHS-GGGSPTT---EEEES-SSSB-SEEEEES---HHHHHHHHHTT-SEEEESS-S--S------TTSHHHHHHHHHHHTT-EEEE--HHHHHSTTSHHHHHHHHHT-EEEE-SEEEETTEEESEEEEEEEEEHHHHHHHHHHHTT-S--EEE-SSGGGGG-EEEEEEEETTT-GGGHHHHHHTT-SEEEES---HHHHHHHHHTT-EEEE--GGGGGHHHHHHHHHHHHHHHHHT---EEEE-------EEE-/-BHHHHHHHHHHHS-GGGSPTT---EEEES-SSSB-SEEEEES---HHHHHHHHHTT-SEEEESS-S--S------TTSHHHHHHHHHHHTT-EEEE--HHHHHSTTSHHHHHHHHHT-EEEE-SEEEETTEEESEEEEEEEEEHHHHHHHHHHHTT-S--EEE-SSGGGGG-EEEEEEEETTT-GGGHHHHHHTT-SEEEES---HHHHHHHHHTT-EEEE--GGGGGHHHHHHHHHHHHHHHHHT--PEEEE-------EEE-